Protein AF-A0A2N2NJM5-F1 (afdb_monomer)

Sequence (407 aa):
MSSRSDEKIAPSSHQTVRITRKTVNLRLADVLCASLFRQTIQKRGELINTSKKLKTDQVVNPQSYLPLVHATRGDLVESIHWGAIAVVDKFGHLVASYGDPELVAFLRSSSKPIQALPLLELGGVEHFNLTDPEISLMCASHRGLDIHVEVLEKLQTKIGVQESDLMCGTHPINDKPTAEAMLMRGEKPGQNRHNCSGKHTGFLAQAILREKTKENYINLEHPVQELVLKTFAEMSHVPLNEIYIGIDGCSVPVFGVPLRNAGWNFASLCDPSELAPQRAQACRRITTAMTNAPEMVSGPGQFDTELMKVGRGKIIAKGGAEGYQSIGLLPGAFSSDSPALGIVFKIADGDSIGRARPLVGIEILRQLGTLDDEQIQALSAFDSRPIQNWRKMDVGLLKPVFQLYFH

Radius of gyration: 28.16 Å; Cα contacts (8 Å, |Δi|>4): 780; chains: 1; bounding box: 88×80×68 Å

Structure (mmCIF, N/CA/C/O backbone):
data_AF-A0A2N2NJM5-F1
#
_entry.id   AF-A0A2N2NJM5-F1
#
loop_
_atom_site.group_PDB
_atom_site.id
_atom_site.type_symbol
_atom_site.label_atom_id
_atom_site.label_alt_id
_atom_site.label_comp_id
_atom_site.label_asym_id
_atom_site.label_entity_id
_atom_site.label_seq_id
_atom_site.pdbx_PDB_ins_code
_atom_site.Cartn_x
_atom_site.Cartn_y
_atom_site.Cartn_z
_atom_site.occupancy
_atom_site.B_iso_or_equiv
_atom_site.auth_seq_id
_atom_site.auth_comp_id
_atom_site.auth_asym_id
_atom_site.auth_atom_id
_atom_site.pdbx_PDB_model_num
ATOM 1 N N . MET A 1 1 ? -63.483 28.546 -42.010 1.00 33.28 1 MET A N 1
ATOM 2 C CA . MET A 1 1 ? -63.242 29.539 -43.084 1.00 33.28 1 MET A CA 1
ATOM 3 C C . MET A 1 1 ? -63.843 30.867 -42.652 1.00 33.28 1 MET A C 1
ATOM 5 O O . MET A 1 1 ? -65.004 30.838 -42.270 1.00 33.28 1 MET A O 1
ATOM 9 N N . SER A 1 2 ? -63.112 31.985 -42.792 1.00 33.09 2 SER A N 1
ATOM 10 C CA . SER A 1 2 ? -63.605 33.375 -42.604 1.00 33.09 2 SER A CA 1
ATOM 11 C C . SER A 1 2 ? -64.080 33.740 -41.167 1.00 33.09 2 SER A C 1
ATOM 13 O O . SER A 1 2 ? -64.439 32.849 -40.408 1.00 33.09 2 SER A O 1
ATOM 15 N N . SER A 1 3 ? -64.092 35.002 -40.708 1.00 33.69 3 SER A N 1
ATOM 16 C CA . SER A 1 3 ? -63.366 36.216 -41.153 1.00 33.69 3 SER A CA 1
ATOM 17 C C . SER A 1 3 ? -63.591 37.407 -40.202 1.00 33.69 3 SER A C 1
ATOM 19 O O . SER A 1 3 ? -64.716 37.559 -39.741 1.00 33.69 3 SER A O 1
ATOM 21 N N . ARG A 1 4 ? -62.602 38.328 -40.141 1.00 37.66 4 ARG A N 1
ATOM 22 C CA . ARG A 1 4 ? -62.709 39.770 -39.766 1.00 37.66 4 ARG A CA 1
ATOM 23 C C . ARG A 1 4 ? -63.003 40.089 -38.279 1.00 37.66 4 ARG A C 1
ATOM 25 O O . ARG A 1 4 ? -63.643 39.297 -37.604 1.00 37.66 4 ARG A O 1
ATOM 32 N N . SER A 1 5 ? -62.552 41.220 -37.714 1.00 33.44 5 SER A N 1
ATOM 33 C CA . SER A 1 5 ? -61.627 42.280 -38.201 1.00 33.44 5 SER A CA 1
ATOM 34 C C . SER A 1 5 ? -61.057 43.129 -37.045 1.00 33.44 5 SER A C 1
ATOM 36 O O . SER A 1 5 ? -61.682 43.222 -35.994 1.00 33.44 5 SER A O 1
ATOM 38 N N . ASP A 1 6 ? -59.891 43.744 -37.281 1.00 34.59 6 ASP A N 1
ATOM 39 C CA . ASP A 1 6 ? -59.507 45.169 -37.071 1.00 34.59 6 ASP A CA 1
ATOM 40 C C . ASP A 1 6 ? -60.539 46.084 -36.344 1.00 34.59 6 ASP A C 1
ATOM 42 O O . ASP A 1 6 ? -61.730 46.001 -36.639 1.00 34.59 6 ASP A O 1
ATOM 46 N N . GLU A 1 7 ? -60.218 47.059 -35.469 1.00 34.84 7 GLU A N 1
ATOM 47 C CA . GLU A 1 7 ? -58.956 47.685 -34.976 1.00 34.84 7 GLU A CA 1
ATOM 48 C C . GLU A 1 7 ? -59.297 48.522 -33.671 1.00 34.84 7 GLU A C 1
ATOM 50 O O . GLU A 1 7 ? -60.310 48.196 -33.061 1.00 34.84 7 GLU A O 1
ATOM 55 N N . LYS A 1 8 ? -58.644 49.564 -33.085 1.00 32.56 8 LYS A N 1
ATOM 56 C CA . LYS A 1 8 ? -57.501 50.482 -33.362 1.00 32.56 8 LYS A CA 1
ATOM 57 C C . LYS A 1 8 ? -57.052 51.254 -32.072 1.00 32.56 8 LYS A C 1
ATOM 59 O O . LYS A 1 8 ? -57.917 51.625 -31.292 1.00 32.56 8 LYS A O 1
ATOM 64 N N . ILE A 1 9 ? -55.764 51.649 -31.962 1.00 30.14 9 ILE A N 1
ATOM 65 C CA . ILE A 1 9 ? -55.208 52.862 -31.258 1.00 30.14 9 ILE A CA 1
ATOM 66 C C . ILE A 1 9 ? -55.281 53.020 -29.698 1.00 30.14 9 ILE A C 1
ATOM 68 O O . ILE A 1 9 ? -56.203 52.575 -29.030 1.00 30.14 9 ILE A O 1
ATOM 72 N N . ALA A 1 10 ? -54.281 53.727 -29.129 1.00 29.02 10 ALA A N 1
ATOM 73 C CA . ALA A 1 10 ? -54.164 54.253 -27.741 1.00 29.02 10 ALA A CA 1
ATOM 74 C C . ALA A 1 10 ? -53.742 55.758 -27.780 1.00 29.02 10 ALA A C 1
ATOM 76 O O . ALA A 1 10 ? -53.376 56.189 -28.879 1.00 29.02 10 ALA A O 1
ATOM 77 N N . PRO A 1 11 ? -53.743 56.583 -26.687 1.00 39.34 11 PRO A N 1
ATOM 78 C CA . PRO A 1 11 ? -52.573 56.625 -25.763 1.00 39.34 11 PRO A CA 1
ATOM 79 C C . PRO A 1 11 ? -52.745 57.254 -24.333 1.00 39.34 11 PRO A C 1
ATOM 81 O O . PRO A 1 11 ? -53.695 57.978 -24.053 1.00 39.34 11 PRO A O 1
ATOM 84 N N . SER A 1 12 ? -51.677 57.167 -23.510 1.00 29.05 12 SER A N 1
ATOM 85 C CA . SER A 1 12 ? -51.325 58.071 -22.367 1.00 29.05 12 SER A CA 1
ATOM 86 C C . SER A 1 12 ? -52.209 58.017 -21.086 1.00 29.05 12 SER A C 1
ATOM 88 O O . SER A 1 12 ? -53.285 57.440 -21.115 1.00 29.05 12 SER A O 1
ATOM 90 N N . SER A 1 13 ? -51.824 58.527 -19.897 1.00 30.92 13 SER A N 1
ATOM 91 C CA . SER A 1 13 ? -50.635 59.296 -19.447 1.00 30.92 13 SER A CA 1
ATOM 92 C C . SER A 1 13 ? -50.250 58.979 -17.970 1.00 30.92 13 SER A C 1
ATOM 94 O O . SER A 1 13 ? -50.915 58.182 -17.314 1.00 30.92 13 SER A O 1
ATOM 96 N N . HIS A 1 14 ? -49.157 59.559 -17.443 1.00 28.70 14 HIS A N 1
ATOM 97 C CA . HIS A 1 14 ? -48.609 59.291 -16.094 1.00 28.70 14 HIS A CA 1
ATOM 98 C C . HIS A 1 14 ? -49.502 59.698 -14.902 1.00 28.70 14 HIS A C 1
ATOM 100 O O . HIS A 1 14 ? -50.106 60.767 -14.914 1.00 28.70 14 HIS A O 1
ATOM 106 N N . GLN A 1 15 ? -49.359 58.983 -13.775 1.00 31.06 15 GLN A N 1
ATOM 107 C CA . GLN A 1 15 ? -49.390 59.582 -12.429 1.00 31.06 15 GLN A CA 1
ATOM 108 C C . GLN A 1 15 ? -48.358 58.927 -11.493 1.00 31.06 15 GLN A C 1
ATOM 110 O O . GLN A 1 15 ? -48.084 57.732 -11.590 1.00 31.06 15 GLN A O 1
ATOM 115 N N . THR A 1 16 ? -47.794 59.719 -10.575 1.00 26.30 16 THR A N 1
ATOM 116 C CA . THR A 1 16 ? -46.717 59.313 -9.653 1.00 26.30 16 THR A CA 1
ATOM 117 C C . THR A 1 16 ? -47.196 59.407 -8.207 1.00 26.30 16 THR A C 1
ATOM 119 O O . THR A 1 16 ? -47.559 60.492 -7.754 1.00 26.30 16 THR A O 1
ATOM 122 N N . VAL A 1 17 ? -47.143 58.307 -7.449 1.00 31.62 17 VAL A N 1
ATOM 123 C CA . VAL A 1 17 ? -47.556 58.279 -6.033 1.00 31.62 17 VAL A CA 1
ATOM 124 C C . VAL A 1 17 ? -46.337 58.208 -5.111 1.00 31.62 17 VAL A C 1
ATOM 126 O O . VAL A 1 17 ? -45.500 57.315 -5.223 1.00 31.62 17 VAL A O 1
ATOM 129 N N . ARG A 1 18 ? -46.241 59.156 -4.171 1.00 27.73 18 ARG A N 1
ATOM 130 C CA . ARG A 1 18 ? -45.243 59.145 -3.088 1.00 27.73 18 ARG A CA 1
ATOM 131 C C . ARG A 1 18 ? -45.683 58.184 -1.982 1.00 27.73 18 ARG A C 1
ATOM 133 O O . ARG A 1 18 ? -46.790 58.326 -1.473 1.00 27.73 18 ARG A O 1
ATOM 140 N N . ILE A 1 19 ? -44.791 57.304 -1.528 1.00 31.14 19 ILE A N 1
ATOM 141 C CA . ILE A 1 19 ? -44.971 56.545 -0.280 1.00 31.14 19 ILE A CA 1
ATOM 142 C C . ILE A 1 19 ? -44.182 57.238 0.839 1.00 31.14 19 ILE A C 1
ATOM 144 O O . ILE A 1 19 ? -43.014 57.592 0.669 1.00 31.14 19 ILE A O 1
ATOM 148 N N . THR A 1 20 ? -44.834 57.482 1.975 1.00 30.19 20 THR A N 1
ATOM 149 C CA . THR A 1 20 ? -44.262 58.186 3.130 1.00 30.19 20 THR A CA 1
ATOM 150 C C . THR A 1 20 ? -43.476 57.255 4.056 1.00 30.19 20 THR A C 1
ATOM 152 O O . THR A 1 20 ? -43.717 56.052 4.139 1.00 30.19 20 THR A O 1
ATOM 155 N N . ARG A 1 21 ? -42.498 57.822 4.773 1.00 29.75 21 ARG A N 1
ATOM 156 C CA . ARG A 1 21 ? -41.627 57.080 5.696 1.00 29.75 21 ARG A CA 1
ATOM 157 C C . ARG A 1 21 ? -42.408 56.561 6.910 1.00 29.75 21 ARG A C 1
ATOM 159 O O . ARG A 1 21 ? -42.967 57.360 7.657 1.00 29.75 21 ARG A O 1
ATOM 166 N N . LYS A 1 22 ? -42.287 55.264 7.204 1.00 30.33 22 LYS A N 1
ATOM 167 C CA . LYS A 1 22 ? -42.252 54.759 8.586 1.00 30.33 22 LYS A CA 1
ATOM 168 C C . LYS A 1 22 ? -40.873 54.159 8.844 1.00 30.33 22 LYS A C 1
ATOM 170 O O . LYS A 1 22 ? -40.507 53.155 8.245 1.00 30.33 22 LYS A O 1
ATOM 175 N N . THR A 1 23 ? -40.122 54.794 9.735 1.00 31.83 23 THR A N 1
ATOM 176 C CA . THR A 1 23 ? -38.824 54.320 10.227 1.00 31.83 23 THR A CA 1
ATOM 177 C C . THR A 1 23 ? -38.963 54.032 11.714 1.00 31.83 23 THR A C 1
ATOM 179 O O . THR A 1 23 ? -39.557 54.865 12.392 1.00 31.83 23 THR A O 1
ATOM 182 N N . VAL A 1 24 ? -38.397 52.918 12.199 1.00 33.03 24 VAL A N 1
ATOM 183 C CA . VAL A 1 24 ? -37.712 52.715 13.506 1.00 33.03 24 VAL A CA 1
ATOM 184 C C . VAL A 1 24 ? -37.610 51.202 13.801 1.00 33.03 24 VAL A C 1
ATOM 186 O O . VAL A 1 24 ? -38.447 50.426 13.357 1.00 33.03 24 VAL A O 1
ATOM 189 N N . ASN A 1 25 ? -36.562 50.795 14.530 1.00 37.31 25 ASN A N 1
ATOM 190 C CA . ASN A 1 25 ? -36.337 49.455 15.105 1.00 37.31 25 ASN A CA 1
ATOM 191 C C . ASN A 1 25 ? -36.203 48.244 14.155 1.00 37.31 25 ASN A C 1
ATOM 193 O O . ASN A 1 25 ? -36.944 47.274 14.258 1.00 37.31 25 ASN A O 1
ATOM 197 N N . LEU A 1 26 ? -35.130 48.241 13.353 1.00 37.25 26 LEU A N 1
ATOM 198 C CA . LEU A 1 26 ? -34.463 46.998 12.902 1.00 37.25 26 LEU A CA 1
ATOM 199 C C . LEU A 1 26 ? -32.922 47.009 13.063 1.00 37.25 26 LEU A C 1
ATOM 201 O O . LEU A 1 26 ? -32.279 45.977 12.947 1.00 37.25 26 LEU A O 1
ATOM 205 N N . ARG A 1 27 ? -32.298 48.153 13.389 1.00 44.56 27 ARG A N 1
ATOM 206 C CA . ARG A 1 27 ? -30.838 48.359 13.244 1.00 44.56 27 ARG A CA 1
ATOM 207 C C . ARG A 1 27 ? -29.933 47.997 14.437 1.00 44.56 27 ARG A C 1
ATOM 209 O O . ARG A 1 27 ? -28.746 48.292 14.366 1.00 44.56 27 ARG A O 1
ATOM 216 N N . LEU A 1 28 ? -30.432 47.375 15.510 1.00 40.06 28 LEU A N 1
ATOM 217 C CA . LEU A 1 28 ? -29.560 46.864 16.592 1.00 40.06 28 LEU A CA 1
ATOM 218 C C . LEU A 1 28 ? -29.225 45.373 16.441 1.00 40.06 28 LEU A C 1
ATOM 220 O O . LEU A 1 28 ? -28.075 44.993 16.652 1.00 40.06 28 LEU A O 1
ATOM 224 N N . ALA A 1 29 ? -30.198 44.543 16.048 1.00 42.06 29 ALA A N 1
ATOM 225 C CA . ALA A 1 29 ? -30.008 43.098 15.911 1.00 42.06 29 ALA A CA 1
ATOM 226 C C . ALA A 1 29 ? -28.949 42.764 14.847 1.00 42.06 29 ALA A C 1
ATOM 228 O O . ALA A 1 29 ? -27.986 42.055 15.139 1.00 42.06 29 ALA A O 1
ATOM 229 N N . ASP A 1 30 ? -29.063 43.363 13.658 1.00 42.75 30 ASP A N 1
ATOM 230 C CA . ASP A 1 30 ? -28.128 43.151 12.546 1.00 42.75 30 ASP A CA 1
ATOM 231 C C . ASP A 1 30 ? -26.692 43.579 12.893 1.00 42.75 30 ASP A C 1
ATOM 233 O O . ASP A 1 30 ? -25.728 42.930 12.493 1.00 42.75 30 ASP A O 1
ATOM 237 N N . VAL A 1 31 ? -26.533 44.654 13.676 1.00 49.44 31 VAL A N 1
ATOM 238 C CA . VAL A 1 31 ? -25.219 45.178 14.087 1.00 49.44 31 VAL A CA 1
ATOM 239 C C . VAL A 1 31 ? -24.568 44.277 15.138 1.00 49.44 31 VAL A C 1
ATOM 241 O O . VAL A 1 31 ? -23.373 44.002 15.044 1.00 49.44 31 VAL A O 1
ATOM 244 N N . LEU A 1 32 ? -25.340 43.757 16.099 1.00 43.19 32 LEU A N 1
ATOM 245 C CA . LEU A 1 32 ? -24.857 42.758 17.058 1.00 43.19 32 LEU A CA 1
ATOM 246 C C . LEU A 1 32 ? -24.508 41.431 16.372 1.00 43.19 32 LEU A C 1
ATOM 248 O O . LEU A 1 32 ? -23.455 40.861 16.654 1.00 43.19 32 LEU A O 1
ATOM 252 N N . CYS A 1 33 ? -25.332 40.978 15.424 1.00 46.88 33 CYS A N 1
ATOM 253 C CA . CYS A 1 33 ? -25.066 39.770 14.647 1.00 46.88 33 CYS A CA 1
ATOM 254 C C . CYS A 1 33 ? -23.792 39.920 13.795 1.00 46.88 33 CYS A C 1
ATOM 256 O O . CYS A 1 33 ? -22.897 39.082 13.877 1.00 46.88 33 CYS A O 1
ATOM 258 N N . ALA A 1 34 ? -23.640 41.032 13.065 1.00 47.78 34 ALA A N 1
ATOM 259 C CA . ALA A 1 34 ? -22.437 41.321 12.284 1.00 47.78 34 ALA A CA 1
ATOM 260 C C . ALA A 1 34 ? -21.179 41.507 13.156 1.00 47.78 34 ALA A C 1
ATOM 262 O O . ALA A 1 34 ? -20.086 41.128 12.733 1.00 47.78 34 ALA A O 1
ATOM 263 N N . SER A 1 35 ? -21.317 42.056 14.368 1.00 45.72 35 SER A N 1
ATOM 264 C CA . SER A 1 35 ? -20.226 42.174 15.346 1.00 45.72 35 SER A CA 1
ATOM 265 C C . SER A 1 35 ? -19.737 40.799 15.810 1.00 45.72 35 SER A C 1
ATOM 267 O O . SER A 1 35 ? -18.551 40.491 15.687 1.00 45.72 35 SER A O 1
ATOM 269 N N . LEU A 1 36 ? -20.659 39.934 16.248 1.00 46.12 36 LEU A N 1
ATOM 270 C CA . LEU A 1 36 ? -20.350 38.563 16.659 1.00 46.12 36 LEU A CA 1
ATOM 271 C C . LEU A 1 36 ? -19.763 37.748 15.501 1.00 46.12 36 LEU A C 1
ATOM 273 O O . LEU A 1 36 ? -18.736 37.103 15.677 1.00 46.12 36 LEU A O 1
ATOM 277 N N . PHE A 1 37 ? -20.332 37.847 14.295 1.00 44.16 37 PHE A N 1
ATOM 278 C CA . PHE A 1 37 ? -19.822 37.142 13.116 1.00 44.16 37 PHE A CA 1
ATOM 279 C C . PHE A 1 37 ? -18.400 37.594 12.743 1.00 44.16 37 PHE A C 1
ATOM 281 O O . PHE A 1 37 ? -17.542 36.757 12.458 1.00 44.16 37 PHE A O 1
ATOM 288 N N . ARG A 1 38 ? -18.103 38.902 12.825 1.00 43.62 38 ARG A N 1
ATOM 289 C CA . ARG A 1 38 ? -16.736 39.425 12.650 1.00 43.62 38 ARG A CA 1
ATOM 290 C C . ARG A 1 38 ? -15.787 38.924 13.734 1.00 43.62 38 ARG A C 1
ATOM 292 O O . ARG A 1 38 ? -14.703 38.477 13.384 1.00 43.62 38 ARG A O 1
ATOM 299 N N . GLN A 1 39 ? -16.179 38.920 15.009 1.00 47.00 39 GLN A N 1
ATOM 300 C CA . GLN A 1 39 ? -15.338 38.378 16.085 1.00 47.00 39 GLN A CA 1
ATOM 301 C C . GLN A 1 39 ? -15.099 36.865 15.946 1.00 47.00 39 GLN A C 1
ATOM 303 O O . GLN A 1 39 ? -14.000 36.396 16.233 1.00 47.00 39 GLN A O 1
ATOM 308 N N . THR A 1 40 ? -16.076 36.092 15.458 1.00 44.81 40 THR A N 1
ATOM 309 C CA . THR A 1 40 ? -15.907 34.657 15.176 1.00 44.81 40 THR A CA 1
ATOM 310 C C . THR A 1 40 ? -14.976 34.412 13.986 1.00 44.81 40 THR A C 1
ATOM 312 O O . THR A 1 40 ? -14.117 33.534 14.065 1.00 44.81 40 THR A O 1
ATOM 315 N N . ILE A 1 41 ? -15.086 35.201 12.910 1.00 44.28 41 ILE A N 1
ATOM 316 C CA . ILE A 1 41 ? -14.146 35.153 11.777 1.00 44.28 41 ILE A CA 1
ATOM 317 C C . ILE A 1 41 ? -12.744 35.580 12.220 1.00 44.28 41 ILE A C 1
ATOM 319 O O . ILE A 1 41 ? -11.774 34.922 11.861 1.00 44.28 41 ILE A O 1
ATOM 323 N N . GLN A 1 42 ? -12.625 36.632 13.030 1.00 39.66 42 GLN A N 1
ATOM 324 C CA . GLN A 1 42 ? -11.340 37.157 13.479 1.00 39.66 42 GLN A CA 1
ATOM 325 C C . GLN A 1 42 ? -10.632 36.186 14.436 1.00 39.66 42 GLN A C 1
ATOM 327 O O . GLN A 1 42 ? -9.466 35.883 14.212 1.00 39.66 42 GLN A O 1
ATOM 332 N N . LYS A 1 43 ? -11.347 35.565 15.387 1.00 40.12 43 LYS A N 1
ATOM 333 C CA . LYS A 1 43 ? -10.790 34.474 16.209 1.00 40.12 43 LYS A CA 1
ATOM 334 C C . LYS A 1 43 ? -10.427 33.229 15.395 1.00 40.12 43 LYS A C 1
ATOM 336 O O . LYS A 1 43 ? -9.428 32.589 15.708 1.00 40.12 43 LYS A O 1
ATOM 341 N N . ARG A 1 44 ? -11.184 32.883 14.343 1.00 42.88 44 ARG A N 1
ATOM 342 C CA . ARG A 1 44 ? -10.773 31.823 13.399 1.00 42.88 44 ARG A CA 1
ATOM 343 C C . ARG A 1 44 ? -9.518 32.217 12.615 1.00 42.88 44 ARG A C 1
ATOM 345 O O . ARG A 1 44 ? -8.647 31.377 12.445 1.00 42.88 44 ARG A O 1
ATOM 352 N N . GLY A 1 45 ? -9.392 33.473 12.190 1.00 34.06 45 GLY A N 1
ATOM 353 C CA . GLY A 1 45 ? -8.195 33.994 11.525 1.00 34.06 45 GLY A CA 1
ATOM 354 C C . GLY A 1 45 ? -6.961 33.989 12.430 1.00 34.06 45 GLY A C 1
ATOM 355 O O . GLY A 1 45 ? -5.892 33.575 12.000 1.00 34.06 45 GLY A O 1
ATOM 356 N N . GLU A 1 46 ? -7.115 34.373 13.697 1.00 34.28 46 GLU A N 1
ATOM 357 C CA . GLU A 1 46 ? -6.037 34.382 14.694 1.00 34.28 46 GLU A CA 1
ATOM 358 C C . GLU A 1 46 ? -5.601 32.957 15.087 1.00 34.28 46 GLU A C 1
ATOM 360 O O . GLU A 1 46 ? -4.403 32.700 15.178 1.00 34.28 46 GLU A O 1
ATOM 365 N N . LEU A 1 47 ? -6.532 31.997 15.199 1.00 37.66 47 LEU A N 1
ATOM 366 C CA . LEU A 1 47 ? -6.213 30.568 15.385 1.00 37.66 47 LEU A CA 1
ATOM 367 C C . LEU A 1 47 ? -5.595 29.894 14.145 1.00 37.66 47 LEU A C 1
ATOM 369 O O . LEU A 1 47 ? -4.931 28.872 14.283 1.00 37.66 47 LEU A O 1
ATOM 373 N N . ILE A 1 48 ? -5.775 30.466 12.951 1.00 40.44 48 ILE A N 1
ATOM 374 C CA . ILE A 1 48 ? -5.119 30.026 11.706 1.00 40.44 48 ILE A CA 1
ATOM 375 C C . ILE A 1 48 ? -3.758 30.730 11.509 1.00 40.44 48 ILE A C 1
ATOM 377 O O . ILE A 1 48 ? -2.970 30.337 10.650 1.00 40.44 48 ILE A O 1
ATOM 381 N N . ASN A 1 49 ? -3.414 31.724 12.338 1.00 33.34 49 ASN A N 1
ATOM 382 C CA . ASN A 1 49 ? -2.165 32.480 12.213 1.00 33.34 49 ASN A CA 1
ATOM 383 C C . ASN A 1 49 ? -0.961 31.848 12.941 1.00 33.34 49 ASN A C 1
ATOM 385 O O . ASN A 1 49 ? 0.033 32.522 13.215 1.00 33.34 49 ASN A O 1
ATOM 389 N N . THR A 1 50 ? -0.980 30.532 13.176 1.00 37.62 50 THR A N 1
ATOM 390 C CA . THR A 1 50 ? 0.250 29.734 13.318 1.00 37.62 50 THR A CA 1
ATOM 391 C C . THR A 1 50 ? 0.905 29.563 11.948 1.00 37.62 50 THR A C 1
ATOM 393 O O . THR A 1 50 ? 1.060 28.460 11.422 1.00 37.62 50 THR A O 1
ATOM 396 N N . SER A 1 51 ? 1.325 30.689 11.366 1.00 37.59 51 SER A N 1
ATOM 397 C CA . SER A 1 51 ? 2.026 30.768 10.090 1.00 37.59 51 SER A CA 1
ATOM 398 C C . SER A 1 51 ? 3.458 30.224 10.198 1.00 37.59 51 SER A C 1
ATOM 400 O O . SER A 1 51 ? 4.451 30.920 9.983 1.00 37.59 51 SER A O 1
ATOM 402 N N . LYS A 1 52 ? 3.568 28.898 10.393 1.00 40.91 52 LYS A N 1
ATOM 403 C CA . LYS A 1 52 ? 4.568 28.125 9.649 1.00 40.91 52 LYS A CA 1
ATOM 404 C C . LYS A 1 52 ? 4.476 28.638 8.216 1.00 40.91 52 LYS A C 1
ATOM 406 O O . LYS A 1 52 ? 3.425 28.494 7.589 1.00 40.91 52 LYS A O 1
ATOM 411 N N . LYS A 1 53 ? 5.550 29.250 7.706 1.00 34.25 53 LYS A N 1
ATOM 412 C CA . LYS A 1 53 ? 5.669 29.478 6.266 1.00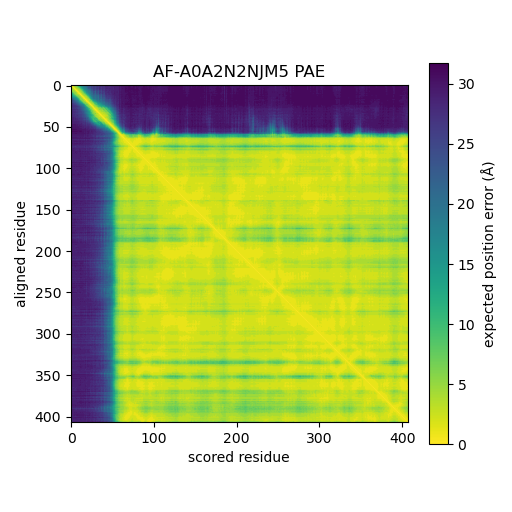 34.25 53 LYS A CA 1
ATOM 413 C C . LYS A 1 53 ? 5.321 28.152 5.597 1.00 34.25 53 LYS A C 1
ATOM 415 O O . LYS A 1 53 ? 5.960 27.141 5.899 1.00 34.25 53 LYS A O 1
ATOM 420 N N . LEU A 1 54 ? 4.329 28.160 4.707 1.00 37.62 54 LEU A N 1
ATOM 421 C CA . LEU A 1 54 ? 4.241 27.121 3.690 1.00 37.62 54 LEU A CA 1
ATOM 422 C C . LEU A 1 54 ? 5.650 27.004 3.101 1.00 37.62 54 LEU A C 1
ATOM 424 O O . LEU A 1 54 ? 6.241 28.031 2.753 1.00 37.62 54 LEU A O 1
ATOM 428 N N . LYS A 1 55 ? 6.216 25.791 3.060 1.00 49.09 55 LYS A N 1
ATOM 429 C CA . LYS A 1 55 ? 7.467 25.533 2.337 1.00 49.09 55 LYS A CA 1
ATOM 430 C C . LYS A 1 55 ? 7.151 25.654 0.846 1.00 49.09 55 LYS A C 1
ATOM 432 O O . LYS A 1 55 ? 6.965 24.653 0.160 1.00 49.09 55 LYS A O 1
ATOM 437 N N . THR A 1 56 ? 6.991 26.893 0.388 1.00 43.00 56 THR A N 1
ATOM 438 C CA . THR A 1 56 ? 6.866 27.238 -1.021 1.00 43.00 56 THR A CA 1
ATOM 439 C C . THR A 1 56 ? 8.064 26.643 -1.740 1.00 43.00 56 THR A C 1
ATOM 441 O O . THR A 1 56 ? 9.195 26.777 -1.271 1.00 43.00 56 THR A O 1
ATOM 444 N N . ASP A 1 57 ? 7.783 25.958 -2.839 1.00 48.25 57 ASP A N 1
ATOM 445 C CA . ASP A 1 57 ? 8.777 25.376 -3.733 1.00 48.25 57 ASP A CA 1
ATOM 446 C C . ASP A 1 57 ? 9.617 24.236 -3.136 1.00 48.25 57 ASP A C 1
ATOM 448 O O . ASP A 1 57 ? 10.823 24.139 -3.345 1.00 48.25 57 ASP A O 1
ATOM 452 N N . GLN A 1 58 ? 8.943 23.257 -2.521 1.00 58.41 58 GLN A N 1
ATOM 453 C CA . GLN A 1 58 ? 9.359 21.859 -2.704 1.00 58.41 58 GLN A CA 1
ATOM 454 C C . GLN A 1 58 ? 8.745 21.283 -3.983 1.00 58.41 58 GLN A C 1
ATOM 456 O O . GLN A 1 58 ? 7.914 20.374 -3.974 1.00 58.41 58 GLN A O 1
ATOM 461 N N . VAL A 1 59 ? 9.185 21.850 -5.107 1.00 60.78 59 VAL A N 1
ATOM 462 C CA . VAL A 1 59 ? 9.031 21.236 -6.424 1.00 60.78 59 VAL A CA 1
ATOM 463 C C . VAL A 1 59 ? 9.870 19.960 -6.425 1.00 60.78 59 VAL A C 1
ATOM 465 O O . VAL A 1 59 ? 11.083 20.018 -6.225 1.00 60.78 59 VAL A O 1
ATOM 468 N N . VAL A 1 60 ? 9.236 18.806 -6.645 1.00 76.12 60 VAL A N 1
ATOM 469 C CA . VAL A 1 60 ? 9.957 17.553 -6.915 1.00 76.12 60 VAL A CA 1
ATOM 470 C C . VAL A 1 60 ? 10.850 17.782 -8.130 1.00 76.12 60 VAL A C 1
ATOM 472 O O . VAL A 1 60 ? 10.337 18.116 -9.199 1.00 76.12 60 VAL A O 1
ATOM 475 N N . ASN A 1 61 ? 12.167 17.610 -7.979 1.00 83.44 61 ASN A N 1
ATOM 476 C CA . ASN A 1 61 ? 13.091 17.731 -9.102 1.00 83.44 61 ASN A CA 1
ATOM 477 C C . ASN A 1 61 ? 12.703 16.690 -10.171 1.00 83.44 61 ASN A C 1
ATOM 479 O O . ASN A 1 61 ? 12.732 15.497 -9.871 1.00 83.44 61 ASN A O 1
ATOM 483 N N . PRO A 1 62 ? 12.365 17.077 -11.416 1.00 81.81 62 PRO A N 1
ATOM 484 C CA . PRO A 1 62 ? 12.027 16.105 -12.454 1.00 81.81 62 PRO A CA 1
ATOM 485 C C . PRO A 1 62 ? 13.161 15.109 -12.740 1.00 81.81 62 PRO A C 1
ATOM 487 O O . PRO A 1 62 ? 12.888 13.987 -13.151 1.00 81.81 62 PRO A O 1
ATOM 490 N N . GLN A 1 63 ? 14.416 15.493 -12.470 1.00 87.25 63 GLN A N 1
ATOM 491 C CA . GLN A 1 63 ? 15.604 14.643 -12.614 1.00 87.25 63 GLN A CA 1
ATOM 492 C C . GLN A 1 63 ? 15.715 13.548 -11.537 1.00 87.25 63 GLN A C 1
ATOM 494 O O . GLN A 1 63 ? 16.501 12.621 -11.708 1.00 87.25 63 GLN A O 1
ATOM 499 N N . SER A 1 64 ? 14.930 13.619 -10.453 1.00 93.38 64 SER A N 1
ATOM 500 C CA . SER A 1 64 ? 14.806 12.533 -9.467 1.00 93.38 64 SER A CA 1
ATOM 501 C C . SER A 1 64 ? 14.114 11.290 -10.054 1.00 93.38 64 SER A C 1
ATOM 503 O O . SER A 1 64 ? 14.208 10.201 -9.491 1.00 93.38 64 SER A O 1
ATOM 505 N N . TYR A 1 65 ? 13.430 11.430 -11.195 1.00 96.94 65 TYR A N 1
ATOM 506 C CA . TYR A 1 65 ? 12.810 10.331 -11.929 1.00 96.94 65 TYR A CA 1
ATOM 507 C C . TYR A 1 65 ? 13.633 9.937 -13.165 1.00 96.94 65 TYR A C 1
ATOM 509 O O . TYR A 1 65 ? 14.185 10.790 -13.856 1.00 96.94 65 TYR A O 1
ATOM 517 N N . LEU A 1 66 ? 13.629 8.646 -13.503 1.00 98.12 66 LEU A N 1
ATOM 518 C CA . LEU A 1 66 ? 14.231 8.082 -14.719 1.00 98.12 66 LEU A CA 1
ATOM 519 C C . LEU A 1 66 ? 13.200 7.250 -15.520 1.00 98.12 66 LEU A C 1
ATOM 521 O O . LEU A 1 66 ? 12.142 6.913 -14.979 1.00 98.12 66 LEU A O 1
ATOM 525 N N . PRO A 1 67 ? 13.448 6.914 -16.803 1.00 98.25 67 PRO A N 1
ATOM 526 C CA . PRO A 1 67 ? 12.522 6.118 -17.615 1.00 98.25 67 PRO A CA 1
ATOM 527 C C . PRO A 1 67 ? 12.328 4.701 -17.056 1.00 98.25 67 PRO A C 1
ATOM 529 O O . PRO A 1 67 ? 13.284 3.940 -16.954 1.00 98.25 67 PRO A O 1
ATOM 532 N N . LEU A 1 68 ? 11.089 4.318 -16.735 1.00 98.50 68 LEU A N 1
ATOM 533 C CA . LEU A 1 68 ? 10.768 2.975 -16.232 1.00 98.50 68 LEU A CA 1
ATOM 534 C C . LEU A 1 68 ? 10.082 2.096 -17.278 1.00 98.50 68 LEU A C 1
ATOM 536 O O . LEU A 1 68 ? 10.438 0.931 -17.428 1.00 98.50 68 LEU A O 1
ATOM 540 N N . VAL A 1 69 ? 9.096 2.631 -18.005 1.00 98.44 69 VAL A N 1
ATOM 541 C CA . VAL A 1 69 ? 8.298 1.866 -18.980 1.00 98.44 69 VAL A CA 1
ATOM 542 C C . VAL A 1 69 ? 8.158 2.648 -20.278 1.00 98.44 69 VAL A C 1
ATOM 544 O O . VAL A 1 69 ? 7.754 3.811 -20.266 1.00 98.44 69 VAL A O 1
ATOM 547 N N . HIS A 1 70 ? 8.422 1.990 -21.405 1.00 98.19 70 HIS A N 1
ATOM 548 C CA . HIS A 1 70 ? 8.102 2.502 -22.736 1.00 98.19 70 HIS A CA 1
ATOM 549 C C . HIS A 1 70 ? 6.796 1.895 -23.248 1.00 98.19 70 HIS A C 1
ATOM 551 O O . HIS A 1 70 ? 6.561 0.691 -23.137 1.00 98.19 70 HIS A O 1
ATOM 557 N N . ALA A 1 71 ? 5.978 2.742 -23.866 1.00 97.69 71 ALA A N 1
ATOM 558 C CA . ALA A 1 71 ? 4.869 2.357 -24.724 1.00 97.69 71 ALA A CA 1
ATOM 559 C C . ALA A 1 71 ? 5.232 2.708 -26.169 1.00 97.69 71 ALA A C 1
ATOM 561 O O . ALA A 1 71 ? 5.566 3.862 -26.444 1.00 97.69 71 ALA A O 1
ATOM 562 N N . THR A 1 72 ? 5.187 1.741 -27.084 1.00 98.00 72 THR A N 1
ATOM 563 C CA . THR A 1 72 ? 5.535 1.965 -28.496 1.00 98.00 72 THR A CA 1
ATOM 564 C C . THR A 1 72 ? 4.312 2.034 -29.412 1.00 98.00 72 THR A C 1
ATOM 566 O O . THR A 1 72 ? 3.217 1.590 -29.060 1.00 98.00 72 THR A O 1
ATOM 569 N N . ARG A 1 73 ? 4.519 2.572 -30.616 1.00 97.50 73 ARG A N 1
ATOM 570 C CA . ARG A 1 73 ? 3.601 2.536 -31.756 1.00 97.50 73 ARG A CA 1
ATOM 571 C C . ARG A 1 73 ? 4.390 2.017 -32.957 1.00 97.50 73 ARG A C 1
ATOM 573 O O . ARG A 1 73 ? 5.196 2.744 -33.533 1.00 97.50 73 ARG A O 1
ATOM 580 N N . GLY A 1 74 ? 4.234 0.730 -33.264 1.00 94.19 74 GLY A N 1
ATOM 581 C CA . GLY A 1 74 ? 5.274 -0.003 -33.997 1.00 94.19 74 GLY A CA 1
ATOM 582 C C . GLY A 1 74 ? 6.609 0.079 -33.244 1.00 94.19 74 GLY A C 1
ATOM 583 O O . GLY A 1 74 ? 6.641 -0.135 -32.028 1.00 94.19 74 GLY A O 1
ATOM 584 N N . ASP A 1 75 ? 7.680 0.445 -33.948 1.00 93.25 75 ASP A N 1
ATOM 585 C CA . ASP A 1 75 ? 9.040 0.551 -33.397 1.00 93.25 75 ASP A CA 1
ATOM 586 C C . ASP A 1 75 ? 9.322 1.876 -32.660 1.00 93.25 75 ASP A C 1
ATOM 588 O O . ASP A 1 75 ? 10.278 1.970 -31.888 1.00 93.25 75 ASP A O 1
ATOM 592 N N . LEU A 1 76 ? 8.496 2.911 -32.864 1.00 97.81 76 LEU A N 1
ATOM 593 C CA . LEU A 1 76 ? 8.685 4.227 -32.247 1.00 97.81 76 LEU A CA 1
ATOM 594 C C . LEU A 1 76 ? 8.159 4.244 -30.805 1.00 97.81 76 LEU A C 1
ATOM 596 O O . LEU A 1 76 ? 7.042 3.805 -30.544 1.00 97.81 76 LEU A O 1
ATOM 600 N N . VAL A 1 77 ? 8.922 4.813 -29.869 1.00 98.25 77 VAL A N 1
ATOM 601 C CA . VAL A 1 77 ? 8.445 5.084 -28.501 1.00 98.25 77 VAL A CA 1
ATOM 602 C C . VAL A 1 77 ? 7.448 6.247 -28.539 1.00 98.25 77 VAL A C 1
ATOM 604 O O . VAL A 1 77 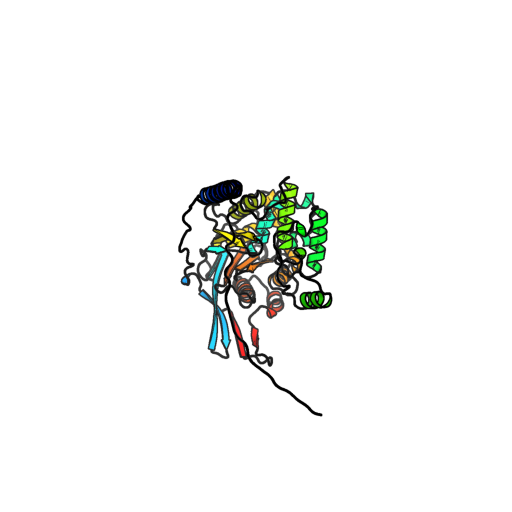? 7.812 7.371 -28.867 1.00 98.25 77 VAL A O 1
ATOM 607 N N . GLU A 1 78 ? 6.187 5.970 -28.208 1.00 97.06 78 GLU A N 1
ATOM 608 C CA . GLU A 1 78 ? 5.074 6.931 -28.220 1.00 97.06 78 GLU A CA 1
ATOM 609 C C . GLU A 1 78 ? 4.854 7.573 -26.841 1.00 97.06 78 GLU A C 1
ATOM 611 O O . GLU A 1 78 ? 4.381 8.704 -26.735 1.00 97.06 78 GLU A O 1
ATOM 616 N N . SER A 1 79 ? 5.180 6.869 -25.753 1.00 97.06 79 SER A N 1
ATOM 617 C CA . SER A 1 79 ? 5.112 7.419 -24.393 1.00 97.06 79 SER A CA 1
ATOM 618 C C . SER A 1 79 ? 6.124 6.756 -23.463 1.00 97.06 79 SER A C 1
ATOM 620 O O . SER A 1 79 ? 6.439 5.574 -23.612 1.00 97.06 79 SER A O 1
ATOM 622 N N . ILE A 1 80 ? 6.590 7.516 -22.472 1.00 97.81 80 ILE A N 1
ATOM 623 C CA . ILE A 1 80 ? 7.528 7.070 -21.439 1.00 97.81 80 ILE A CA 1
ATOM 624 C C . ILE A 1 80 ? 6.889 7.336 -20.077 1.00 97.81 80 ILE A C 1
ATOM 626 O O . ILE A 1 80 ? 6.603 8.487 -19.752 1.00 97.81 80 ILE A O 1
ATOM 630 N N . HIS A 1 81 ? 6.700 6.291 -19.275 1.00 97.88 81 HIS A N 1
ATOM 631 C CA . HIS A 1 81 ? 6.389 6.444 -17.857 1.00 97.88 81 HIS A CA 1
ATOM 632 C C . HIS A 1 81 ? 7.711 6.558 -17.090 1.00 97.88 81 HIS A C 1
ATOM 634 O O . HIS A 1 81 ? 8.525 5.629 -17.093 1.00 97.88 81 HIS A O 1
ATOM 640 N N . TRP A 1 82 ? 7.928 7.709 -16.460 1.00 98.25 82 TRP A N 1
ATOM 641 C CA . TRP A 1 82 ? 9.094 7.992 -15.623 1.00 98.25 82 TRP A CA 1
ATOM 642 C C . TRP A 1 82 ? 8.805 7.608 -14.170 1.00 98.25 82 TRP A C 1
ATOM 644 O O . TRP A 1 82 ? 7.649 7.631 -13.748 1.00 98.25 82 TRP A O 1
ATOM 654 N N . GLY A 1 83 ? 9.827 7.295 -13.380 1.00 98.25 83 GLY A N 1
ATOM 655 C CA . GLY A 1 83 ? 9.665 7.034 -11.954 1.00 98.25 83 GLY A CA 1
ATOM 656 C C . GLY A 1 83 ? 10.974 6.801 -11.207 1.00 98.25 83 GLY A C 1
ATOM 657 O O . GLY A 1 83 ? 12.056 6.937 -11.772 1.00 98.25 83 GLY A O 1
ATOM 658 N N . ALA A 1 84 ? 10.850 6.490 -9.919 1.00 98.62 84 ALA A N 1
ATOM 659 C CA . ALA A 1 84 ? 11.964 6.180 -9.025 1.00 98.62 84 ALA A CA 1
ATOM 660 C C . ALA A 1 84 ? 11.615 4.983 -8.126 1.00 98.62 84 ALA A C 1
ATOM 662 O O . ALA A 1 84 ? 10.437 4.768 -7.817 1.00 98.62 84 ALA A O 1
ATOM 663 N N . ILE A 1 85 ? 12.631 4.207 -7.742 1.00 98.88 85 ILE A N 1
ATOM 664 C CA . ILE A 1 85 ? 12.547 2.921 -7.038 1.00 98.88 85 ILE A CA 1
ATOM 665 C C . ILE A 1 85 ? 13.558 2.903 -5.883 1.00 98.88 85 ILE A C 1
ATOM 667 O O . ILE A 1 85 ? 14.724 3.248 -6.084 1.00 98.88 85 ILE A O 1
ATOM 671 N N . ALA A 1 86 ? 13.136 2.408 -4.717 1.00 98.88 86 ALA A N 1
ATOM 672 C CA . ALA A 1 86 ? 14.014 2.003 -3.622 1.00 98.88 86 ALA A CA 1
ATOM 673 C C . ALA A 1 86 ? 13.656 0.584 -3.141 1.00 98.88 86 ALA A C 1
ATOM 675 O O . ALA A 1 86 ? 12.484 0.267 -2.931 1.00 98.88 86 ALA A O 1
ATOM 676 N N . VAL A 1 87 ? 14.671 -0.258 -2.952 1.00 98.88 87 VAL A N 1
ATOM 677 C CA . VAL A 1 87 ? 14.594 -1.596 -2.350 1.00 98.88 87 VAL A CA 1
ATOM 678 C C . VAL A 1 87 ? 15.482 -1.582 -1.115 1.00 98.88 87 VAL A C 1
ATOM 680 O O . VAL A 1 87 ? 16.665 -1.269 -1.221 1.00 98.88 87 VAL A O 1
ATOM 683 N N . VAL A 1 88 ? 14.915 -1.864 0.055 1.00 98.75 88 VAL A N 1
ATOM 684 C CA . VAL A 1 88 ? 15.538 -1.552 1.351 1.00 98.75 88 VAL A CA 1
ATOM 685 C C . VAL A 1 88 ? 15.408 -2.738 2.302 1.00 98.75 88 VAL A C 1
ATOM 687 O O . VAL A 1 88 ? 14.368 -3.397 2.313 1.00 98.75 88 VAL A O 1
ATOM 690 N N . ASP A 1 89 ? 16.441 -3.016 3.094 1.00 98.00 89 ASP A N 1
ATOM 691 C CA . ASP A 1 89 ? 16.395 -4.046 4.138 1.00 98.00 89 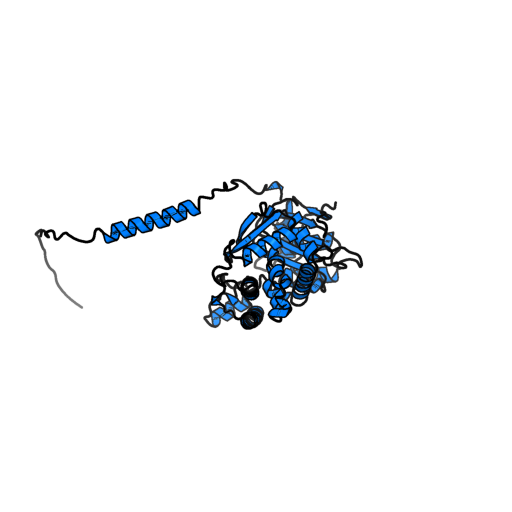ASP A CA 1
ATOM 692 C C . ASP A 1 89 ? 15.707 -3.553 5.431 1.00 98.00 89 ASP A C 1
ATOM 694 O O . ASP A 1 89 ? 15.292 -2.396 5.558 1.00 98.00 89 ASP A O 1
ATOM 698 N N . LYS A 1 90 ? 15.575 -4.439 6.427 1.00 95.88 90 LYS A N 1
ATOM 699 C CA . LYS A 1 90 ? 14.973 -4.106 7.734 1.00 95.88 90 LYS A CA 1
ATOM 700 C C . LYS A 1 90 ? 15.828 -3.190 8.623 1.00 95.88 90 LYS A C 1
ATOM 702 O O . LYS A 1 90 ? 15.357 -2.744 9.667 1.00 95.88 90 LYS A O 1
ATOM 707 N N . PHE A 1 91 ? 17.070 -2.914 8.234 1.00 96.25 91 PHE A N 1
ATOM 708 C CA . PHE A 1 91 ? 17.998 -2.024 8.935 1.00 96.25 91 PHE A CA 1
ATOM 709 C C . PHE A 1 91 ? 18.080 -0.632 8.280 1.00 96.25 91 PHE A C 1
ATOM 711 O O . PHE A 1 91 ? 18.749 0.252 8.811 1.00 96.25 91 PHE A O 1
ATOM 718 N N . GLY A 1 92 ? 17.381 -0.424 7.158 1.00 96.44 92 GLY A N 1
ATOM 719 C CA . GLY A 1 92 ? 17.343 0.837 6.421 1.00 96.44 92 GLY A CA 1
ATOM 720 C C . GLY A 1 92 ? 18.405 0.962 5.329 1.00 96.44 92 GLY A C 1
ATOM 721 O O . GLY A 1 92 ? 18.479 2.011 4.683 1.00 96.44 92 GLY A O 1
ATOM 722 N N . HIS A 1 93 ? 19.207 -0.080 5.085 1.00 97.94 93 HIS A N 1
ATOM 723 C CA . HIS A 1 93 ? 20.180 -0.083 3.998 1.00 97.94 93 HIS A CA 1
ATOM 724 C C . HIS A 1 93 ? 19.467 -0.217 2.654 1.00 97.94 93 HIS A C 1
ATOM 726 O O . HIS A 1 93 ? 18.597 -1.069 2.462 1.00 97.94 93 HIS A O 1
ATOM 732 N N . LEU A 1 94 ? 19.863 0.624 1.704 1.00 98.31 94 LEU A N 1
ATOM 733 C CA . LEU A 1 94 ? 19.398 0.560 0.328 1.00 98.31 94 LEU A CA 1
ATOM 734 C C . LEU A 1 94 ? 20.106 -0.613 -0.365 1.00 98.31 94 LEU A C 1
ATOM 736 O O . LEU A 1 94 ? 21.309 -0.561 -0.571 1.00 98.31 94 LEU A O 1
ATOM 740 N N . VAL A 1 95 ? 19.364 -1.669 -0.695 1.00 98.50 95 VAL A N 1
ATOM 741 C CA . VAL A 1 95 ? 19.868 -2.877 -1.376 1.00 98.50 95 VAL A CA 1
ATOM 742 C C . VAL A 1 95 ? 19.903 -2.664 -2.888 1.00 98.50 95 VAL A C 1
ATOM 744 O O . VAL A 1 95 ? 20.841 -3.079 -3.565 1.00 98.50 95 VAL A O 1
ATOM 747 N N . ALA A 1 96 ? 18.888 -1.983 -3.428 1.00 98.75 96 ALA A N 1
ATOM 748 C CA . ALA A 1 96 ? 18.845 -1.586 -4.829 1.00 98.75 96 ALA A CA 1
ATOM 749 C C . ALA A 1 96 ? 18.022 -0.305 -5.040 1.00 98.75 96 ALA A C 1
ATOM 751 O O . ALA A 1 96 ? 17.130 0.021 -4.255 1.00 98.75 96 ALA A O 1
ATOM 752 N N . SER A 1 97 ? 18.289 0.424 -6.122 1.00 98.69 97 SER A N 1
ATOM 753 C CA . SER A 1 97 ? 17.549 1.638 -6.488 1.00 98.69 97 SER A CA 1
ATOM 754 C C . SER A 1 97 ? 17.561 1.923 -7.986 1.00 98.69 97 SER A C 1
ATOM 756 O O . SER A 1 97 ? 18.415 1.435 -8.724 1.00 98.69 97 SER A O 1
ATOM 758 N N . TYR A 1 98 ? 16.649 2.785 -8.429 1.00 98.69 98 TYR A N 1
ATOM 759 C CA . TYR A 1 98 ? 16.694 3.402 -9.755 1.00 98.69 98 TYR A CA 1
ATOM 760 C C . TYR A 1 98 ? 16.037 4.782 -9.702 1.00 98.69 98 TYR A C 1
ATOM 762 O O . TYR A 1 98 ? 14.970 4.928 -9.110 1.00 98.69 98 TYR A O 1
ATOM 770 N N . GLY A 1 99 ? 16.662 5.796 -10.300 1.00 97.69 99 GLY A N 1
ATOM 771 C CA . GLY A 1 99 ? 16.331 7.191 -9.996 1.00 97.69 99 GLY A CA 1
ATOM 772 C C . GLY A 1 99 ? 16.773 7.569 -8.578 1.00 97.69 99 GLY A C 1
ATOM 773 O O . GLY A 1 99 ? 17.732 7.007 -8.053 1.00 97.69 99 GLY A O 1
ATOM 774 N N . ASP A 1 100 ? 16.082 8.528 -7.972 1.00 97.69 100 ASP A N 1
ATOM 775 C CA . ASP A 1 100 ? 16.404 9.086 -6.657 1.00 97.69 100 ASP A CA 1
ATOM 776 C C . ASP A 1 100 ? 15.672 8.341 -5.514 1.00 97.69 100 ASP A C 1
ATOM 778 O O . ASP A 1 100 ? 14.443 8.428 -5.417 1.00 97.69 100 ASP A O 1
ATOM 782 N N . PRO A 1 101 ? 16.386 7.618 -4.626 1.00 97.62 101 PRO A N 1
ATOM 783 C CA . PRO A 1 101 ? 15.791 6.937 -3.475 1.00 97.62 101 PRO A CA 1
ATOM 784 C C . PRO A 1 101 ? 15.437 7.897 -2.324 1.00 97.62 101 PRO A C 1
ATOM 786 O O . PRO A 1 101 ? 14.644 7.536 -1.452 1.00 97.62 101 PRO A O 1
ATOM 789 N N . GLU A 1 102 ? 15.968 9.123 -2.321 1.00 96.25 102 GLU A N 1
ATOM 790 C CA . GLU A 1 102 ? 15.665 10.142 -1.312 1.00 96.25 102 GLU A CA 1
ATOM 791 C C . GLU A 1 102 ? 14.434 10.986 -1.686 1.00 96.25 102 GLU A C 1
ATOM 793 O O . GLU A 1 102 ? 13.952 11.783 -0.877 1.00 96.25 102 GLU A O 1
ATOM 798 N N . LEU A 1 103 ? 13.878 10.768 -2.886 1.00 96.06 103 LEU A N 1
ATOM 799 C CA . LEU A 1 103 ? 12.658 11.399 -3.377 1.00 96.06 103 LEU A CA 1
ATOM 800 C C . LEU A 1 103 ? 11.526 11.313 -2.344 1.00 96.06 103 LEU A C 1
ATOM 802 O O . LEU A 1 103 ? 10.994 10.239 -2.053 1.00 96.06 103 LEU A O 1
ATOM 806 N N . VAL A 1 104 ? 11.098 12.471 -1.844 1.00 95.56 104 VAL A N 1
ATOM 807 C CA . VAL A 1 104 ? 9.931 12.582 -0.967 1.00 95.56 104 VAL A CA 1
ATOM 808 C C . VAL A 1 104 ? 8.651 12.460 -1.790 1.00 95.56 104 VAL A C 1
ATOM 810 O O . VAL A 1 104 ? 8.389 13.273 -2.677 1.00 95.56 104 VAL A O 1
ATOM 813 N N . ALA A 1 105 ? 7.811 11.480 -1.458 1.00 95.69 105 ALA A N 1
ATOM 814 C CA . ALA A 1 105 ? 6.504 11.300 -2.082 1.00 95.69 105 ALA A CA 1
ATOM 815 C C . ALA A 1 105 ? 5.454 10.809 -1.073 1.00 95.69 105 ALA A C 1
ATOM 817 O O . ALA A 1 105 ? 5.762 10.082 -0.130 1.00 95.69 105 ALA A O 1
ATOM 818 N N . PHE A 1 106 ? 4.191 11.194 -1.279 1.00 97.06 106 PHE A N 1
ATOM 819 C CA . PHE A 1 106 ? 3.068 10.678 -0.495 1.00 97.06 106 PHE A CA 1
ATOM 820 C C . PHE A 1 106 ? 2.797 9.214 -0.848 1.00 97.06 106 PHE A C 1
ATOM 822 O O . PHE A 1 106 ? 2.479 8.910 -1.997 1.00 97.06 106 PHE A O 1
ATOM 829 N N . LEU A 1 107 ? 2.814 8.326 0.149 1.00 95.88 107 LEU A N 1
ATOM 830 C CA . LEU A 1 107 ? 2.517 6.898 -0.044 1.00 95.88 107 LEU A CA 1
ATOM 831 C C . LEU A 1 107 ? 1.054 6.660 -0.464 1.00 95.88 107 LEU A C 1
ATOM 833 O O . LEU A 1 107 ? 0.714 5.584 -0.966 1.00 95.88 1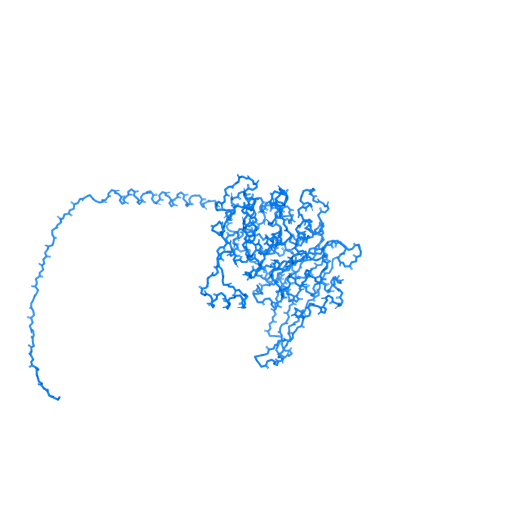07 LEU A O 1
ATOM 837 N N . ARG A 1 108 ? 0.164 7.639 -0.223 1.00 94.94 108 ARG A N 1
ATOM 838 C CA . ARG A 1 108 ? -1.297 7.514 -0.381 1.00 94.94 108 ARG A CA 1
ATOM 839 C C . ARG A 1 108 ? -1.774 6.226 0.310 1.00 94.94 108 ARG A C 1
ATOM 841 O O . ARG A 1 108 ? -1.327 5.894 1.414 1.00 94.94 108 ARG A O 1
ATOM 848 N N . SER A 1 109 ? -2.637 5.463 -0.354 1.00 95.75 109 SER A N 1
ATOM 849 C CA . SER A 1 109 ? -3.181 4.201 0.155 1.00 95.75 109 SER A CA 1
ATOM 850 C C . SER A 1 109 ? -2.170 3.052 0.329 1.00 95.75 109 SER A C 1
ATOM 852 O O . SER A 1 109 ? -2.554 2.030 0.894 1.00 95.75 109 SER A O 1
ATOM 854 N N . SER A 1 110 ? -0.902 3.204 -0.074 1.00 97.44 110 SER A N 1
ATOM 855 C CA . SER A 1 110 ? 0.157 2.211 0.198 1.00 97.44 110 SER A CA 1
ATOM 856 C C . SER A 1 110 ? 0.471 2.112 1.696 1.00 97.44 110 SER A C 1
ATOM 858 O O . SER A 1 110 ? 0.769 1.039 2.202 1.00 97.44 110 SER A O 1
ATOM 860 N N . SER A 1 111 ? 0.306 3.215 2.437 1.00 97.25 111 SER A N 1
ATOM 861 C CA . SER A 1 111 ? 0.578 3.296 3.883 1.00 97.25 111 SER A CA 1
ATOM 862 C C . SER A 1 111 ? -0.451 2.593 4.787 1.00 97.25 111 SER A C 1
ATOM 864 O O . SER A 1 111 ? -0.241 2.501 5.996 1.00 97.25 111 SER A O 1
ATOM 866 N N . LYS A 1 112 ? -1.566 2.088 4.240 1.00 98.56 112 LYS A N 1
ATOM 867 C CA . LYS A 1 112 ? -2.700 1.555 5.022 1.00 98.56 112 LYS A CA 1
ATOM 868 C C . LYS A 1 112 ? -2.367 0.417 6.006 1.00 98.56 112 LYS A C 1
ATOM 870 O O . LYS A 1 112 ? -2.907 0.477 7.107 1.00 98.56 112 LYS A O 1
ATOM 875 N N . PRO A 1 113 ? -1.475 -0.550 5.703 1.00 98.69 113 PRO A N 1
ATOM 876 C CA . PRO A 1 113 ? -1.043 -1.550 6.686 1.00 98.69 113 PRO A CA 1
ATOM 877 C C . PRO A 1 113 ? -0.463 -0.908 7.958 1.00 98.69 113 PRO A C 1
ATOM 879 O O . PRO A 1 113 ? -0.810 -1.285 9.073 1.00 98.69 113 PRO A O 1
ATOM 882 N N . ILE A 1 114 ? 0.331 0.155 7.804 1.00 98.50 114 ILE A N 1
ATOM 883 C CA . ILE A 1 114 ? 0.920 0.914 8.918 1.00 98.50 114 ILE A CA 1
ATOM 884 C C . ILE A 1 114 ? -0.139 1.726 9.669 1.00 98.50 114 ILE A C 1
ATOM 886 O O . ILE A 1 114 ? -0.069 1.855 10.886 1.00 98.50 114 ILE A O 1
ATOM 890 N N . GLN A 1 115 ? -1.149 2.242 8.963 1.00 98.56 115 GLN A N 1
ATOM 891 C CA . GLN A 1 115 ? -2.277 2.947 9.584 1.00 98.56 115 GLN A CA 1
ATOM 892 C C . GLN A 1 115 ? -3.177 2.006 10.412 1.00 98.56 115 GLN A C 1
ATOM 894 O O . GLN A 1 115 ? -3.855 2.475 11.325 1.00 98.56 115 GLN A O 1
ATOM 899 N N . ALA A 1 116 ? -3.161 0.696 10.140 1.00 98.69 116 ALA A N 1
ATOM 900 C CA . ALA A 1 116 ? -3.867 -0.313 10.931 1.00 98.69 116 ALA A CA 1
ATOM 901 C C . ALA A 1 116 ? -3.073 -0.796 12.165 1.00 98.69 116 ALA A C 1
ATOM 903 O O . ALA A 1 116 ? -3.698 -1.136 13.172 1.00 98.69 116 ALA A O 1
ATOM 904 N N . LEU A 1 117 ? -1.729 -0.769 12.138 1.00 98.62 117 LEU A N 1
ATOM 905 C CA . LEU A 1 117 ? -0.871 -1.227 13.251 1.00 98.62 117 LEU A CA 1
ATOM 906 C C . LEU A 1 117 ? -1.316 -0.762 14.651 1.00 98.62 117 LEU A C 1
ATOM 908 O O . LEU A 1 117 ? -1.394 -1.624 15.525 1.00 98.62 117 LEU A O 1
ATOM 912 N N . PRO A 1 118 ? -1.670 0.519 14.906 1.00 98.62 118 PRO A N 1
ATOM 913 C CA . PRO A 1 118 ? -1.943 0.966 16.270 1.00 98.62 118 PRO A CA 1
ATOM 914 C C . PRO A 1 118 ? -3.209 0.358 16.881 1.00 98.62 118 PRO A C 1
ATOM 916 O O . PRO A 1 118 ? -3.311 0.279 18.098 1.00 98.62 118 PRO A O 1
ATOM 919 N N . LEU A 1 119 ? -4.179 -0.078 16.068 1.00 98.81 119 LEU A N 1
ATOM 920 C CA . LEU A 1 119 ? -5.348 -0.807 16.573 1.00 98.81 119 LEU A CA 1
ATOM 921 C C . LEU A 1 119 ? -4.944 -2.200 17.073 1.00 98.81 119 LEU A C 1
ATOM 923 O O . LEU A 1 119 ? -5.402 -2.642 18.123 1.00 98.81 119 LEU A O 1
ATOM 927 N N . LEU A 1 120 ? -4.086 -2.888 16.321 1.00 98.75 120 LEU A N 1
ATOM 928 C CA . LEU A 1 120 ? -3.675 -4.254 16.625 1.00 98.75 120 LEU A CA 1
ATOM 929 C C . LEU A 1 120 ? -2.627 -4.294 17.750 1.00 98.75 120 LEU A C 1
ATOM 931 O O . LEU A 1 120 ? -2.697 -5.161 18.613 1.00 98.75 120 LEU A O 1
ATOM 935 N N . GLU A 1 121 ? -1.719 -3.318 17.799 1.00 98.25 121 GLU A N 1
ATOM 936 C CA . GLU A 1 121 ? -0.729 -3.128 18.873 1.00 98.25 121 GLU A CA 1
ATOM 937 C C . GLU A 1 121 ? -1.381 -2.826 20.236 1.00 98.25 121 GLU A C 1
ATOM 939 O O . GLU A 1 121 ? -0.813 -3.150 21.277 1.00 98.25 121 GLU A O 1
ATOM 944 N N . LEU A 1 122 ? -2.599 -2.269 20.233 1.00 98.44 122 LEU A N 1
ATOM 945 C CA . LEU A 1 122 ? -3.430 -2.039 21.422 1.00 98.44 122 LEU A CA 1
ATOM 946 C C . LEU A 1 122 ? -4.342 -3.229 21.796 1.00 98.44 122 LEU A C 1
ATOM 948 O O . LEU A 1 122 ? -5.184 -3.084 22.680 1.00 98.44 122 LEU A O 1
ATOM 952 N N . GLY A 1 123 ? -4.208 -4.393 21.149 1.00 98.31 123 GLY A N 1
ATOM 953 C CA . GLY A 1 123 ? -5.028 -5.581 21.440 1.00 98.31 123 GLY A CA 1
ATOM 954 C C . GLY A 1 123 ? -6.418 -5.576 20.788 1.00 98.31 123 GLY A C 1
ATOM 955 O O . GLY A 1 123 ? -7.330 -6.277 21.229 1.00 98.31 123 GLY A O 1
ATOM 956 N N . GLY A 1 124 ? -6.614 -4.783 19.728 1.00 98.62 124 GLY A N 1
ATOM 957 C CA . GLY A 1 124 ? -7.882 -4.725 18.995 1.00 98.62 124 GLY A CA 1
ATOM 958 C C . GLY A 1 124 ? -8.272 -6.037 18.305 1.00 98.62 124 GLY A C 1
ATOM 959 O O . GLY A 1 124 ? -9.452 -6.240 18.027 1.00 98.62 124 GLY A O 1
ATOM 960 N N . VAL A 1 125 ? -7.314 -6.940 18.058 1.00 98.50 125 VAL A N 1
ATOM 961 C CA . VAL A 1 125 ? -7.572 -8.272 17.480 1.00 98.50 125 VAL A CA 1
ATOM 962 C C . VAL A 1 125 ? -8.381 -9.115 18.456 1.00 98.50 125 VAL A C 1
ATOM 964 O O . VAL A 1 125 ? -9.408 -9.678 18.086 1.00 98.50 125 VAL A O 1
ATOM 967 N N . GLU A 1 126 ? -7.926 -9.166 19.703 1.00 98.31 126 GLU A N 1
ATOM 968 C CA . GLU A 1 126 ? -8.517 -9.933 20.788 1.00 98.31 126 GLU A CA 1
ATOM 969 C C . GLU A 1 126 ? -9.817 -9.275 21.272 1.00 98.31 126 GLU A C 1
ATOM 971 O O . GLU A 1 126 ? -10.812 -9.966 21.474 1.00 98.31 126 GLU A O 1
ATOM 976 N N . HIS A 1 127 ? -9.841 -7.940 21.385 1.00 98.62 127 HIS A N 1
ATOM 977 C CA . HIS A 1 127 ? -11.004 -7.186 21.869 1.00 98.62 127 HIS A CA 1
ATOM 978 C C . HIS A 1 127 ? -12.231 -7.294 20.947 1.00 98.62 127 HIS A C 1
ATOM 980 O O . HIS A 1 127 ? -13.341 -7.499 21.431 1.00 98.62 127 HIS A O 1
ATOM 986 N N . PHE A 1 128 ? -12.048 -7.183 19.624 1.00 98.62 128 PHE A N 1
ATOM 987 C CA . PHE A 1 128 ? -13.147 -7.266 18.648 1.00 98.62 128 PHE A CA 1
ATOM 988 C C . PHE A 1 128 ? -13.257 -8.640 17.956 1.00 98.62 128 PHE A C 1
ATOM 990 O O . PHE A 1 128 ? -14.087 -8.804 17.063 1.00 98.62 128 PHE A O 1
ATOM 997 N N . ASN A 1 129 ? -12.433 -9.626 18.338 1.00 98.31 129 ASN A N 1
ATOM 998 C CA . ASN A 1 129 ? -12.326 -10.940 17.686 1.00 98.31 129 ASN A CA 1
ATOM 999 C C . ASN A 1 129 ? -12.139 -10.826 16.152 1.00 98.31 129 ASN A C 1
ATOM 1001 O O . ASN A 1 129 ? -12.985 -11.261 15.359 1.00 98.31 129 ASN A O 1
ATOM 1005 N N . LEU A 1 130 ? -11.056 -10.158 15.735 1.00 98.75 130 LEU A N 1
ATOM 1006 C CA . LEU A 1 130 ? -10.796 -9.802 14.336 1.00 98.75 130 LEU A CA 1
ATOM 1007 C C . LEU A 1 130 ? -10.185 -10.953 13.521 1.00 98.75 130 LEU A C 1
ATOM 1009 O O . LEU A 1 130 ? -9.112 -11.486 13.827 1.00 98.75 130 LEU A O 1
ATOM 1013 N N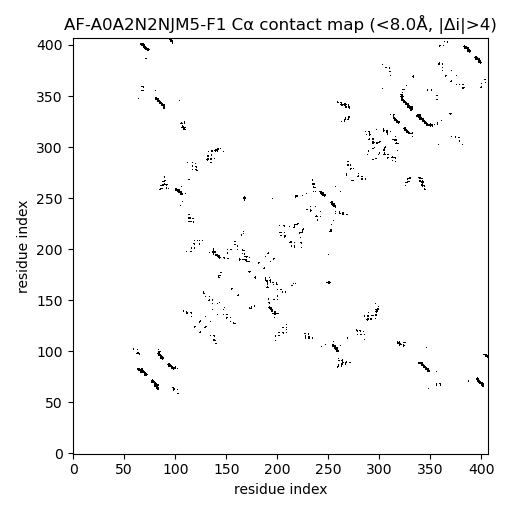 . THR A 1 131 ? -10.852 -11.270 12.417 1.00 98.81 131 THR A N 1
ATOM 1014 C CA . THR A 1 131 ? -10.457 -12.286 11.435 1.00 98.81 131 THR A CA 1
ATOM 1015 C C . THR A 1 131 ? -9.571 -11.712 10.323 1.00 98.81 131 THR A C 1
ATOM 1017 O O . THR A 1 131 ? -9.431 -10.498 10.163 1.00 98.81 131 THR A O 1
ATOM 1020 N N . ASP A 1 132 ? -8.966 -12.599 9.533 1.00 98.81 132 ASP A N 1
ATOM 1021 C CA . ASP A 1 132 ? -8.030 -12.239 8.462 1.00 98.81 132 ASP A CA 1
ATOM 1022 C C . ASP A 1 132 ? -8.675 -11.357 7.374 1.00 98.81 132 ASP A C 1
ATOM 1024 O O . ASP A 1 132 ? -8.096 -10.310 7.074 1.00 98.81 132 ASP A O 1
ATOM 1028 N N . PRO A 1 133 ? -9.888 -11.655 6.853 1.00 98.88 133 PRO A N 1
ATOM 1029 C CA . PRO A 1 133 ? -10.566 -10.767 5.908 1.00 98.88 133 PRO A CA 1
ATOM 1030 C C . PRO A 1 133 ? -10.827 -9.368 6.473 1.00 98.88 133 PRO A C 1
ATOM 1032 O O . PRO A 1 133 ? -10.686 -8.382 5.759 1.00 98.88 133 PRO A O 1
ATOM 1035 N N . GLU A 1 134 ? -11.165 -9.262 7.758 1.00 98.88 134 GLU A N 1
ATOM 1036 C CA . GLU A 1 134 ? -11.498 -7.989 8.409 1.00 98.88 134 GLU A CA 1
ATOM 1037 C C . GLU A 1 134 ? -10.262 -7.091 8.575 1.00 98.88 134 GLU A C 1
ATOM 1039 O O . GLU A 1 134 ? -10.314 -5.903 8.257 1.00 98.88 134 GLU A O 1
ATOM 1044 N N . ILE A 1 135 ? -9.125 -7.654 8.999 1.00 98.88 135 ILE A N 1
ATOM 1045 C CA . ILE A 1 135 ? -7.847 -6.925 9.115 1.00 98.88 135 ILE A CA 1
ATOM 1046 C C . ILE A 1 135 ? -7.285 -6.591 7.725 1.00 98.88 135 ILE A C 1
ATOM 1048 O O . ILE A 1 135 ? -6.808 -5.477 7.494 1.00 98.88 135 ILE A O 1
ATOM 1052 N N . SER A 1 136 ? -7.395 -7.518 6.771 1.00 98.81 136 SER A N 1
ATOM 1053 C CA . SER A 1 136 ? -7.038 -7.284 5.369 1.00 98.81 136 SER A CA 1
ATOM 1054 C C . SER A 1 136 ? -7.860 -6.133 4.765 1.00 98.81 136 SER A C 1
ATOM 1056 O O . SER A 1 136 ? -7.314 -5.249 4.098 1.00 98.81 136 SER A O 1
ATOM 1058 N N . LEU A 1 137 ? -9.153 -6.049 5.103 1.00 98.62 137 LEU A N 1
ATOM 1059 C CA . LEU A 1 137 ? -10.039 -4.962 4.688 1.00 98.62 137 LEU A CA 1
ATOM 1060 C C . LEU A 1 137 ? -9.687 -3.610 5.344 1.00 98.62 137 LEU A C 1
ATOM 1062 O O . LEU A 1 137 ? -9.812 -2.569 4.696 1.00 98.62 137 LEU A O 1
ATOM 1066 N N . MET A 1 138 ? -9.162 -3.585 6.576 1.00 98.75 138 MET A N 1
ATOM 1067 C CA . MET A 1 138 ? -8.594 -2.356 7.168 1.00 98.75 138 MET A CA 1
ATOM 1068 C C . MET A 1 138 ? -7.380 -1.837 6.380 1.00 98.75 138 MET A C 1
ATOM 1070 O O . MET A 1 138 ? -7.195 -0.626 6.242 1.00 98.75 138 MET A O 1
ATOM 1074 N N . CYS A 1 139 ? -6.593 -2.742 5.792 1.00 98.69 139 CYS A N 1
ATOM 1075 C CA . CYS A 1 139 ? -5.452 -2.413 4.936 1.00 98.69 139 CYS A CA 1
ATOM 1076 C C . CYS A 1 139 ? -5.861 -2.026 3.494 1.00 98.69 139 CYS A C 1
ATOM 1078 O O . CYS A 1 139 ? -5.030 -1.573 2.700 1.00 98.69 139 CYS A O 1
ATOM 1080 N N . ALA A 1 140 ? -7.131 -2.203 3.121 1.00 96.38 140 ALA A N 1
ATOM 1081 C CA . ALA A 1 140 ? -7.550 -2.297 1.728 1.00 96.38 140 ALA A CA 1
ATOM 1082 C C . ALA A 1 140 ? -7.685 -0.979 0.960 1.00 96.38 140 ALA A C 1
ATOM 1084 O O . ALA A 1 140 ? -7.890 0.108 1.494 1.00 96.38 140 ALA A O 1
ATOM 1085 N N . SER A 1 141 ? -7.634 -1.105 -0.364 1.00 95.31 141 SER A N 1
ATOM 1086 C CA . SER A 1 141 ? -8.182 -0.166 -1.351 1.00 95.31 141 SER A CA 1
ATOM 1087 C C . SER A 1 141 ? -9.163 -0.919 -2.252 1.00 95.31 141 SER A C 1
ATOM 1089 O O . SER A 1 141 ? -8.970 -1.005 -3.463 1.00 95.31 141 SER A O 1
ATOM 1091 N N . HIS A 1 142 ? -10.161 -1.544 -1.627 1.00 96.00 142 HIS A N 1
ATOM 1092 C CA . HIS A 1 142 ? -11.070 -2.492 -2.269 1.00 96.00 142 HIS A CA 1
ATOM 1093 C C . HIS A 1 142 ? -11.966 -1.846 -3.339 1.00 96.00 142 HIS A C 1
ATOM 1095 O O . HIS A 1 142 ? -12.207 -0.640 -3.344 1.00 96.00 142 HIS A O 1
ATOM 1101 N N . ARG A 1 143 ? -12.519 -2.660 -4.247 1.00 95.38 143 ARG A N 1
ATOM 1102 C CA . ARG A 1 143 ? -13.310 -2.174 -5.401 1.00 95.38 143 ARG A CA 1
ATOM 1103 C C . ARG A 1 143 ? -14.793 -1.903 -5.108 1.00 95.38 143 ARG A C 1
ATOM 1105 O O . ARG A 1 143 ? -15.555 -1.680 -6.041 1.00 95.38 143 ARG A O 1
ATOM 1112 N N . GLY A 1 144 ? -15.221 -1.966 -3.845 1.00 95.56 144 GLY A N 1
ATOM 1113 C CA . GLY A 1 144 ? -16.636 -1.824 -3.467 1.00 95.56 144 GLY A CA 1
ATOM 1114 C C . GLY A 1 144 ? -17.546 -2.998 -3.871 1.00 95.56 144 GLY A C 1
ATOM 1115 O O . GLY A 1 144 ? -18.766 -2.844 -3.834 1.00 95.56 144 GLY A O 1
ATOM 1116 N N . LEU A 1 145 ? -16.972 -4.152 -4.253 1.00 96.50 145 LEU A N 1
ATOM 1117 C CA . LEU A 1 145 ? -17.719 -5.389 -4.559 1.00 96.50 145 LEU A CA 1
ATOM 1118 C C . LEU A 1 145 ? -18.463 -5.910 -3.323 1.00 96.50 145 LEU A C 1
ATOM 1120 O O . LEU A 1 145 ? -17.986 -5.708 -2.205 1.00 96.50 145 LEU A O 1
ATOM 1124 N N . ASP A 1 146 ? -19.531 -6.676 -3.539 1.00 95.19 146 ASP A N 1
ATOM 1125 C CA . ASP A 1 146 ? -20.396 -7.221 -2.481 1.00 95.19 146 ASP A CA 1
ATOM 1126 C C . ASP A 1 146 ? -19.625 -8.022 -1.411 1.00 95.19 146 ASP A C 1
ATOM 1128 O O . ASP A 1 146 ? -19.850 -7.807 -0.224 1.00 95.19 146 ASP A O 1
ATOM 1132 N N . ILE A 1 147 ? -18.621 -8.823 -1.801 1.00 96.69 147 ILE A N 1
ATOM 1133 C CA . ILE A 1 147 ? -17.762 -9.577 -0.859 1.00 96.69 147 ILE A CA 1
ATOM 1134 C C . ILE A 1 147 ? -17.026 -8.692 0.163 1.00 96.69 147 ILE A C 1
ATOM 1136 O O . ILE A 1 147 ? -16.732 -9.140 1.266 1.00 96.69 147 ILE A O 1
ATOM 1140 N N . HIS A 1 148 ? -16.733 -7.433 -0.178 1.00 98.19 148 HIS A N 1
ATOM 1141 C CA . HIS A 1 148 ? -16.098 -6.492 0.749 1.00 98.19 148 HIS A CA 1
ATOM 1142 C C . HIS A 1 148 ? -17.127 -5.856 1.678 1.00 98.19 148 HIS A C 1
ATOM 1144 O O . HIS A 1 148 ? -16.828 -5.613 2.840 1.00 98.19 148 HIS A O 1
ATOM 1150 N N . VAL A 1 149 ? -18.329 -5.579 1.161 1.00 97.50 149 VAL A N 1
ATOM 1151 C CA . VAL A 1 149 ? -19.437 -5.000 1.931 1.00 97.50 149 VAL A CA 1
ATOM 1152 C C . VAL A 1 149 ? -19.896 -5.990 3.000 1.00 97.50 149 VAL A C 1
ATOM 1154 O O . VAL A 1 149 ? -20.000 -5.615 4.160 1.00 97.50 149 VAL A O 1
ATOM 1157 N N . GLU A 1 150 ? -20.038 -7.269 2.649 1.00 98.25 150 GLU A N 1
ATOM 1158 C CA . GLU A 1 150 ? -20.424 -8.329 3.587 1.00 98.25 150 GLU A CA 1
ATOM 1159 C C . GLU A 1 150 ? -19.421 -8.486 4.750 1.00 98.25 150 GLU A C 1
ATOM 1161 O O . GLU A 1 150 ? -19.816 -8.647 5.906 1.00 98.25 150 GLU A O 1
ATOM 1166 N N . VAL A 1 151 ? -18.113 -8.417 4.468 1.00 98.69 151 VAL A N 1
ATOM 1167 C CA . VAL A 1 151 ? -17.060 -8.443 5.502 1.00 98.69 151 VAL A CA 1
ATOM 1168 C C . VAL A 1 151 ? -17.061 -7.150 6.322 1.00 98.69 151 VAL A C 1
ATOM 1170 O O . VAL A 1 151 ? -16.918 -7.201 7.544 1.00 98.69 151 VAL A O 1
ATOM 1173 N N . LEU A 1 152 ? -17.272 -5.997 5.682 1.00 98.56 152 LEU A N 1
ATOM 1174 C CA . LEU A 1 152 ? -17.330 -4.703 6.357 1.00 98.56 152 LEU A CA 1
ATOM 1175 C C . LEU A 1 152 ? -18.511 -4.601 7.326 1.00 98.56 152 LEU A C 1
ATOM 1177 O O . LEU A 1 152 ? -18.336 -4.119 8.436 1.00 98.56 152 LEU A O 1
ATOM 1181 N N . GLU A 1 153 ? -19.698 -5.056 6.938 1.00 98.62 153 GLU A N 1
ATOM 1182 C CA . GLU A 1 153 ? -20.910 -4.967 7.759 1.00 98.62 153 GLU A CA 1
ATOM 1183 C C . GLU A 1 153 ? -20.833 -5.896 8.977 1.00 98.62 153 GLU A C 1
ATOM 1185 O O . GLU A 1 153 ? -21.213 -5.504 10.084 1.00 98.62 153 GLU A O 1
ATOM 1190 N N . LYS A 1 154 ? -20.229 -7.084 8.826 1.00 98.62 154 LYS A N 1
ATOM 1191 C CA . LYS A 1 154 ? -19.881 -7.965 9.955 1.00 98.62 154 LYS A CA 1
ATOM 1192 C C . LYS A 1 154 ? -18.888 -7.293 10.907 1.00 98.62 154 LYS A C 1
ATOM 1194 O O . LYS A 1 154 ? -19.107 -7.297 12.118 1.00 98.62 154 LYS A O 1
ATOM 1199 N N . LEU A 1 155 ? -17.846 -6.660 10.368 1.00 98.75 155 LEU A N 1
ATOM 1200 C CA . LEU A 1 155 ? -16.844 -5.927 11.142 1.00 98.75 155 LEU A CA 1
ATOM 1201 C C . LEU A 1 155 ? -17.453 -4.729 11.895 1.00 98.75 155 LEU A C 1
ATOM 1203 O O . LEU A 1 155 ? -17.246 -4.581 13.097 1.00 98.75 155 LEU A O 1
ATOM 1207 N N . GLN A 1 156 ? -18.256 -3.910 11.215 1.00 98.81 156 GLN A N 1
ATOM 1208 C CA . GLN A 1 156 ? -18.984 -2.777 11.797 1.00 98.81 156 GLN A CA 1
ATOM 1209 C C . GLN A 1 156 ? -19.920 -3.232 12.927 1.00 98.81 156 GLN A C 1
ATOM 1211 O O . GLN A 1 156 ? -19.924 -2.628 14.001 1.00 98.81 156 GLN A O 1
ATOM 1216 N N . THR A 1 157 ? -20.619 -4.358 12.733 1.00 98.62 157 THR A N 1
ATOM 1217 C CA . THR A 1 157 ? -21.472 -4.987 13.755 1.00 98.62 157 THR A CA 1
ATOM 1218 C C . THR A 1 157 ? -20.675 -5.407 14.996 1.00 98.62 157 THR A C 1
ATOM 1220 O O . THR A 1 157 ? -21.113 -5.133 16.110 1.00 98.62 157 THR A O 1
ATOM 1223 N N . LYS A 1 158 ? -19.491 -6.022 14.835 1.00 98.19 158 LYS A N 1
ATOM 1224 C CA . LYS A 1 158 ? -18.604 -6.392 15.961 1.00 98.19 158 LYS A CA 1
ATOM 1225 C C . LYS A 1 158 ? -18.094 -5.183 16.749 1.00 98.19 158 LYS A C 1
ATOM 1227 O O . LYS A 1 158 ? -17.918 -5.277 17.959 1.00 98.19 158 LYS A O 1
ATOM 1232 N N . ILE A 1 159 ? -17.817 -4.075 16.061 1.00 98.31 159 ILE A N 1
ATOM 1233 C CA . ILE A 1 159 ? -17.253 -2.855 16.659 1.00 98.31 159 ILE A CA 1
ATOM 1234 C C . ILE A 1 159 ? -18.339 -1.980 17.314 1.00 98.31 159 ILE A C 1
ATOM 1236 O O . ILE A 1 159 ? -18.032 -1.206 18.218 1.00 98.31 159 ILE A O 1
ATOM 1240 N N . GLY A 1 160 ? -19.601 -2.089 16.883 1.00 98.00 160 GLY A N 1
ATOM 1241 C CA . GLY A 1 160 ? -20.692 -1.222 17.345 1.00 98.00 160 GLY A CA 1
ATOM 1242 C C . GLY A 1 160 ? -20.765 0.112 16.591 1.00 98.00 160 GLY A C 1
ATOM 1243 O O . GLY A 1 160 ? -21.002 1.164 17.190 1.00 98.00 160 GLY A O 1
ATOM 1244 N N . VAL A 1 161 ? -20.532 0.080 15.275 1.00 98.50 161 VAL A N 1
ATOM 1245 C CA . VAL A 1 161 ? -20.581 1.251 14.379 1.00 98.50 161 VAL A CA 1
ATOM 1246 C C . VAL A 1 161 ? -21.457 0.994 13.157 1.00 98.50 161 VAL A C 1
ATOM 1248 O O . VAL A 1 161 ? -21.798 -0.143 12.848 1.00 98.50 161 VAL A O 1
ATOM 1251 N N . GLN A 1 162 ? -21.825 2.066 12.461 1.00 98.00 162 GLN A N 1
ATOM 1252 C CA . GLN A 1 162 ? -22.719 2.049 11.300 1.00 98.00 162 GLN A CA 1
ATOM 1253 C C . GLN A 1 162 ? -22.152 2.873 10.134 1.00 98.00 162 GLN A C 1
ATOM 1255 O O . GLN A 1 162 ? -21.295 3.730 10.333 1.00 98.00 162 GLN A O 1
ATOM 1260 N N . GLU A 1 163 ? -22.656 2.669 8.912 1.00 98.19 163 GLU A N 1
ATOM 1261 C CA . GLU A 1 163 ? -22.175 3.360 7.698 1.00 98.19 163 GLU A CA 1
ATOM 1262 C C . GLU A 1 163 ? -22.163 4.901 7.823 1.00 98.19 163 GLU A C 1
ATOM 1264 O O . GLU A 1 163 ? -21.310 5.573 7.239 1.00 98.19 163 GLU A O 1
ATOM 1269 N N . SER A 1 164 ? -23.072 5.485 8.613 1.00 97.81 164 SER A N 1
ATOM 1270 C CA . SER A 1 164 ? -23.116 6.933 8.859 1.00 97.81 164 SER A CA 1
ATOM 1271 C C . SER A 1 164 ? -22.053 7.450 9.839 1.00 97.81 164 SER A C 1
ATOM 1273 O O . SER A 1 164 ? -21.888 8.661 9.936 1.00 97.81 164 SER A O 1
ATOM 1275 N N . ASP A 1 165 ? -21.338 6.572 10.554 1.00 98.44 165 ASP A N 1
ATOM 1276 C CA . ASP A 1 165 ? -20.127 6.942 11.305 1.00 98.44 165 ASP A CA 1
ATOM 1277 C C . ASP A 1 165 ? -18.916 7.115 10.365 1.00 98.44 165 ASP A C 1
ATOM 1279 O O . ASP A 1 165 ? -17.888 7.678 10.746 1.00 98.44 165 ASP A O 1
ATOM 1283 N N . LEU A 1 166 ? -18.988 6.616 9.124 1.00 98.62 166 LEU A N 1
ATOM 1284 C CA . LEU A 1 166 ? -17.907 6.789 8.159 1.00 98.62 166 LEU A CA 1
ATOM 1285 C C . LEU A 1 166 ? -17.817 8.254 7.695 1.00 98.62 166 LEU A C 1
ATOM 1287 O O . LEU A 1 166 ? -18.811 8.966 7.584 1.00 98.62 166 LEU A O 1
ATOM 1291 N N . MET A 1 167 ? -16.594 8.698 7.406 1.00 98.25 167 MET A N 1
ATOM 1292 C CA . MET A 1 167 ? -16.277 10.055 6.930 1.00 98.25 167 MET A CA 1
ATOM 1293 C C . MET A 1 167 ? -15.418 10.021 5.652 1.00 98.25 167 MET A C 1
ATOM 1295 O O . MET A 1 167 ? -14.711 10.979 5.331 1.00 98.25 167 MET A O 1
ATOM 1299 N N . CYS A 1 168 ? -15.438 8.894 4.933 1.00 97.56 168 CYS A N 1
ATOM 1300 C CA . CYS A 1 168 ? -14.692 8.710 3.688 1.00 97.56 168 CYS A CA 1
ATOM 1301 C C . CYS A 1 168 ? -15.408 9.277 2.455 1.00 97.56 168 CYS A C 1
ATOM 1303 O O . CYS A 1 168 ? -14.763 9.455 1.427 1.00 97.56 168 CYS A O 1
ATOM 1305 N N . GLY A 1 169 ? -16.711 9.561 2.542 1.00 96.69 169 GLY A N 1
ATOM 1306 C CA . GLY A 1 169 ? -17.518 9.962 1.395 1.00 96.69 169 GLY A CA 1
ATOM 1307 C C . GLY A 1 169 ? -17.799 8.797 0.443 1.00 96.69 169 GLY A C 1
ATOM 1308 O O . GLY A 1 169 ? -17.695 7.625 0.811 1.00 96.69 169 GLY A O 1
ATOM 1309 N N . THR A 1 170 ? -18.187 9.123 -0.790 1.00 96.50 170 THR A N 1
ATOM 1310 C CA . THR A 1 170 ? -18.607 8.159 -1.817 1.00 96.50 170 THR A CA 1
ATOM 1311 C C . THR A 1 170 ? -17.957 8.475 -3.164 1.00 96.50 170 THR A C 1
ATOM 1313 O O . THR A 1 170 ? -17.715 9.633 -3.498 1.00 96.50 170 THR A O 1
ATOM 1316 N N . HIS A 1 171 ? -17.672 7.440 -3.955 1.00 94.19 171 HIS A N 1
ATOM 1317 C CA . HIS A 1 171 ? -17.134 7.564 -5.313 1.00 94.19 171 HIS A CA 1
ATOM 1318 C C . HIS A 1 171 ? -17.841 6.578 -6.265 1.00 94.19 171 HIS A C 1
ATOM 1320 O O . HIS A 1 171 ? -18.451 5.614 -5.792 1.00 94.19 171 HIS A O 1
ATOM 1326 N N . PRO A 1 172 ? -17.758 6.761 -7.598 1.00 92.81 172 PRO A N 1
ATOM 1327 C CA . PRO A 1 172 ? -18.241 5.771 -8.561 1.00 92.81 172 PRO A CA 1
ATOM 1328 C C . PRO A 1 172 ? -17.618 4.387 -8.334 1.00 92.81 172 PRO A C 1
ATOM 1330 O O . PRO A 1 172 ? -16.468 4.274 -7.905 1.00 92.81 172 PRO A O 1
ATOM 1333 N N . ILE A 1 173 ? -18.364 3.322 -8.626 1.00 93.56 173 ILE A N 1
ATOM 1334 C CA . ILE A 1 173 ? -17.845 1.956 -8.525 1.00 93.56 173 ILE A CA 1
ATOM 1335 C C . ILE A 1 173 ? -17.054 1.638 -9.795 1.00 93.56 173 ILE A C 1
ATOM 1337 O O . ILE A 1 173 ? -17.613 1.554 -10.884 1.00 93.56 173 ILE A O 1
ATOM 1341 N N . ASN A 1 174 ? -15.738 1.470 -9.650 1.00 87.38 174 ASN A N 1
ATOM 1342 C CA . ASN A 1 174 ? -14.833 1.187 -10.771 1.00 87.38 174 ASN A CA 1
ATOM 1343 C C . ASN A 1 174 ? -14.930 -0.264 -11.272 1.00 87.38 174 ASN A C 1
ATOM 1345 O O . ASN A 1 174 ? -14.350 -0.606 -12.302 1.00 87.38 174 ASN A O 1
ATOM 1349 N N . ASP A 1 175 ? -15.606 -1.145 -10.536 1.00 93.00 175 ASP A N 1
ATOM 1350 C CA . ASP A 1 175 ? -15.959 -2.473 -11.020 1.00 93.00 175 ASP A CA 1
ATOM 1351 C C . ASP A 1 175 ? -17.216 -2.420 -11.892 1.00 93.00 175 ASP A C 1
ATOM 1353 O O . ASP A 1 175 ? -18.304 -2.108 -11.409 1.00 93.00 175 ASP A O 1
ATOM 1357 N N . LYS A 1 176 ? -17.054 -2.717 -13.186 1.00 93.38 176 LYS A N 1
ATOM 1358 C CA . LYS A 1 176 ? -18.131 -2.585 -14.168 1.00 93.38 176 LYS A CA 1
ATOM 1359 C C . LYS A 1 176 ? -19.332 -3.507 -13.859 1.00 93.38 176 LYS A C 1
ATOM 1361 O O . LYS A 1 176 ? -20.433 -2.965 -13.793 1.00 93.38 176 LYS A O 1
ATOM 1366 N N . PRO A 1 177 ? -19.169 -4.827 -13.616 1.00 94.94 177 PRO A N 1
ATOM 1367 C CA . PRO A 1 177 ? -20.293 -5.698 -13.261 1.00 94.94 177 PRO A CA 1
ATOM 1368 C C . PRO A 1 177 ? -21.059 -5.225 -12.020 1.00 94.94 177 PRO A C 1
ATOM 1370 O O . PRO A 1 177 ? -22.287 -5.171 -12.048 1.00 94.94 177 PRO A O 1
ATOM 1373 N N . THR A 1 178 ? -20.354 -4.815 -10.959 1.00 94.75 178 THR A N 1
ATOM 1374 C CA . THR A 1 178 ? -20.990 -4.280 -9.744 1.00 94.75 178 THR A CA 1
ATOM 1375 C C . THR A 1 178 ? -21.748 -2.982 -10.041 1.00 94.75 178 THR A C 1
AT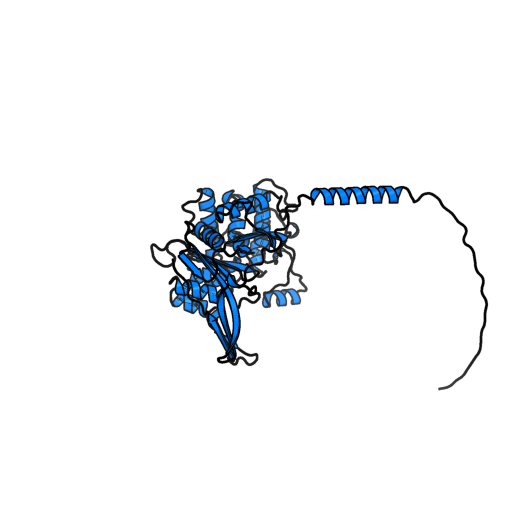OM 1377 O O . THR A 1 178 ? -22.897 -2.837 -9.631 1.00 94.75 178 THR A O 1
ATOM 1380 N N . ALA A 1 179 ? -21.149 -2.050 -10.791 1.00 95.06 179 ALA A N 1
ATOM 1381 C CA . ALA A 1 179 ? -21.782 -0.781 -11.154 1.00 95.06 179 ALA A CA 1
ATOM 1382 C C . ALA A 1 179 ? -23.041 -0.969 -12.021 1.00 95.06 179 ALA A C 1
ATOM 1384 O O . ALA A 1 179 ? -24.061 -0.328 -11.768 1.00 95.06 179 ALA A O 1
ATOM 1385 N N . GLU A 1 180 ? -22.996 -1.867 -13.010 1.00 96.25 180 GLU A N 1
ATOM 1386 C CA . GLU A 1 180 ? -24.149 -2.205 -13.854 1.00 96.25 180 GLU A CA 1
ATOM 1387 C C . GLU A 1 180 ? -25.254 -2.897 -13.041 1.00 96.25 180 GLU A C 1
ATOM 1389 O O . GLU A 1 180 ? -26.424 -2.538 -13.171 1.00 96.25 180 GLU A O 1
ATOM 1394 N N . ALA A 1 181 ? -24.899 -3.824 -12.144 1.00 94.31 181 ALA A N 1
ATOM 1395 C CA . ALA A 1 181 ? -25.856 -4.494 -11.266 1.00 94.31 181 ALA A CA 1
ATOM 1396 C C . ALA A 1 181 ? -26.550 -3.521 -10.295 1.00 94.31 181 ALA A C 1
ATOM 1398 O O . ALA A 1 181 ? -27.768 -3.585 -10.138 1.00 94.31 181 ALA A O 1
ATOM 1399 N N . MET A 1 182 ? -25.807 -2.586 -9.692 1.00 94.69 182 MET A N 1
ATOM 1400 C CA . MET A 1 182 ? -26.377 -1.525 -8.851 1.00 94.69 182 MET A CA 1
ATOM 1401 C C . MET A 1 182 ? -27.303 -0.597 -9.648 1.00 94.69 182 MET A C 1
ATOM 1403 O O . MET A 1 182 ? -28.408 -0.296 -9.198 1.00 94.69 182 MET A O 1
ATOM 1407 N N . LEU A 1 183 ? -26.892 -0.186 -10.855 1.00 95.38 183 LEU A N 1
ATOM 1408 C CA . LEU A 1 183 ? -27.692 0.679 -11.727 1.00 95.38 183 LEU A CA 1
ATOM 1409 C C . LEU A 1 183 ? -29.022 0.019 -12.124 1.00 95.38 183 LEU A C 1
ATOM 1411 O O . LEU A 1 183 ? -30.061 0.672 -12.071 1.00 95.38 183 LEU A O 1
ATOM 1415 N N . MET A 1 184 ? -29.013 -1.279 -12.449 1.00 96.44 184 MET A N 1
ATOM 1416 C CA . MET A 1 184 ? -30.232 -2.047 -12.746 1.00 96.44 184 MET A CA 1
ATOM 1417 C C . MET A 1 184 ? -31.175 -2.190 -11.539 1.00 96.44 184 MET A C 1
ATOM 1419 O O . MET A 1 184 ? -32.378 -2.346 -11.732 1.00 96.44 184 MET A O 1
ATOM 1423 N N . ARG A 1 185 ? -30.658 -2.101 -10.305 1.00 95.69 185 ARG A N 1
ATOM 1424 C CA . ARG A 1 185 ? -31.456 -2.088 -9.063 1.00 95.69 185 ARG A CA 1
ATOM 1425 C C . ARG A 1 185 ? -31.861 -0.677 -8.605 1.00 95.69 185 ARG A C 1
ATOM 1427 O O . ARG A 1 185 ? -32.586 -0.544 -7.625 1.00 95.69 185 ARG A O 1
ATOM 1434 N N . GLY A 1 186 ? -31.421 0.378 -9.301 1.00 95.69 186 GLY A N 1
ATOM 1435 C CA . GLY A 1 186 ? -31.662 1.776 -8.918 1.00 95.69 186 GLY A CA 1
ATOM 1436 C C . GLY A 1 186 ? -30.842 2.255 -7.710 1.00 95.69 186 GLY A C 1
ATOM 1437 O O . GLY A 1 186 ? -31.152 3.292 -7.121 1.00 95.69 186 GLY A O 1
ATOM 1438 N N . GLU A 1 187 ? -29.806 1.510 -7.325 1.00 94.19 187 GLU A N 1
ATOM 1439 C CA . GLU A 1 187 ? -28.979 1.784 -6.149 1.00 94.19 187 GLU A CA 1
ATOM 1440 C C . GLU A 1 187 ? -27.958 2.904 -6.388 1.00 94.19 187 GLU A C 1
ATOM 1442 O O . GLU A 1 187 ? -27.512 3.166 -7.507 1.00 94.19 187 GLU A O 1
ATOM 1447 N N . LYS A 1 188 ? -27.525 3.539 -5.293 1.00 92.69 188 LYS A N 1
ATOM 1448 C CA . LYS A 1 188 ? -26.400 4.484 -5.268 1.00 92.69 188 LYS A CA 1
ATOM 1449 C C . LYS A 1 188 ? -25.293 3.938 -4.359 1.00 92.69 188 LYS A C 1
ATOM 1451 O O . LYS A 1 188 ? -25.612 3.281 -3.370 1.00 92.69 188 LYS A O 1
ATOM 1456 N N . PRO A 1 189 ? -24.006 4.196 -4.651 1.00 92.50 189 PRO A N 1
ATOM 1457 C CA . PRO A 1 189 ? -22.915 3.773 -3.780 1.00 92.50 189 PRO A CA 1
ATOM 1458 C C . PRO A 1 189 ? -22.950 4.530 -2.448 1.00 92.50 189 PRO A C 1
ATOM 1460 O O . PRO A 1 189 ? -22.811 5.754 -2.421 1.00 92.50 189 PRO A O 1
ATOM 1463 N N . GLY A 1 190 ? -23.125 3.784 -1.356 1.00 95.44 190 GLY A N 1
ATOM 1464 C CA . GLY A 1 190 ? -22.910 4.255 0.012 1.00 95.44 190 GLY A CA 1
ATOM 1465 C C . GLY A 1 190 ? -21.425 4.302 0.395 1.00 95.44 190 GLY A C 1
ATOM 1466 O O . GLY A 1 190 ? -20.546 3.912 -0.382 1.00 95.44 190 GLY A O 1
ATOM 1467 N N . GLN A 1 191 ? -21.139 4.778 1.608 1.00 97.81 191 GLN A N 1
ATOM 1468 C CA . GLN A 1 191 ? -19.777 4.844 2.145 1.00 97.81 191 GLN A CA 1
ATOM 1469 C C . GLN A 1 191 ? -19.165 3.454 2.359 1.00 97.81 191 GLN A C 1
ATOM 1471 O O . GLN A 1 191 ? -17.959 3.304 2.196 1.00 97.81 191 GLN A O 1
ATOM 1476 N N . ASN A 1 192 ? -19.961 2.413 2.617 1.00 97.75 192 ASN A N 1
ATOM 1477 C CA . ASN A 1 192 ? -19.475 1.038 2.760 1.00 97.75 192 ASN A CA 1
ATOM 1478 C C . ASN A 1 192 ? -18.783 0.528 1.478 1.00 97.75 192 ASN A C 1
ATOM 1480 O O . ASN A 1 192 ? -17.833 -0.255 1.556 1.00 97.75 192 ASN A O 1
ATOM 1484 N N . ARG A 1 193 ? -19.170 1.038 0.297 1.00 97.19 193 ARG A N 1
ATOM 1485 C CA . ARG A 1 193 ? -18.530 0.721 -0.997 1.00 97.19 193 ARG A CA 1
ATOM 1486 C C . ARG A 1 193 ? -17.374 1.655 -1.384 1.00 97.19 193 ARG A C 1
ATOM 1488 O O . ARG A 1 193 ? -16.724 1.409 -2.401 1.00 97.19 193 ARG A O 1
ATOM 1495 N N . HIS A 1 194 ? -17.086 2.695 -0.599 1.00 97.44 194 HIS A N 1
ATOM 1496 C CA . HIS A 1 194 ? -15.911 3.545 -0.799 1.00 97.44 194 HIS A CA 1
ATOM 1497 C C . HIS A 1 194 ? -14.631 2.761 -0.457 1.00 97.44 194 HIS A C 1
ATOM 1499 O O . HIS A 1 194 ? -14.530 2.197 0.623 1.00 97.44 194 HIS A O 1
ATOM 1505 N N . ASN A 1 195 ? -13.608 2.788 -1.316 1.00 96.50 195 ASN A N 1
ATOM 1506 C CA . ASN A 1 195 ? -12.415 1.921 -1.249 1.00 96.50 195 ASN A CA 1
ATOM 1507 C C . ASN A 1 195 ? -11.573 1.996 0.049 1.00 96.50 195 ASN A C 1
ATOM 1509 O O . ASN A 1 195 ? -10.713 1.150 0.292 1.00 96.50 195 ASN A O 1
ATOM 1513 N N . CYS A 1 196 ? -11.775 3.032 0.863 1.00 97.81 196 CYS A N 1
ATOM 1514 C CA . CYS A 1 196 ? -11.155 3.234 2.176 1.00 97.81 196 CYS A CA 1
ATOM 1515 C C . CYS A 1 196 ? -12.055 2.862 3.372 1.00 97.81 196 CYS A C 1
ATOM 1517 O O . CYS A 1 196 ? -11.630 3.086 4.504 1.00 97.81 196 CYS A O 1
ATOM 1519 N N . SER A 1 197 ? -13.272 2.353 3.177 1.00 98.56 197 SER A N 1
ATOM 1520 C CA . SER A 1 197 ? -14.257 2.180 4.260 1.00 98.56 197 SER A CA 1
ATOM 1521 C C . SER A 1 197 ? -13.766 1.255 5.382 1.00 98.56 197 SER A C 1
ATOM 1523 O O . SER A 1 197 ? -13.937 1.576 6.560 1.00 98.56 197 SER A O 1
ATOM 1525 N N . GLY A 1 198 ? -13.044 0.182 5.040 1.00 98.56 198 GLY A N 1
ATOM 1526 C CA . GLY A 1 198 ? -12.375 -0.699 6.004 1.00 98.56 198 GLY A CA 1
ATOM 1527 C C . GLY A 1 198 ? -11.353 0.022 6.890 1.00 98.56 198 GLY A C 1
ATOM 1528 O O . GLY A 1 198 ? -11.401 -0.120 8.111 1.00 98.56 198 GLY A O 1
ATOM 1529 N N . LYS A 1 199 ? -10.489 0.879 6.318 1.00 98.50 199 LYS A N 1
ATOM 1530 C CA . LYS A 1 199 ? -9.575 1.748 7.094 1.00 98.50 199 LYS A CA 1
ATOM 1531 C C . LYS A 1 199 ? -10.350 2.627 8.076 1.00 98.50 199 LYS A C 1
ATOM 1533 O O . LYS A 1 199 ? -9.969 2.743 9.235 1.00 98.50 199 LYS A O 1
ATOM 1538 N N . HIS A 1 200 ? -11.427 3.261 7.613 1.00 98.81 200 HIS A N 1
ATOM 1539 C CA . HIS A 1 200 ? -12.229 4.160 8.446 1.00 98.81 200 HIS A CA 1
ATOM 1540 C C . HIS A 1 200 ? -12.934 3.407 9.583 1.00 98.81 200 HIS A C 1
ATOM 1542 O O . HIS A 1 200 ? -12.953 3.883 10.714 1.00 98.81 200 HIS A O 1
ATOM 1548 N N . THR A 1 201 ? -13.408 2.190 9.316 1.00 98.88 201 THR A N 1
ATOM 1549 C CA . THR A 1 201 ? -13.937 1.276 10.340 1.00 98.88 201 THR A CA 1
ATOM 1550 C C . THR A 1 201 ? -12.848 0.876 11.350 1.00 98.88 201 THR A C 1
ATOM 1552 O O . THR A 1 201 ? -13.103 0.885 12.550 1.00 98.88 201 THR A O 1
ATOM 1555 N N . GLY A 1 202 ? -11.607 0.635 10.908 1.00 98.75 202 GLY A N 1
ATOM 1556 C CA . GLY A 1 202 ? -10.454 0.417 11.795 1.00 98.75 202 GLY A CA 1
ATOM 1557 C C . GLY A 1 202 ? -10.084 1.639 12.653 1.00 98.75 202 GLY A C 1
ATOM 1558 O O . GLY A 1 202 ? -9.757 1.496 13.830 1.00 98.75 202 GLY A O 1
ATOM 1559 N N . PHE A 1 203 ? -10.194 2.857 12.115 1.00 98.81 203 PHE A N 1
ATOM 1560 C CA . PHE A 1 203 ? -10.010 4.095 12.887 1.00 98.81 203 PHE A CA 1
ATOM 1561 C C . PHE A 1 203 ? -11.101 4.290 13.951 1.00 98.81 203 PHE A C 1
ATOM 1563 O O . PHE A 1 203 ? -10.784 4.677 15.076 1.00 98.81 203 PHE A O 1
ATOM 1570 N N . LEU A 1 204 ? -12.357 3.964 13.636 1.00 98.88 204 LEU A N 1
ATOM 1571 C CA . LEU A 1 204 ? -13.457 3.968 14.605 1.00 98.88 204 LEU A CA 1
ATOM 1572 C C . LEU A 1 204 ? -13.277 2.890 15.688 1.00 98.88 204 LEU A C 1
ATOM 1574 O O . LEU A 1 204 ? -13.451 3.185 16.868 1.00 98.88 204 LEU A O 1
ATOM 1578 N N . ALA A 1 205 ? -12.841 1.680 15.319 1.00 98.88 205 ALA A N 1
ATOM 1579 C CA . ALA A 1 205 ? -12.476 0.631 16.275 1.00 98.88 205 ALA A CA 1
ATOM 1580 C C . ALA A 1 205 ? -11.381 1.099 17.243 1.00 98.88 205 ALA A C 1
ATOM 1582 O O . ALA A 1 205 ? -11.471 0.869 18.447 1.00 98.88 205 ALA A O 1
ATOM 1583 N N . GLN A 1 206 ? -10.368 1.810 16.733 1.00 98.75 206 GLN A N 1
ATOM 1584 C CA . GLN A 1 206 ? -9.283 2.348 17.553 1.00 98.75 206 GLN A CA 1
ATOM 1585 C C . GLN A 1 206 ? -9.757 3.480 18.479 1.00 98.75 206 GLN A C 1
ATOM 1587 O O . GLN A 1 206 ? -9.239 3.609 19.587 1.00 98.75 206 GLN A O 1
ATOM 1592 N N . ALA A 1 207 ? -10.739 4.286 18.062 1.00 98.75 207 ALA A N 1
ATOM 1593 C CA . ALA A 1 207 ? -11.368 5.276 18.934 1.00 98.75 207 ALA A CA 1
ATOM 1594 C C . ALA A 1 207 ? -12.130 4.597 20.086 1.00 98.75 207 ALA A C 1
ATOM 1596 O O . ALA A 1 207 ? -11.903 4.931 21.248 1.00 98.75 207 ALA A O 1
ATOM 1597 N N . ILE A 1 208 ? -12.958 3.596 19.772 1.00 98.62 208 ILE A N 1
ATOM 1598 C CA . ILE A 1 208 ? -13.777 2.850 20.741 1.00 98.62 208 ILE A CA 1
ATOM 1599 C C . ILE A 1 208 ? -12.899 2.097 21.750 1.00 98.62 208 ILE A C 1
ATOM 1601 O O . ILE A 1 208 ? -13.057 2.299 22.951 1.00 98.62 208 ILE A O 1
ATOM 1605 N N . LEU A 1 209 ? -11.906 1.333 21.277 1.00 98.62 209 LEU A N 1
ATOM 1606 C CA . LEU A 1 209 ? -10.942 0.592 22.1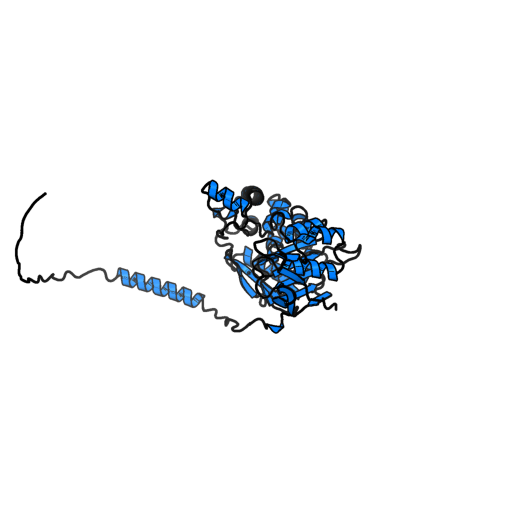08 1.00 98.62 209 LEU A CA 1
ATOM 1607 C C . LEU A 1 209 ? -10.184 1.483 23.108 1.00 98.62 209 LEU A C 1
ATOM 1609 O O . LEU A 1 209 ? -9.714 1.012 24.140 1.00 98.62 209 LEU A O 1
ATOM 1613 N N . ARG A 1 210 ? -10.037 2.773 22.789 1.00 98.38 210 ARG A N 1
ATOM 1614 C CA . ARG A 1 210 ? -9.315 3.761 23.601 1.00 98.38 210 ARG A CA 1
ATOM 1615 C C . ARG A 1 210 ? -10.240 4.677 24.399 1.00 98.38 210 ARG A C 1
ATOM 1617 O O . ARG A 1 210 ? -9.731 5.635 24.979 1.00 98.38 210 ARG A O 1
ATOM 1624 N N . GLU A 1 211 ? -11.556 4.457 24.397 1.00 98.19 211 GLU A N 1
ATOM 1625 C CA . GLU A 1 211 ? -12.565 5.353 24.989 1.00 98.19 211 GLU A CA 1
ATOM 1626 C C . GLU A 1 211 ? -12.439 6.801 24.469 1.00 98.19 211 GLU A C 1
ATOM 1628 O O . GLU A 1 211 ? -12.229 7.762 25.220 1.00 98.19 211 GLU A O 1
ATOM 1633 N N . LYS A 1 212 ? -12.461 6.964 23.143 1.00 98.38 212 LYS A N 1
ATOM 1634 C CA . LYS A 1 212 ? -12.381 8.256 22.446 1.00 98.38 212 LYS A CA 1
ATOM 1635 C C . LYS A 1 212 ? -13.604 8.466 21.551 1.00 98.38 212 LYS A C 1
ATOM 1637 O O . LYS A 1 212 ? -14.265 7.517 21.142 1.00 98.38 212 LYS A O 1
ATOM 1642 N N . THR A 1 213 ? -13.900 9.736 21.287 1.00 97.75 213 THR A N 1
ATOM 1643 C CA . THR A 1 213 ? -15.012 10.188 20.436 1.00 97.75 213 THR A CA 1
ATOM 1644 C C . THR A 1 213 ? -14.949 9.554 19.036 1.00 97.75 213 THR A C 1
ATOM 1646 O O . THR A 1 213 ? -13.864 9.331 18.498 1.00 97.75 213 THR A O 1
ATOM 1649 N N . LYS A 1 214 ? -16.117 9.248 18.449 1.00 97.56 214 LYS A N 1
ATOM 1650 C CA . LYS A 1 214 ? -16.231 8.819 17.044 1.00 97.56 214 LYS A CA 1
ATOM 1651 C C . LYS A 1 214 ? -16.338 10.018 16.096 1.00 97.56 214 LYS A C 1
ATOM 1653 O O . LYS A 1 214 ? -16.349 9.847 14.882 1.00 97.56 214 LYS A O 1
ATOM 1658 N N . GLU A 1 215 ? -16.442 11.235 16.617 1.00 97.81 215 GLU A N 1
ATOM 1659 C CA . GLU A 1 215 ? -16.740 12.434 15.847 1.00 97.81 215 GLU A CA 1
ATOM 1660 C C . GLU A 1 215 ? -15.443 13.069 15.333 1.00 97.81 215 GLU A C 1
ATOM 1662 O O . GLU A 1 215 ? -14.541 13.400 16.098 1.00 97.81 215 GLU A O 1
ATOM 1667 N N . ASN A 1 216 ? -15.361 13.313 14.023 1.00 96.75 216 ASN A N 1
ATOM 1668 C CA . ASN A 1 216 ? -14.208 13.963 13.385 1.00 96.75 216 ASN A CA 1
ATOM 1669 C C . ASN A 1 216 ? -12.868 13.222 13.576 1.00 96.75 216 ASN A C 1
ATOM 1671 O O . ASN A 1 216 ? -11.809 13.849 13.583 1.00 96.75 216 ASN A O 1
ATOM 1675 N N . TYR A 1 217 ? -12.882 11.882 13.634 1.00 98.06 217 TYR A N 1
ATOM 1676 C CA . TYR A 1 217 ? -11.668 11.046 13.695 1.00 98.06 217 TYR A CA 1
ATOM 1677 C C . TYR A 1 217 ? -10.725 11.183 12.488 1.00 98.06 217 TYR A C 1
ATOM 1679 O O . TYR A 1 217 ? -9.663 10.560 12.461 1.00 98.06 217 TYR A O 1
ATOM 1687 N N . ILE A 1 218 ? -11.121 11.965 11.484 1.00 97.75 218 ILE A N 1
ATOM 1688 C CA . ILE A 1 218 ? -10.329 12.355 10.318 1.00 97.75 218 ILE A CA 1
ATOM 1689 C C . ILE A 1 218 ? -9.432 13.580 10.577 1.00 97.75 218 ILE A C 1
ATOM 1691 O O . ILE A 1 218 ? -8.533 13.840 9.785 1.00 97.75 218 ILE A O 1
ATOM 1695 N N . ASN A 1 219 ? -9.657 14.336 11.657 1.00 98.00 219 ASN A N 1
ATOM 1696 C CA . ASN A 1 219 ? -8.854 15.513 11.990 1.00 98.00 219 ASN A CA 1
ATOM 1697 C C . ASN A 1 219 ? -7.471 15.090 12.502 1.00 98.00 219 ASN A C 1
ATOM 1699 O O . ASN A 1 219 ? -7.353 14.094 13.216 1.00 98.00 219 ASN A O 1
ATOM 1703 N N . LEU A 1 220 ? -6.430 15.860 12.181 1.00 96.38 220 LEU A N 1
ATOM 1704 C CA . LEU A 1 220 ? -5.049 15.534 12.554 1.00 96.38 220 LEU A CA 1
ATOM 1705 C C . LEU A 1 220 ? -4.836 15.545 14.078 1.00 96.38 220 LEU A C 1
ATOM 1707 O O . LEU A 1 220 ? -4.078 14.739 14.605 1.00 96.38 220 LEU A O 1
ATOM 1711 N N . GLU A 1 221 ? -5.556 16.426 14.767 1.00 97.19 221 GLU A N 1
ATOM 1712 C CA . GLU A 1 221 ? -5.578 16.607 16.220 1.00 97.19 221 GLU A CA 1
ATOM 1713 C C . GLU A 1 221 ? -6.466 15.571 16.933 1.00 97.19 221 GLU A C 1
ATOM 1715 O O . GLU A 1 221 ? -6.618 15.606 18.153 1.00 97.19 221 GLU A O 1
ATOM 1720 N N . HIS A 1 222 ? -7.108 14.659 16.193 1.00 98.56 222 HIS A N 1
ATOM 1721 C CA . HIS A 1 222 ? -7.854 13.571 16.807 1.00 98.56 222 HIS A CA 1
ATOM 1722 C C . HIS A 1 222 ? -6.877 12.500 17.321 1.00 98.56 222 HIS A C 1
ATOM 1724 O O . HIS A 1 222 ? -6.032 12.049 16.542 1.00 98.56 222 HIS A O 1
ATOM 1730 N N . PRO A 1 223 ? -7.029 11.975 18.556 1.00 98.50 223 PRO A N 1
ATOM 1731 C CA . PRO A 1 223 ? -6.074 11.031 19.145 1.00 98.50 223 PRO A CA 1
ATOM 1732 C C . PRO A 1 223 ? -5.773 9.777 18.314 1.00 98.50 223 PRO A C 1
ATOM 1734 O O . PRO A 1 223 ? -4.720 9.162 18.494 1.00 98.50 223 PRO A O 1
ATOM 1737 N N . VAL A 1 224 ? -6.679 9.374 17.414 1.00 98.56 224 VAL A N 1
ATOM 1738 C CA . VAL A 1 224 ? -6.443 8.301 16.428 1.00 98.56 224 VAL A CA 1
ATOM 1739 C C . VAL A 1 224 ? -5.409 8.714 15.377 1.00 98.56 224 VAL A C 1
ATOM 1741 O O . VAL A 1 224 ? -4.485 7.944 15.131 1.00 98.56 224 VAL A O 1
ATOM 1744 N N . GLN A 1 225 ? -5.521 9.911 14.789 1.00 98.50 225 GLN A N 1
ATOM 1745 C CA . GLN A 1 225 ? -4.572 10.390 13.777 1.00 98.50 225 GLN A CA 1
ATOM 1746 C C . GLN A 1 225 ? -3.222 10.763 14.392 1.00 98.50 225 GLN A C 1
ATOM 1748 O O . GLN A 1 225 ? -2.197 10.457 13.792 1.00 98.50 225 GLN A O 1
ATOM 1753 N N . GLU A 1 226 ? -3.198 11.315 15.611 1.00 98.56 226 GLU A N 1
ATOM 1754 C CA . GLU A 1 226 ? -1.954 11.532 16.364 1.00 98.56 226 GLU A CA 1
ATOM 1755 C C . GLU A 1 226 ? -1.166 10.224 16.544 1.00 98.56 226 GLU A C 1
ATOM 1757 O O . GLU A 1 226 ? 0.035 10.164 16.272 1.00 98.56 226 GLU A O 1
ATOM 1762 N N . LEU A 1 227 ? -1.848 9.149 16.967 1.00 98.62 227 LEU A N 1
ATOM 1763 C CA . LEU A 1 227 ? -1.219 7.845 17.177 1.00 98.62 227 LEU A CA 1
ATOM 1764 C C . LEU A 1 227 ? -0.820 7.178 15.851 1.00 98.62 227 LEU A C 1
ATOM 1766 O O . LEU A 1 227 ? 0.262 6.609 15.763 1.00 98.62 227 LEU A O 1
ATOM 1770 N N . VAL A 1 228 ? -1.648 7.288 14.809 1.00 98.62 228 VAL A N 1
ATOM 1771 C CA . VAL A 1 228 ? -1.334 6.781 13.462 1.00 98.62 228 VAL A CA 1
ATOM 1772 C C . VAL A 1 228 ? -0.120 7.500 12.863 1.00 98.62 228 VAL A C 1
ATOM 1774 O O . VAL A 1 228 ? 0.766 6.837 12.327 1.00 98.62 228 VAL A O 1
ATOM 1777 N N . LEU A 1 229 ? -0.024 8.827 13.003 1.00 98.62 229 LEU A N 1
ATOM 1778 C CA . LEU A 1 229 ? 1.147 9.608 12.596 1.00 98.62 229 LEU A CA 1
ATOM 1779 C C . LEU A 1 229 ? 2.391 9.212 13.406 1.00 98.62 229 LEU A C 1
ATOM 1781 O O . LEU A 1 229 ? 3.456 9.032 12.820 1.00 98.62 229 LEU A O 1
ATOM 1785 N N . LYS A 1 230 ? 2.267 9.023 14.728 1.00 98.50 230 LYS A N 1
ATOM 1786 C CA . LYS A 1 230 ? 3.370 8.555 15.583 1.00 98.50 230 LYS A CA 1
ATOM 1787 C C . LYS A 1 230 ? 3.880 7.174 15.164 1.00 98.50 230 LYS A C 1
ATOM 1789 O O . LYS A 1 230 ? 5.075 7.022 14.931 1.00 98.50 230 LYS A O 1
ATOM 1794 N N . THR A 1 231 ? 3.000 6.187 15.015 1.00 98.56 231 THR A N 1
ATOM 1795 C CA . THR A 1 231 ? 3.391 4.836 14.585 1.00 98.56 231 THR A CA 1
ATOM 1796 C C . THR A 1 231 ? 3.957 4.844 13.164 1.00 98.56 231 THR A C 1
ATOM 1798 O O . THR A 1 231 ? 4.912 4.123 12.887 1.00 98.56 231 THR A O 1
ATOM 1801 N N . PHE A 1 232 ? 3.449 5.702 12.271 1.00 98.56 232 PHE A N 1
ATOM 1802 C CA . PHE A 1 232 ? 4.031 5.890 10.942 1.00 98.56 232 PHE A CA 1
ATOM 1803 C C . PHE A 1 232 ? 5.440 6.505 10.995 1.00 98.56 232 PHE A C 1
ATOM 1805 O O . PHE A 1 232 ? 6.324 6.046 10.274 1.00 98.56 232 PHE A O 1
ATOM 1812 N N . ALA A 1 233 ? 5.676 7.496 11.859 1.00 98.38 233 ALA A N 1
ATOM 1813 C CA . ALA A 1 233 ? 6.993 8.098 12.077 1.00 98.38 233 ALA A CA 1
ATOM 1814 C C . ALA A 1 233 ? 8.011 7.074 12.590 1.00 98.38 233 ALA A C 1
ATOM 1816 O O . ALA A 1 233 ? 9.089 6.922 12.020 1.00 98.38 233 ALA A O 1
ATOM 1817 N N . GLU A 1 234 ? 7.623 6.313 13.615 1.00 97.94 234 GLU A N 1
ATOM 1818 C CA . GLU A 1 234 ? 8.446 5.260 14.209 1.00 97.94 234 GLU A CA 1
ATOM 1819 C C . GLU A 1 234 ? 8.762 4.149 13.196 1.00 97.94 234 GLU A C 1
ATOM 1821 O O . GLU A 1 234 ? 9.916 3.759 13.076 1.00 97.94 234 GLU A O 1
ATOM 1826 N N . MET A 1 235 ? 7.776 3.689 12.416 1.00 98.06 235 MET A N 1
ATOM 1827 C CA . MET A 1 235 ? 7.982 2.651 11.394 1.00 98.06 235 MET A CA 1
ATOM 1828 C C . MET A 1 235 ? 8.733 3.146 10.150 1.00 98.06 235 MET A C 1
ATOM 1830 O O . MET A 1 235 ? 9.329 2.339 9.454 1.00 98.06 235 MET A O 1
ATOM 1834 N N . SER A 1 236 ? 8.673 4.434 9.800 1.00 97.06 236 SER A N 1
ATOM 1835 C CA . SER A 1 236 ? 9.439 4.997 8.668 1.00 97.06 236 SER A CA 1
ATOM 1836 C C . SER A 1 236 ? 10.811 5.537 9.068 1.00 97.06 236 SER A C 1
ATOM 1838 O O . SER A 1 236 ? 11.591 5.920 8.197 1.00 97.06 236 SER A O 1
ATOM 1840 N N . HIS A 1 237 ? 11.121 5.556 10.368 1.00 97.06 237 HIS A N 1
ATOM 1841 C CA . HIS A 1 237 ? 12.352 6.113 10.926 1.00 97.06 237 HIS A CA 1
ATOM 1842 C C . HIS A 1 237 ? 12.583 7.584 10.503 1.00 97.06 237 HIS A C 1
ATOM 1844 O O . HIS A 1 237 ? 13.718 8.020 10.321 1.00 97.06 237 HIS A O 1
ATOM 1850 N N . VAL A 1 238 ? 11.495 8.355 10.339 1.00 97.44 238 VAL A N 1
ATOM 1851 C CA . VAL A 1 238 ? 11.515 9.795 10.008 1.00 97.44 238 VAL A CA 1
ATOM 1852 C C . VAL A 1 238 ? 10.994 10.607 11.201 1.00 97.44 238 VAL A C 1
ATOM 1854 O O . VAL A 1 238 ? 9.929 10.278 11.730 1.00 97.44 238 VAL A O 1
ATOM 1857 N N . PRO A 1 239 ? 11.677 11.690 11.624 1.00 97.06 239 PRO A N 1
ATOM 1858 C CA . PRO A 1 239 ? 11.192 12.565 12.688 1.00 97.06 239 PRO A CA 1
ATOM 1859 C C . PRO A 1 239 ? 9.796 13.144 12.409 1.00 97.06 239 PRO A C 1
ATOM 1861 O O . PRO A 1 239 ? 9.487 13.578 11.299 1.00 97.06 239 PRO A O 1
ATOM 1864 N N . LEU A 1 240 ? 8.954 13.232 13.446 1.00 95.12 240 LEU A N 1
ATOM 1865 C CA . LEU A 1 240 ? 7.572 13.740 13.355 1.00 95.12 240 LEU A CA 1
ATOM 1866 C C . LEU A 1 240 ? 7.454 15.140 12.722 1.00 95.12 240 LEU A C 1
ATOM 1868 O O . LEU A 1 240 ? 6.446 15.462 12.100 1.00 95.12 240 LEU A O 1
ATOM 1872 N N . ASN A 1 241 ? 8.481 15.975 12.880 1.00 94.31 241 ASN A N 1
ATOM 1873 C CA . ASN A 1 241 ? 8.582 17.327 12.324 1.00 94.31 241 ASN A CA 1
ATOM 1874 C C . ASN A 1 241 ? 9.007 17.377 10.841 1.00 94.31 241 ASN A C 1
ATOM 1876 O O . ASN A 1 241 ? 8.975 18.459 10.249 1.00 94.31 241 ASN A O 1
ATOM 1880 N N . GLU A 1 242 ? 9.417 16.250 10.258 1.00 95.19 242 GLU A N 1
ATOM 1881 C CA . GLU A 1 242 ? 9.912 16.124 8.878 1.00 95.19 242 GLU A CA 1
ATOM 1882 C C . GLU A 1 242 ? 8.951 15.372 7.950 1.00 95.19 242 GLU A C 1
ATOM 1884 O O . GLU A 1 242 ? 9.079 15.476 6.731 1.00 95.19 242 GLU A O 1
ATOM 1889 N N . ILE A 1 243 ? 7.951 14.683 8.506 1.00 96.44 243 ILE A N 1
ATOM 1890 C CA . ILE A 1 243 ? 6.885 14.035 7.736 1.00 96.44 243 ILE A CA 1
ATOM 1891 C C . ILE A 1 243 ? 6.003 15.092 7.071 1.00 96.44 243 ILE A C 1
ATOM 1893 O O . ILE A 1 243 ? 5.475 16.002 7.716 1.00 96.44 243 ILE A O 1
ATOM 1897 N N . TYR A 1 244 ? 5.790 14.932 5.769 1.00 96.00 244 TYR A N 1
ATOM 1898 C CA . TYR A 1 244 ? 4.879 15.774 5.004 1.00 96.00 244 TYR A CA 1
ATOM 1899 C C . TYR A 1 244 ? 3.454 15.278 5.192 1.00 96.00 244 TYR A C 1
ATOM 1901 O O . TYR A 1 244 ? 3.185 14.092 5.014 1.00 96.00 244 TYR A O 1
ATOM 1909 N N . ILE A 1 245 ? 2.539 16.180 5.543 1.00 96.56 245 ILE A N 1
ATOM 1910 C CA . ILE A 1 245 ? 1.136 15.851 5.799 1.00 96.56 245 ILE A CA 1
ATOM 1911 C C . ILE A 1 245 ? 0.267 16.559 4.761 1.00 96.56 245 ILE A C 1
ATOM 1913 O O . ILE A 1 245 ? 0.274 17.785 4.664 1.00 96.56 245 ILE A O 1
ATOM 1917 N N . GLY A 1 246 ? -0.474 15.770 3.988 1.00 95.56 246 GLY A N 1
ATOM 1918 C CA . GLY A 1 246 ? -1.569 16.220 3.130 1.00 95.56 246 GLY A CA 1
ATOM 1919 C C . GLY A 1 246 ? -2.896 15.615 3.587 1.00 95.56 246 GLY A C 1
ATOM 1920 O O . GLY A 1 246 ? -2.941 14.899 4.586 1.00 95.56 246 GLY A O 1
ATOM 1921 N N . ILE A 1 247 ? -3.965 15.849 2.826 1.00 95.94 247 ILE A N 1
ATOM 1922 C CA . ILE A 1 247 ? -5.271 15.194 3.006 1.00 95.94 247 ILE A CA 1
ATOM 1923 C C . ILE A 1 247 ? -5.521 14.278 1.800 1.00 95.94 247 ILE A C 1
ATOM 1925 O O . ILE A 1 247 ? -5.343 14.703 0.659 1.00 95.94 247 ILE A O 1
ATOM 1929 N N . ASP A 1 248 ? -5.888 13.016 2.038 1.00 94.44 248 ASP A N 1
ATOM 1930 C CA . ASP A 1 248 ? -6.235 12.065 0.972 1.00 94.44 248 ASP A CA 1
ATOM 1931 C C . ASP A 1 248 ? -7.688 12.272 0.497 1.00 94.44 248 ASP A C 1
ATOM 1933 O O . ASP A 1 248 ? -8.508 12.880 1.184 1.00 94.44 248 ASP A O 1
ATOM 1937 N N . GLY A 1 249 ? -8.052 11.697 -0.652 1.00 93.00 249 GLY A N 1
ATOM 1938 C CA . GLY A 1 249 ? -9.392 11.819 -1.250 1.00 93.00 249 GLY A CA 1
ATOM 1939 C C . GLY A 1 249 ? -10.542 11.233 -0.415 1.00 93.00 249 GLY A C 1
ATOM 1940 O O . GLY A 1 249 ? -11.696 11.392 -0.790 1.00 93.00 249 GLY A O 1
ATOM 1941 N N . CYS A 1 250 ? -10.230 10.582 0.711 1.00 95.50 250 CYS A N 1
ATOM 1942 C CA . CYS A 1 250 ? -11.177 10.075 1.705 1.00 95.50 250 CYS A CA 1
ATOM 1943 C C . CYS A 1 250 ? -11.100 10.843 3.044 1.00 95.50 250 CYS A C 1
ATOM 1945 O O . CYS A 1 250 ? -11.324 10.273 4.111 1.00 95.50 250 CYS A O 1
ATOM 1947 N N . SER A 1 251 ? -10.726 12.123 2.995 1.00 96.56 251 SER A N 1
ATOM 1948 C CA . SER A 1 251 ? -10.751 13.095 4.104 1.00 96.56 251 SER A CA 1
ATOM 1949 C C . SER A 1 251 ? -9.705 12.943 5.222 1.00 96.56 251 SER A C 1
ATOM 1951 O O . SER A 1 251 ? -9.578 13.861 6.025 1.00 96.56 251 SER A O 1
ATOM 1953 N N . VAL A 1 252 ? -8.955 11.838 5.310 1.00 95.75 252 VAL A N 1
ATOM 1954 C CA . VAL A 1 252 ? -7.948 11.625 6.381 1.00 95.75 252 VAL A CA 1
ATOM 1955 C C . VAL A 1 252 ? -6.553 12.144 6.002 1.00 95.75 252 VAL A C 1
ATOM 1957 O O . VAL A 1 252 ? -6.268 12.286 4.808 1.00 95.75 252 VAL A O 1
ATOM 1960 N N . PRO A 1 253 ? -5.645 12.352 6.978 1.00 96.81 253 PRO A N 1
ATOM 1961 C CA . PRO A 1 253 ? -4.262 12.712 6.708 1.00 96.81 253 PRO A CA 1
ATOM 1962 C C . PRO A 1 253 ? -3.526 11.645 5.887 1.00 96.81 253 PRO A C 1
ATOM 1964 O O . PRO A 1 253 ? -3.780 10.442 6.000 1.00 96.81 253 PRO A O 1
ATOM 1967 N N . VAL A 1 254 ? -2.573 12.094 5.074 1.00 96.25 254 VAL A N 1
ATOM 1968 C CA . VAL A 1 254 ? -1.657 11.238 4.316 1.00 96.25 254 VAL A CA 1
ATOM 1969 C C . VAL A 1 254 ? -0.221 11.709 4.476 1.00 96.25 254 VAL A C 1
ATOM 1971 O O . VAL A 1 254 ? 0.057 12.906 4.452 1.00 96.25 254 VAL A O 1
ATOM 1974 N N . PHE A 1 255 ? 0.685 10.744 4.619 1.00 97.19 255 PHE A N 1
ATOM 1975 C CA . PHE A 1 255 ? 2.082 10.973 4.963 1.00 97.19 255 PHE A CA 1
ATOM 1976 C C . PHE A 1 255 ? 2.997 10.842 3.741 1.00 97.19 255 PHE A C 1
ATOM 1978 O O . PHE A 1 255 ? 2.825 9.940 2.911 1.00 97.19 255 PHE A O 1
ATOM 1985 N N . GLY A 1 256 ? 3.956 11.759 3.630 1.00 97.19 256 GLY A N 1
ATOM 1986 C CA . GLY A 1 256 ? 5.017 11.763 2.630 1.00 97.19 256 GLY A CA 1
ATOM 1987 C C . GLY A 1 256 ? 6.393 11.763 3.284 1.00 97.19 256 GLY A C 1
ATOM 1988 O O . GLY A 1 256 ? 6.642 12.527 4.218 1.00 97.19 256 GLY A O 1
ATOM 1989 N N . VAL A 1 257 ? 7.263 10.885 2.790 1.00 97.69 257 VAL A N 1
ATOM 1990 C CA . VAL A 1 257 ? 8.631 10.618 3.269 1.00 97.69 257 VAL A CA 1
ATOM 1991 C C . VAL A 1 257 ? 9.511 10.197 2.074 1.00 97.69 257 VAL A C 1
ATOM 1993 O O . VAL A 1 257 ? 8.951 9.908 1.010 1.00 97.69 257 VAL A O 1
ATOM 1996 N N . PRO A 1 258 ? 10.852 10.165 2.206 1.00 97.75 258 PRO A N 1
ATOM 1997 C CA . PRO A 1 258 ? 11.748 9.596 1.193 1.00 97.75 258 PRO A CA 1
ATOM 1998 C C . PRO A 1 258 ? 11.388 8.153 0.808 1.00 97.75 258 PRO A C 1
ATOM 2000 O O . PRO A 1 258 ? 10.935 7.386 1.665 1.00 97.75 258 PRO A O 1
ATOM 2003 N N . LEU A 1 259 ? 11.642 7.747 -0.443 1.00 98.50 259 LEU A N 1
ATOM 2004 C CA . LEU A 1 259 ? 11.403 6.364 -0.881 1.00 98.50 259 LEU A CA 1
ATOM 2005 C C . LEU A 1 259 ? 12.196 5.351 -0.039 1.00 98.50 259 LEU A C 1
ATOM 2007 O O . LEU A 1 259 ? 11.609 4.366 0.398 1.00 98.50 259 LEU A O 1
ATOM 2011 N N . ARG A 1 260 ? 13.469 5.602 0.301 1.00 98.56 260 ARG A N 1
ATOM 2012 C CA . ARG A 1 260 ? 14.242 4.712 1.194 1.00 98.56 260 ARG A CA 1
ATOM 2013 C C . ARG A 1 260 ? 13.527 4.472 2.532 1.00 98.56 260 ARG A C 1
ATOM 2015 O O . ARG A 1 260 ? 13.395 3.338 2.982 1.00 98.56 260 ARG A O 1
ATOM 2022 N N . ASN A 1 261 ? 13.006 5.526 3.154 1.00 98.62 261 ASN A N 1
ATOM 2023 C CA . ASN A 1 261 ? 12.305 5.441 4.437 1.00 98.62 261 ASN A CA 1
ATOM 2024 C C . ASN A 1 261 ? 10.933 4.743 4.328 1.00 98.62 261 ASN A C 1
ATOM 2026 O O . ASN A 1 261 ? 10.502 4.073 5.266 1.00 98.62 261 ASN A O 1
ATOM 2030 N N . ALA A 1 262 ? 10.267 4.831 3.173 1.00 98.50 262 ALA A N 1
ATOM 2031 C CA . ALA A 1 262 ? 9.064 4.054 2.872 1.00 98.50 262 ALA A CA 1
ATOM 2032 C C . ALA A 1 262 ? 9.357 2.577 2.528 1.00 98.50 262 ALA A C 1
ATOM 2034 O O . ALA A 1 262 ? 8.524 1.712 2.797 1.00 98.50 262 ALA A O 1
ATOM 2035 N N . GLY A 1 263 ? 10.540 2.275 1.984 1.00 98.69 263 GLY A N 1
ATOM 2036 C CA . GLY A 1 263 ? 11.057 0.914 1.841 1.00 98.69 263 GLY A CA 1
ATOM 2037 C C . GLY A 1 263 ? 11.329 0.285 3.206 1.00 98.69 263 GLY A C 1
ATOM 2038 O O . GLY A 1 263 ? 10.726 -0.731 3.536 1.00 98.69 263 GLY A O 1
ATOM 2039 N N . TRP A 1 264 ? 12.135 0.942 4.048 1.00 98.50 264 TRP A N 1
ATOM 2040 C CA . TRP A 1 264 ? 12.438 0.487 5.414 1.00 98.50 264 TRP A CA 1
ATOM 2041 C C . TRP A 1 264 ? 11.159 0.179 6.210 1.00 98.50 264 TRP A C 1
ATOM 2043 O O . TRP A 1 264 ? 11.028 -0.881 6.815 1.00 98.50 264 TRP A O 1
ATOM 2053 N N . ASN A 1 265 ? 10.156 1.049 6.100 1.00 97.06 265 ASN A N 1
ATOM 2054 C CA . ASN A 1 265 ? 8.827 0.871 6.679 1.00 97.06 265 ASN A CA 1
ATOM 2055 C C . ASN A 1 265 ? 8.133 -0.453 6.303 1.00 97.06 265 ASN A C 1
ATOM 2057 O O . ASN A 1 265 ? 7.554 -1.108 7.173 1.00 97.06 265 ASN A O 1
ATOM 2061 N N . PHE A 1 266 ? 8.217 -0.877 5.038 1.00 98.38 266 PHE A N 1
ATOM 2062 C CA . PHE A 1 266 ? 7.684 -2.167 4.591 1.00 98.38 266 PHE A CA 1
ATOM 2063 C C . PHE A 1 266 ? 8.594 -3.347 4.956 1.00 98.38 266 PHE A C 1
ATOM 2065 O O . PHE A 1 266 ? 8.081 -4.426 5.249 1.00 98.38 266 PHE A O 1
ATOM 2072 N N . ALA A 1 267 ? 9.914 -3.152 5.014 1.00 98.50 267 ALA A N 1
ATOM 2073 C CA . ALA A 1 267 ? 10.851 -4.174 5.479 1.00 98.50 267 ALA A CA 1
ATOM 2074 C C . ALA A 1 267 ? 10.616 -4.516 6.963 1.00 98.50 267 ALA A C 1
ATOM 2076 O O . ALA A 1 267 ? 10.412 -5.681 7.299 1.00 98.50 267 ALA A O 1
ATOM 2077 N N . SER A 1 268 ? 10.518 -3.502 7.830 1.00 98.12 268 SER A N 1
ATOM 2078 C CA . SER A 1 268 ? 10.220 -3.632 9.267 1.00 98.12 268 SER A CA 1
ATOM 2079 C C . SER A 1 268 ? 8.805 -4.158 9.556 1.00 98.12 268 SER A C 1
ATOM 2081 O O . SER A 1 268 ? 8.552 -4.715 10.623 1.00 98.12 268 SER A O 1
ATOM 2083 N N . LEU A 1 269 ? 7.859 -4.009 8.618 1.00 98.50 269 LEU A N 1
ATOM 2084 C CA . LEU A 1 269 ? 6.544 -4.664 8.684 1.00 98.50 269 LEU A CA 1
ATOM 2085 C C . LEU A 1 269 ? 6.639 -6.175 8.387 1.00 98.50 269 LEU A C 1
ATOM 2087 O O . LEU A 1 269 ? 5.873 -6.958 8.950 1.00 98.50 269 LEU A O 1
ATOM 2091 N N . CYS A 1 270 ? 7.571 -6.585 7.521 1.00 98.62 270 CYS A N 1
ATOM 2092 C CA . CYS A 1 270 ? 7.744 -7.973 7.082 1.00 98.62 270 CYS A CA 1
ATOM 2093 C C . CYS A 1 270 ? 8.680 -8.791 7.989 1.00 98.62 270 CYS A C 1
ATOM 2095 O O . CYS A 1 270 ? 8.405 -9.966 8.232 1.00 98.62 270 CYS A O 1
ATOM 2097 N N . ASP A 1 271 ? 9.732 -8.175 8.534 1.00 98.31 271 ASP A N 1
ATOM 2098 C CA . ASP A 1 271 ? 10.565 -8.728 9.608 1.00 98.31 271 ASP A CA 1
ATOM 2099 C C . ASP A 1 271 ? 10.655 -7.746 10.787 1.00 98.31 271 ASP A C 1
ATOM 2101 O O . ASP A 1 271 ? 11.548 -6.898 10.842 1.00 98.31 271 ASP A O 1
ATOM 2105 N N . PRO A 1 272 ? 9.725 -7.851 11.750 1.00 98.00 272 PRO A N 1
ATOM 2106 C CA . PRO A 1 272 ? 9.670 -6.965 12.900 1.00 98.00 272 PRO A CA 1
ATOM 2107 C C . PRO A 1 272 ? 10.543 -7.455 14.074 1.00 98.00 272 PRO A C 1
ATOM 2109 O O . PRO A 1 272 ? 10.161 -7.249 15.227 1.00 98.00 272 PRO A O 1
ATOM 2112 N N . SER A 1 273 ? 11.663 -8.153 13.833 1.00 96.75 273 SER A N 1
ATOM 2113 C CA . SER A 1 273 ? 12.519 -8.690 14.911 1.00 96.75 273 SER A CA 1
ATOM 2114 C C . SER A 1 273 ? 13.049 -7.617 15.866 1.00 96.75 273 SER A C 1
ATOM 2116 O O . SER A 1 273 ? 13.124 -7.858 17.068 1.00 96.75 273 SER A O 1
ATOM 2118 N N . GLU A 1 274 ? 13.347 -6.424 15.344 1.00 94.75 274 GLU A N 1
ATOM 2119 C CA . GLU A 1 274 ? 13.900 -5.293 16.104 1.00 94.75 274 GLU A CA 1
ATOM 2120 C C . GLU A 1 274 ? 12.815 -4.408 16.754 1.00 94.75 274 GLU A C 1
ATOM 2122 O O . GLU A 1 274 ? 13.121 -3.386 17.369 1.00 94.75 274 GLU A O 1
ATOM 2127 N N . LEU A 1 275 ? 11.530 -4.760 16.604 1.00 97.06 275 LEU A N 1
ATOM 2128 C CA . LEU A 1 275 ? 10.405 -3.979 17.125 1.00 97.06 275 LEU A CA 1
ATOM 2129 C C . LEU A 1 275 ? 9.939 -4.487 18.496 1.00 97.06 275 LEU A C 1
ATOM 2131 O O . LEU A 1 275 ? 10.049 -5.669 18.824 1.00 97.06 275 LEU A O 1
ATOM 2135 N N . ALA A 1 276 ? 9.333 -3.593 19.284 1.00 97.69 276 ALA A N 1
ATOM 2136 C CA . ALA A 1 276 ? 8.729 -3.948 20.568 1.00 97.69 276 ALA A CA 1
ATOM 2137 C C . ALA A 1 276 ? 7.721 -5.116 20.412 1.00 97.69 276 ALA A C 1
ATOM 2139 O O . ALA A 1 276 ? 6.963 -5.119 19.435 1.00 97.69 276 ALA A O 1
ATOM 2140 N N . PRO A 1 277 ? 7.650 -6.085 21.352 1.00 98.12 277 PRO A N 1
ATOM 2141 C CA . PRO A 1 277 ? 6.932 -7.350 21.147 1.00 98.12 277 PRO A CA 1
ATOM 2142 C C . PRO A 1 277 ? 5.475 -7.216 20.682 1.00 98.12 277 PRO A C 1
ATOM 2144 O O . PRO A 1 277 ? 5.043 -7.964 19.804 1.00 98.12 277 PRO A O 1
ATOM 2147 N N . GLN A 1 278 ? 4.739 -6.236 21.217 1.00 97.56 278 GLN A N 1
ATOM 2148 C CA . GLN A 1 278 ? 3.352 -5.930 20.850 1.00 97.56 278 GLN A CA 1
ATOM 2149 C C . GLN A 1 278 ? 3.243 -5.470 19.390 1.00 97.56 278 GLN A C 1
ATOM 2151 O O . GLN A 1 278 ? 2.426 -5.994 18.631 1.00 97.56 278 GLN A O 1
ATOM 2156 N N . ARG A 1 279 ? 4.114 -4.547 18.958 1.00 98.44 279 ARG A N 1
ATOM 2157 C CA . ARG A 1 279 ? 4.178 -4.100 17.560 1.00 98.44 279 ARG A CA 1
ATOM 2158 C C . ARG A 1 279 ? 4.620 -5.229 16.641 1.00 98.44 279 ARG A C 1
ATOM 2160 O O . ARG A 1 279 ? 4.052 -5.393 15.570 1.00 98.44 279 ARG A O 1
ATOM 2167 N N . ALA A 1 280 ? 5.568 -6.059 17.070 1.00 98.56 280 ALA A N 1
ATOM 2168 C CA . ALA A 1 280 ? 6.009 -7.207 16.291 1.00 98.56 280 ALA A CA 1
ATOM 2169 C C . ALA A 1 280 ? 4.898 -8.259 16.102 1.00 98.56 280 ALA A C 1
ATOM 2171 O O . ALA A 1 280 ? 4.782 -8.849 15.026 1.00 98.56 280 ALA A O 1
ATOM 2172 N N . GLN A 1 281 ? 4.043 -8.467 17.111 1.00 98.62 281 GLN A N 1
ATOM 2173 C CA . GLN A 1 281 ? 2.824 -9.273 16.992 1.00 98.62 281 GLN A CA 1
ATOM 2174 C C . GLN A 1 281 ? 1.810 -8.627 16.036 1.00 98.62 281 GLN A C 1
ATOM 2176 O O . GLN A 1 281 ? 1.290 -9.324 15.165 1.00 98.62 281 GLN A O 1
ATOM 2181 N N . ALA A 1 282 ? 1.584 -7.313 16.131 1.00 98.81 282 ALA A N 1
ATOM 2182 C CA . ALA A 1 282 ? 0.710 -6.578 15.217 1.00 98.81 282 ALA A CA 1
ATOM 2183 C C . ALA A 1 282 ? 1.189 -6.662 13.753 1.00 98.81 282 ALA A C 1
ATOM 2185 O O . ALA A 1 282 ? 0.398 -7.006 12.878 1.00 98.81 282 ALA A O 1
ATOM 2186 N N . CYS A 1 283 ? 2.484 -6.448 13.487 1.00 98.81 283 CYS A N 1
ATOM 2187 C CA . CYS A 1 283 ? 3.088 -6.588 12.158 1.00 98.81 283 CYS A CA 1
ATOM 2188 C C . CYS A 1 283 ? 2.843 -7.985 11.570 1.00 98.81 283 CYS A C 1
ATOM 2190 O O . CYS A 1 283 ? 2.281 -8.098 10.480 1.00 98.81 283 CYS A O 1
ATOM 2192 N N . ARG A 1 284 ? 3.169 -9.050 12.323 1.00 98.75 284 ARG A N 1
ATOM 2193 C CA . ARG A 1 284 ? 2.903 -10.442 11.911 1.00 98.75 284 ARG A CA 1
ATOM 2194 C C . ARG A 1 284 ? 1.416 -10.694 11.649 1.00 98.75 284 ARG A C 1
ATOM 2196 O O . ARG A 1 284 ? 1.070 -11.319 10.655 1.00 98.75 284 ARG A O 1
ATOM 2203 N N . ARG A 1 285 ? 0.519 -10.174 12.495 1.00 98.81 285 ARG A N 1
ATOM 2204 C CA . ARG A 1 285 ? -0.932 -10.326 12.309 1.00 98.81 285 ARG A CA 1
ATOM 2205 C C . ARG A 1 285 ? -1.416 -9.676 11.008 1.00 98.81 285 ARG A C 1
ATOM 2207 O O . ARG A 1 285 ? -2.252 -10.273 10.332 1.00 98.81 285 ARG A O 1
ATOM 2214 N N . ILE A 1 286 ? -0.893 -8.498 10.653 1.00 98.88 286 ILE A N 1
ATOM 2215 C CA . ILE A 1 286 ? -1.229 -7.789 9.407 1.00 98.88 286 ILE A CA 1
ATOM 2216 C C . ILE A 1 286 ? -0.698 -8.529 8.179 1.00 98.88 286 ILE A C 1
ATOM 2218 O O . ILE A 1 286 ? -1.465 -8.754 7.244 1.00 98.88 286 ILE A O 1
ATOM 2222 N N . THR A 1 287 ? 0.573 -8.941 8.168 1.00 98.81 287 THR A N 1
ATOM 2223 C CA . THR A 1 287 ? 1.152 -9.642 7.008 1.00 98.81 287 THR A CA 1
ATOM 2224 C C . THR A 1 287 ? 0.480 -10.994 6.765 1.00 98.81 287 THR A C 1
ATOM 2226 O O . THR A 1 287 ? 0.180 -11.324 5.616 1.00 98.81 287 THR A O 1
ATOM 2229 N N . THR A 1 288 ? 0.132 -11.730 7.827 1.00 98.81 288 THR A N 1
ATOM 2230 C CA . THR A 1 288 ? -0.704 -12.939 7.738 1.00 98.81 288 THR A CA 1
ATOM 2231 C C . THR A 1 288 ? -2.105 -12.628 7.203 1.00 98.81 288 THR A C 1
ATOM 2233 O O . THR A 1 288 ? -2.549 -13.277 6.264 1.00 98.81 288 THR A O 1
ATOM 2236 N N . ALA A 1 289 ? -2.795 -11.609 7.727 1.00 98.88 289 ALA A N 1
ATOM 2237 C CA . ALA A 1 289 ? -4.147 -11.272 7.275 1.00 98.88 289 ALA A CA 1
ATOM 2238 C C . ALA A 1 289 ? -4.197 -10.861 5.791 1.00 98.88 289 ALA A C 1
ATOM 2240 O O . ALA A 1 289 ? -5.064 -11.321 5.049 1.00 98.88 289 ALA A O 1
ATOM 2241 N N . MET A 1 290 ? -3.242 -10.038 5.342 1.00 98.88 290 MET A N 1
ATOM 2242 C CA . MET A 1 290 ? -3.140 -9.609 3.943 1.00 98.88 290 MET A CA 1
ATOM 2243 C C . MET A 1 290 ? -2.820 -10.763 2.985 1.00 98.88 290 MET A C 1
ATOM 2245 O O . MET A 1 290 ? -3.307 -10.752 1.860 1.00 98.88 290 MET A O 1
ATOM 2249 N N . THR A 1 291 ? -2.023 -11.752 3.406 1.00 98.62 291 THR A N 1
ATOM 2250 C CA . THR A 1 291 ? -1.679 -12.908 2.557 1.00 98.62 291 THR A CA 1
ATOM 2251 C C . THR A 1 291 ? -2.725 -14.023 2.581 1.00 98.62 291 THR A C 1
ATOM 2253 O O . THR A 1 291 ? -2.883 -14.705 1.572 1.00 98.62 291 THR A O 1
ATOM 2256 N N . ASN A 1 292 ? -3.482 -14.175 3.673 1.00 98.69 292 ASN A N 1
ATOM 2257 C CA . ASN A 1 292 ? -4.572 -15.151 3.786 1.00 98.69 292 ASN A CA 1
ATOM 2258 C C . ASN A 1 292 ? -5.895 -14.678 3.155 1.00 98.69 292 ASN A C 1
ATOM 2260 O O . ASN A 1 292 ? -6.689 -15.515 2.732 1.00 98.69 292 ASN A O 1
ATOM 2264 N N . ALA A 1 293 ? -6.139 -13.364 3.088 1.00 98.62 293 ALA A N 1
ATOM 2265 C CA . ALA A 1 293 ? -7.319 -12.770 2.448 1.00 98.62 293 ALA A CA 1
ATOM 2266 C C . ALA A 1 293 ? -6.934 -11.641 1.461 1.00 98.62 293 ALA A C 1
ATOM 2268 O O . ALA A 1 293 ? -7.328 -10.481 1.652 1.00 98.62 293 ALA A O 1
ATOM 2269 N N . PRO A 1 294 ? -6.113 -11.924 0.428 1.00 98.50 294 PRO A N 1
ATOM 2270 C CA . PRO A 1 294 ? -5.536 -10.903 -0.448 1.00 98.50 294 PRO A CA 1
ATOM 2271 C C . PRO A 1 294 ? -6.589 -10.202 -1.312 1.00 98.50 294 PRO A C 1
ATOM 2273 O O . PRO A 1 294 ? -6.449 -9.017 -1.619 1.00 98.50 294 PRO A O 1
ATOM 2276 N N . GLU A 1 295 ? -7.682 -10.887 -1.663 1.00 98.31 295 GLU A N 1
ATOM 2277 C CA . GLU A 1 295 ? -8.804 -10.295 -2.393 1.00 98.31 295 GLU A CA 1
ATOM 2278 C C . GLU A 1 295 ? -9.492 -9.168 -1.624 1.00 98.31 295 GLU A C 1
ATOM 2280 O O . GLU A 1 295 ? -9.976 -8.244 -2.271 1.00 98.31 295 GLU A O 1
ATOM 2285 N N . MET A 1 296 ? -9.460 -9.152 -0.286 1.00 98.62 296 MET A N 1
ATOM 2286 C CA . MET A 1 296 ? -9.968 -8.004 0.475 1.00 98.62 296 MET A CA 1
ATOM 2287 C C . MET A 1 296 ? -9.126 -6.739 0.266 1.00 98.62 296 MET A C 1
ATOM 2289 O O . MET A 1 296 ? -9.678 -5.640 0.299 1.00 98.62 296 MET A O 1
ATOM 2293 N N . VAL A 1 297 ? -7.816 -6.860 0.004 1.00 98.00 297 VAL A N 1
ATOM 2294 C CA . VAL A 1 297 ? -6.901 -5.708 -0.118 1.00 98.00 297 VAL A CA 1
ATOM 2295 C C . VAL A 1 297 ? -7.177 -4.883 -1.373 1.00 98.00 297 VAL A C 1
ATOM 2297 O O . VAL A 1 297 ? -7.098 -3.652 -1.322 1.00 98.00 297 VAL A O 1
ATOM 2300 N N . SER A 1 298 ? -7.474 -5.522 -2.509 1.00 95.50 298 SER A N 1
ATOM 2301 C CA . SER A 1 298 ? -7.679 -4.801 -3.776 1.00 95.50 298 SER A CA 1
ATOM 2302 C C . SER A 1 298 ? -8.759 -5.369 -4.705 1.00 95.50 298 SER A C 1
ATOM 2304 O O . SER A 1 298 ? -9.057 -4.753 -5.724 1.00 95.50 298 SER A O 1
ATOM 2306 N N . GLY A 1 299 ? -9.414 -6.474 -4.348 1.00 96.62 299 GLY A N 1
ATOM 2307 C CA . GLY A 1 299 ? -10.370 -7.205 -5.185 1.00 96.62 299 GLY A CA 1
ATOM 2308 C C . GLY A 1 299 ? -9.704 -8.267 -6.081 1.00 96.62 299 GLY A C 1
ATOM 2309 O O . GLY A 1 299 ? -8.509 -8.160 -6.371 1.00 96.62 299 GLY A O 1
ATOM 2310 N N . PRO A 1 300 ? -10.445 -9.292 -6.545 1.00 96.19 300 PRO A N 1
ATOM 2311 C CA . PRO A 1 300 ? -9.921 -10.306 -7.464 1.00 96.19 300 PRO A CA 1
ATOM 2312 C C . PRO A 1 300 ? -9.398 -9.734 -8.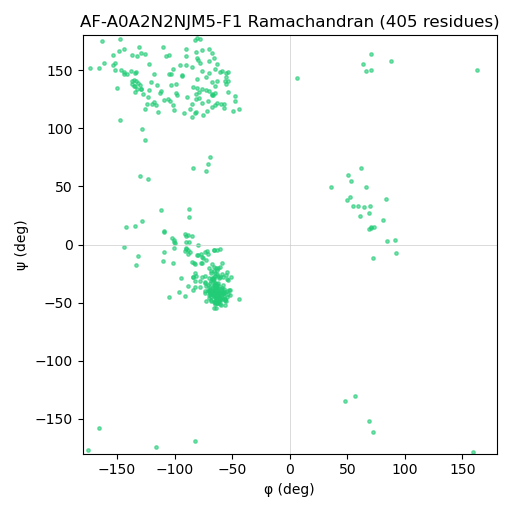793 1.00 96.19 300 PRO A C 1
ATOM 2314 O O . PRO A 1 300 ? -9.901 -8.728 -9.304 1.00 96.19 300 PRO A O 1
ATOM 2317 N N . GLY A 1 301 ? -8.391 -10.390 -9.373 1.00 95.44 301 GLY A N 1
ATOM 2318 C CA . GLY A 1 301 ? -7.824 -10.047 -10.681 1.00 95.44 301 GLY A CA 1
ATOM 2319 C C . GLY A 1 301 ? -7.061 -8.719 -10.712 1.00 95.44 301 GLY A C 1
ATOM 2320 O O . GLY A 1 301 ? -6.800 -8.188 -11.788 1.00 95.44 301 GLY A O 1
ATOM 2321 N N . GLN A 1 302 ? -6.746 -8.143 -9.549 1.00 96.31 302 GLN A N 1
ATOM 2322 C CA . GLN A 1 302 ? -5.946 -6.925 -9.418 1.00 96.31 302 GLN A CA 1
ATOM 2323 C C . GLN A 1 302 ? -4.511 -7.262 -9.011 1.00 96.31 302 GLN A C 1
ATOM 2325 O O . GLN A 1 302 ? -4.283 -8.239 -8.302 1.00 96.31 302 GLN A O 1
ATOM 2330 N N . PHE A 1 303 ? -3.554 -6.419 -9.410 1.00 97.56 303 PHE A N 1
ATOM 2331 C CA . PHE A 1 303 ? -2.127 -6.696 -9.227 1.00 97.56 303 PHE A CA 1
ATOM 2332 C C . PHE A 1 303 ? -1.729 -6.986 -7.771 1.00 97.56 303 PHE A C 1
ATOM 2334 O O . PHE A 1 303 ? -1.089 -8.005 -7.542 1.00 97.56 303 PHE A O 1
ATOM 2341 N N . ASP A 1 304 ? -2.145 -6.161 -6.794 1.00 98.25 304 ASP A N 1
ATOM 2342 C CA . ASP A 1 304 ? -1.820 -6.404 -5.375 1.00 98.25 304 ASP A CA 1
ATOM 2343 C C . ASP A 1 304 ? -2.310 -7.805 -4.940 1.00 98.25 304 ASP A C 1
ATOM 2345 O O . ASP A 1 304 ? -1.559 -8.578 -4.350 1.00 98.25 304 ASP A O 1
ATOM 2349 N N . THR A 1 305 ? -3.562 -8.148 -5.268 1.00 98.44 305 THR A N 1
ATOM 2350 C CA . THR A 1 305 ? -4.199 -9.423 -4.902 1.00 98.44 305 THR A CA 1
ATOM 2351 C C . THR A 1 305 ? -3.516 -10.628 -5.556 1.00 98.44 305 THR A C 1
ATOM 2353 O O . THR A 1 305 ? -3.220 -11.607 -4.873 1.00 98.44 305 THR A O 1
ATOM 2356 N N . GLU A 1 306 ? -3.275 -10.592 -6.870 1.00 98.50 306 GLU A N 1
ATOM 2357 C CA . GLU A 1 306 ? -2.688 -11.739 -7.577 1.00 98.50 306 GLU A CA 1
ATOM 2358 C C . GLU A 1 306 ? -1.191 -11.908 -7.259 1.00 98.50 306 GLU A C 1
ATOM 2360 O O . GLU A 1 306 ? -0.732 -13.042 -7.127 1.00 98.50 306 GLU A O 1
ATOM 2365 N N . LEU A 1 307 ? -0.453 -10.816 -7.012 1.00 98.56 307 LEU A N 1
ATOM 2366 C CA . LEU A 1 307 ? 0.932 -10.874 -6.531 1.00 98.56 307 LEU A CA 1
ATOM 2367 C C . LEU A 1 307 ? 1.034 -11.548 -5.151 1.00 98.56 307 LEU A C 1
ATOM 2369 O O . LEU A 1 307 ? 1.892 -12.405 -4.951 1.00 98.56 307 LEU A O 1
ATOM 2373 N N . MET A 1 308 ? 0.145 -11.219 -4.207 1.00 98.62 308 MET A N 1
ATOM 2374 C CA . MET A 1 308 ? 0.147 -11.861 -2.882 1.00 98.62 308 MET A CA 1
ATOM 2375 C C . MET A 1 308 ? -0.205 -13.356 -2.950 1.00 98.62 308 MET A C 1
ATOM 2377 O O . MET A 1 308 ? 0.383 -14.152 -2.217 1.00 98.62 308 MET A O 1
ATOM 2381 N N . LYS A 1 309 ? -1.099 -13.759 -3.868 1.00 98.31 309 LYS A N 1
ATOM 2382 C CA . LYS A 1 309 ? -1.423 -15.175 -4.120 1.00 98.31 309 LYS A CA 1
ATOM 2383 C C . LYS A 1 309 ? -0.225 -15.957 -4.660 1.00 98.31 309 LYS A C 1
ATOM 2385 O O . LYS A 1 309 ? 0.146 -16.968 -4.064 1.00 98.31 309 LYS A O 1
ATOM 2390 N N . VAL A 1 310 ? 0.405 -15.503 -5.753 1.00 97.50 310 VAL A N 1
ATOM 2391 C CA . VAL A 1 310 ? 1.592 -16.199 -6.299 1.00 97.50 310 VAL A CA 1
ATOM 2392 C C . VAL A 1 310 ? 2.766 -16.144 -5.322 1.00 97.50 310 VAL A C 1
ATOM 2394 O O . VAL A 1 310 ? 3.564 -17.073 -5.269 1.00 97.50 310 VAL A O 1
ATOM 2397 N N . GLY A 1 311 ? 2.816 -15.111 -4.478 1.00 96.75 311 GLY A N 1
ATOM 2398 C CA . GLY A 1 311 ? 3.753 -14.974 -3.371 1.00 96.75 311 GLY A CA 1
ATOM 2399 C C . GLY A 1 311 ? 3.600 -16.000 -2.245 1.00 96.75 311 GLY A C 1
ATOM 2400 O O . GLY A 1 311 ? 4.423 -15.976 -1.337 1.00 96.75 311 GLY A O 1
ATOM 2401 N N . ARG A 1 312 ? 2.596 -16.897 -2.266 1.00 95.12 312 ARG A N 1
ATOM 2402 C CA . ARG A 1 312 ? 2.502 -18.095 -1.397 1.00 95.12 312 ARG A CA 1
ATOM 2403 C C . ARG A 1 312 ? 2.717 -17.801 0.109 1.00 95.12 312 ARG A C 1
ATOM 2405 O O . ARG A 1 312 ? 3.360 -18.570 0.817 1.00 95.12 312 ARG A O 1
ATOM 2412 N N . GLY A 1 313 ? 2.206 -16.666 0.605 1.00 96.69 313 GLY A N 1
ATOM 2413 C CA . GLY A 1 313 ? 2.362 -16.233 2.007 1.00 96.69 313 GLY A CA 1
ATOM 2414 C C . GLY A 1 313 ? 3.665 -15.485 2.344 1.00 96.69 313 GLY A C 1
ATOM 2415 O O . GLY A 1 313 ? 3.885 -15.130 3.499 1.00 96.69 313 GLY A O 1
ATOM 2416 N N . LYS A 1 314 ? 4.531 -15.230 1.356 1.00 97.25 314 LYS A N 1
ATOM 2417 C CA . LYS A 1 314 ? 5.838 -14.562 1.505 1.00 97.25 314 LYS A CA 1
ATOM 2418 C C . LYS A 1 314 ? 5.915 -13.147 0.924 1.00 97.25 314 LYS A C 1
ATOM 2420 O O . LYS A 1 314 ? 6.924 -12.476 1.128 1.00 97.25 314 LYS A O 1
ATOM 2425 N N . ILE A 1 315 ? 4.871 -12.682 0.236 1.00 98.56 315 ILE A N 1
ATOM 2426 C CA . ILE A 1 315 ? 4.809 -11.344 -0.370 1.00 98.56 315 ILE A CA 1
ATOM 2427 C C . ILE A 1 315 ? 3.534 -10.636 0.090 1.00 98.56 315 ILE A C 1
ATOM 2429 O O . ILE A 1 315 ? 2.447 -11.186 -0.072 1.00 98.56 315 ILE A O 1
ATOM 2433 N N . ILE A 1 316 ? 3.654 -9.404 0.590 1.00 98.62 316 ILE A N 1
ATOM 2434 C CA . ILE A 1 316 ? 2.539 -8.450 0.702 1.00 98.62 316 ILE A CA 1
ATOM 2435 C C . ILE A 1 316 ? 2.656 -7.365 -0.371 1.00 98.62 316 ILE A C 1
ATOM 2437 O O . ILE A 1 316 ? 3.756 -6.942 -0.723 1.00 98.62 316 ILE A O 1
ATOM 2441 N N . ALA A 1 317 ? 1.528 -6.868 -0.873 1.00 98.56 317 ALA A N 1
ATOM 2442 C CA . ALA A 1 317 ? 1.497 -5.803 -1.872 1.00 98.56 317 ALA A CA 1
ATOM 2443 C C . ALA A 1 317 ? 0.421 -4.764 -1.546 1.00 98.56 317 ALA A C 1
ATOM 2445 O O . ALA A 1 317 ? -0.697 -5.101 -1.149 1.00 98.56 317 ALA A O 1
ATOM 2446 N N . LYS A 1 318 ? 0.754 -3.481 -1.722 1.00 98.44 318 LYS A N 1
ATOM 2447 C CA . LYS A 1 318 ? -0.185 -2.376 -1.549 1.00 98.44 318 LYS A CA 1
ATOM 2448 C C . LYS A 1 318 ? 0.112 -1.209 -2.489 1.00 98.44 318 LYS A C 1
ATOM 2450 O O . LYS A 1 318 ? 1.019 -0.414 -2.261 1.00 98.44 318 LYS A O 1
ATOM 2455 N N . GLY A 1 319 ? -0.727 -1.049 -3.505 1.00 97.44 319 GLY A N 1
ATOM 2456 C CA . GLY A 1 319 ? -0.743 0.125 -4.367 1.00 97.44 319 GLY A CA 1
ATOM 2457 C C . GLY A 1 319 ? -1.394 1.347 -3.722 1.00 97.44 319 GLY A C 1
ATOM 2458 O O . GLY A 1 319 ? -2.344 1.228 -2.935 1.00 97.44 319 GLY A O 1
ATOM 2459 N N . GLY A 1 320 ? -0.905 2.521 -4.113 1.00 95.38 320 GLY A N 1
ATOM 2460 C CA . GLY A 1 320 ? -1.448 3.835 -3.793 1.00 95.38 320 GLY A CA 1
ATOM 2461 C C . GLY A 1 320 ? -2.077 4.522 -5.009 1.00 95.38 320 GLY A C 1
ATOM 2462 O O . GLY A 1 320 ? -1.942 4.082 -6.151 1.00 95.38 320 GLY A O 1
ATOM 2463 N N . ALA A 1 321 ? -2.768 5.633 -4.750 1.00 94.50 321 ALA A N 1
ATOM 2464 C CA . ALA A 1 321 ? -3.084 6.615 -5.785 1.00 94.50 321 ALA A CA 1
ATOM 2465 C C . ALA A 1 321 ? -1.803 7.361 -6.220 1.00 94.50 321 ALA A C 1
ATOM 2467 O O . ALA A 1 321 ? -0.772 7.266 -5.554 1.00 94.50 321 ALA A O 1
ATOM 2468 N N . GLU A 1 322 ? -1.869 8.113 -7.319 1.00 95.50 322 GLU A N 1
ATOM 2469 C CA . GLU A 1 322 ? -0.730 8.846 -7.904 1.00 95.50 322 GLU A CA 1
ATOM 2470 C C . GLU A 1 322 ? 0.514 7.982 -8.153 1.00 95.50 322 GLU A C 1
ATOM 2472 O O . GLU A 1 322 ? 1.644 8.429 -7.953 1.00 95.50 322 GLU A O 1
ATOM 2477 N N . GLY A 1 323 ? 0.332 6.753 -8.632 1.00 96.81 323 GLY A N 1
ATOM 2478 C CA . GLY A 1 323 ? 1.436 5.948 -9.149 1.00 96.81 323 GLY A CA 1
ATOM 2479 C C . GLY A 1 323 ? 2.402 5.439 -8.081 1.00 96.81 323 GLY A C 1
ATOM 2480 O O . GLY A 1 323 ? 3.482 4.978 -8.439 1.00 96.81 323 GLY A O 1
ATOM 2481 N N . TYR A 1 324 ? 2.034 5.491 -6.798 1.00 98.12 324 TYR A N 1
ATOM 2482 C CA . TYR A 1 324 ? 2.807 4.873 -5.720 1.00 98.12 324 TYR A CA 1
ATOM 2483 C C . TYR A 1 324 ? 2.526 3.363 -5.627 1.00 98.12 324 TYR A C 1
ATOM 2485 O O . TYR A 1 324 ? 1.382 2.926 -5.780 1.00 98.12 324 TYR A O 1
ATOM 2493 N N . GLN A 1 325 ? 3.550 2.566 -5.334 1.00 98.69 325 GLN A N 1
ATOM 2494 C CA . GLN A 1 325 ? 3.428 1.155 -4.973 1.00 98.69 325 GLN A CA 1
ATOM 2495 C C . GLN A 1 325 ? 4.348 0.831 -3.792 1.00 98.69 325 GLN A C 1
ATOM 2497 O O . GLN A 1 325 ? 5.492 1.281 -3.762 1.00 98.69 325 GLN A O 1
ATOM 2502 N N . SER A 1 326 ? 3.863 -0.006 -2.875 1.00 98.81 326 SER A N 1
ATOM 2503 C CA . SER A 1 326 ? 4.680 -0.716 -1.890 1.00 98.81 326 SER A CA 1
ATOM 2504 C C . SER A 1 326 ? 4.510 -2.229 -2.054 1.00 98.81 326 SER A C 1
ATOM 2506 O O . SER A 1 326 ? 3.402 -2.717 -2.296 1.00 98.81 326 SER A O 1
ATOM 2508 N N . ILE A 1 327 ? 5.605 -2.974 -1.932 1.00 98.88 327 ILE A N 1
ATOM 2509 C CA . ILE A 1 327 ? 5.668 -4.439 -1.900 1.00 98.88 327 ILE A CA 1
ATOM 2510 C C . ILE A 1 327 ? 6.616 -4.810 -0.752 1.00 98.88 327 ILE A C 1
ATOM 2512 O O . ILE A 1 327 ? 7.655 -4.179 -0.575 1.00 98.88 327 ILE A O 1
ATOM 2516 N N . GLY A 1 328 ? 6.255 -5.806 0.049 1.00 98.75 328 GLY A N 1
ATOM 2517 C CA . GLY A 1 328 ? 7.079 -6.311 1.144 1.00 98.75 328 GLY A CA 1
ATOM 2518 C C . GLY A 1 328 ? 7.340 -7.799 0.971 1.00 98.75 328 GLY A C 1
ATOM 2519 O O . GLY A 1 328 ? 6.396 -8.570 0.793 1.00 98.75 328 GLY A O 1
ATOM 2520 N N . LEU A 1 329 ? 8.609 -8.192 1.014 1.00 98.69 329 LEU A N 1
ATOM 2521 C CA . LEU A 1 329 ? 9.053 -9.582 1.021 1.00 98.69 329 LEU A CA 1
ATOM 2522 C C . LEU A 1 329 ? 9.333 -9.996 2.466 1.00 98.69 329 LEU A C 1
ATOM 2524 O O . LEU A 1 329 ? 10.048 -9.296 3.182 1.00 98.69 329 LEU A O 1
ATOM 2528 N N . LEU A 1 330 ? 8.764 -11.119 2.900 1.00 98.44 330 LEU A N 1
ATOM 2529 C CA . LEU A 1 330 ? 9.005 -11.698 4.224 1.00 98.44 330 LEU A CA 1
ATOM 2530 C C . LEU A 1 330 ? 10.328 -12.490 4.243 1.00 98.44 330 LEU A C 1
ATOM 2532 O O . LEU A 1 330 ? 10.797 -12.918 3.187 1.00 98.44 330 LEU A O 1
ATOM 2536 N N . PRO A 1 331 ? 10.924 -12.759 5.422 1.00 97.50 331 PRO A N 1
ATOM 2537 C CA . PRO A 1 331 ? 12.098 -13.623 5.514 1.00 97.50 331 PRO A CA 1
ATOM 2538 C C . PRO A 1 331 ? 11.832 -14.993 4.888 1.00 97.50 331 PRO A C 1
ATOM 2540 O O . PRO A 1 331 ? 10.762 -15.586 5.074 1.00 97.50 331 PRO A O 1
ATOM 2543 N N . GLY A 1 332 ? 12.800 -15.506 4.138 1.00 95.56 332 GLY A N 1
ATOM 2544 C CA . GLY A 1 332 ? 12.658 -16.747 3.383 1.00 95.56 332 GLY A CA 1
ATOM 2545 C C . GLY A 1 332 ? 11.707 -16.663 2.176 1.00 95.56 332 GLY A C 1
ATOM 2546 O O . GLY A 1 332 ? 10.975 -17.622 1.934 1.00 95.56 332 GLY A O 1
ATOM 2547 N N . ALA A 1 333 ? 11.613 -15.513 1.496 1.00 94.25 333 ALA A N 1
ATOM 2548 C CA . ALA A 1 333 ? 10.763 -15.319 0.314 1.00 94.25 333 ALA A CA 1
ATOM 2549 C C . ALA A 1 333 ? 11.384 -15.815 -1.002 1.00 94.25 333 ALA A C 1
ATOM 2551 O O . ALA A 1 333 ? 10.634 -16.233 -1.880 1.00 94.25 333 ALA A O 1
ATOM 2552 N N . PHE A 1 334 ? 12.714 -15.764 -1.149 1.00 89.19 334 PHE A N 1
ATOM 2553 C CA . PHE A 1 334 ? 13.399 -16.075 -2.418 1.00 89.19 334 PHE A CA 1
ATOM 2554 C C . PHE A 1 334 ? 14.615 -17.006 -2.291 1.00 89.19 334 PHE A C 1
ATOM 2556 O O . PHE A 1 334 ? 15.017 -17.651 -3.254 1.00 89.19 334 PHE A O 1
ATOM 2563 N N . SER A 1 335 ? 15.157 -17.157 -1.088 1.00 90.25 335 SER A N 1
ATOM 2564 C CA . SER A 1 335 ? 16.002 -18.286 -0.686 1.00 90.25 335 SER A CA 1
ATOM 2565 C C . SER A 1 335 ? 15.689 -18.617 0.775 1.00 90.25 335 SER A C 1
ATOM 2567 O O . SER A 1 335 ? 14.996 -17.840 1.426 1.00 90.25 335 SER A O 1
ATOM 2569 N N . SER A 1 336 ? 16.154 -19.746 1.316 1.00 90.44 336 SER A N 1
ATOM 2570 C CA . SER A 1 336 ? 15.898 -20.134 2.719 1.00 90.44 336 SER A CA 1
ATOM 2571 C C . SER A 1 336 ? 16.248 -19.031 3.722 1.00 90.44 336 SER A C 1
ATOM 2573 O O . SER A 1 336 ? 15.503 -18.790 4.671 1.00 90.44 336 SER A O 1
ATOM 2575 N N . ASP A 1 337 ? 17.350 -18.335 3.455 1.00 92.81 337 ASP A N 1
ATOM 2576 C CA . ASP A 1 337 ? 17.988 -17.367 4.343 1.00 92.81 337 ASP A CA 1
ATOM 2577 C C . ASP A 1 337 ? 17.825 -15.920 3.839 1.00 92.81 337 ASP A C 1
ATOM 2579 O O . ASP A 1 337 ? 18.476 -15.002 4.336 1.00 92.81 337 ASP A O 1
ATOM 2583 N N . SER A 1 338 ? 16.961 -15.690 2.838 1.00 95.00 338 SER A N 1
ATOM 2584 C CA . SER A 1 338 ? 16.752 -14.355 2.274 1.00 95.00 338 SER A CA 1
ATOM 2585 C C . SER A 1 338 ? 16.138 -13.401 3.312 1.00 95.00 338 SER A C 1
ATOM 2587 O O . SER A 1 338 ? 15.100 -13.754 3.891 1.00 95.00 338 SER A O 1
ATOM 2589 N N . PRO A 1 339 ? 16.693 -12.191 3.519 1.00 96.00 339 PRO A N 1
ATOM 2590 C CA . PRO A 1 339 ? 16.142 -11.215 4.454 1.00 96.00 339 PRO A CA 1
ATOM 2591 C C . PRO A 1 339 ? 14.791 -10.672 3.973 1.00 96.00 339 PRO A C 1
ATOM 2593 O O . PRO A 1 339 ? 14.438 -10.785 2.797 1.00 96.00 339 PRO A O 1
ATOM 2596 N N . ALA A 1 340 ? 14.052 -10.021 4.874 1.00 98.19 340 ALA A N 1
ATOM 2597 C CA . ALA A 1 340 ? 12.933 -9.188 4.453 1.00 98.19 340 ALA A CA 1
ATOM 2598 C C . ALA A 1 340 ? 13.420 -7.957 3.681 1.00 98.19 340 ALA A C 1
ATOM 2600 O O . ALA A 1 340 ? 14.396 -7.313 4.074 1.00 98.19 340 ALA A O 1
ATOM 2601 N N . LEU A 1 341 ? 12.689 -7.609 2.621 1.00 98.75 341 LEU A N 1
ATOM 2602 C CA . LEU A 1 341 ? 12.938 -6.431 1.793 1.00 98.75 341 LEU A CA 1
ATOM 2603 C C . LEU A 1 341 ? 11.650 -5.629 1.625 1.00 98.75 341 LEU A C 1
ATOM 2605 O O . LEU A 1 341 ? 10.597 -6.179 1.300 1.00 98.75 341 LEU A O 1
ATOM 2609 N N . GLY A 1 342 ? 11.743 -4.316 1.798 1.00 98.81 342 GLY A N 1
ATOM 2610 C CA . GLY A 1 342 ? 10.698 -3.368 1.448 1.00 98.81 342 GLY A CA 1
ATOM 2611 C C . GLY A 1 342 ? 11.021 -2.697 0.121 1.00 98.81 342 GLY A C 1
ATOM 2612 O O . GLY A 1 342 ? 12.009 -1.975 -0.005 1.00 98.81 342 GLY A O 1
ATOM 2613 N N . ILE A 1 343 ? 10.176 -2.946 -0.872 1.00 98.88 343 ILE A N 1
ATOM 2614 C CA . ILE A 1 343 ? 10.264 -2.412 -2.229 1.00 98.88 343 ILE A CA 1
ATOM 2615 C C . ILE A 1 343 ? 9.217 -1.308 -2.357 1.00 98.88 343 ILE A C 1
ATOM 2617 O O . ILE A 1 343 ? 8.023 -1.557 -2.179 1.00 98.88 343 ILE A O 1
ATOM 2621 N N . VAL A 1 344 ? 9.630 -0.097 -2.717 1.00 98.81 344 VAL A N 1
ATOM 2622 C CA . VAL A 1 344 ? 8.704 0.995 -3.038 1.00 98.81 344 VAL A CA 1
ATOM 2623 C C . VAL A 1 344 ? 9.097 1.709 -4.317 1.00 98.81 344 VAL A C 1
ATOM 2625 O O . VAL A 1 344 ? 10.277 1.827 -4.651 1.00 98.81 344 VAL A O 1
ATOM 2628 N N . PHE A 1 345 ? 8.099 2.216 -5.035 1.00 98.69 345 PHE A N 1
ATOM 2629 C CA . PHE A 1 345 ? 8.332 3.029 -6.220 1.00 98.69 345 PHE A CA 1
ATOM 2630 C C . PHE A 1 345 ? 7.197 4.011 -6.507 1.00 98.69 345 PHE A C 1
ATOM 2632 O O . PHE A 1 345 ? 6.041 3.798 -6.135 1.00 98.69 345 PHE A O 1
ATOM 2639 N N . LYS A 1 346 ? 7.547 5.097 -7.200 1.00 98.19 346 LYS A N 1
ATOM 2640 C CA . LYS A 1 346 ? 6.643 6.174 -7.621 1.00 98.19 346 LYS A CA 1
ATOM 2641 C C . LYS A 1 346 ? 6.766 6.372 -9.128 1.00 98.19 346 LYS A C 1
ATOM 2643 O O . LYS A 1 346 ? 7.810 6.806 -9.605 1.00 98.19 346 LYS A O 1
ATOM 2648 N N . ILE A 1 347 ? 5.684 6.122 -9.864 1.00 98.25 347 ILE A N 1
ATOM 2649 C CA . ILE A 1 347 ? 5.536 6.547 -11.263 1.00 98.25 347 ILE A CA 1
ATOM 2650 C C . ILE A 1 347 ? 5.156 8.031 -11.270 1.00 98.25 347 ILE A C 1
ATOM 2652 O O . ILE A 1 347 ? 4.199 8.425 -10.601 1.00 98.25 347 ILE A O 1
ATOM 2656 N N . ALA A 1 348 ? 5.902 8.871 -11.983 1.00 96.62 348 ALA A N 1
ATOM 2657 C CA . ALA A 1 348 ? 5.801 10.328 -11.927 1.00 96.62 348 ALA A CA 1
ATOM 2658 C C . ALA A 1 348 ? 4.402 10.848 -12.310 1.00 96.62 348 ALA A C 1
ATOM 2660 O O . ALA A 1 348 ? 3.816 11.618 -11.549 1.00 96.62 348 ALA A O 1
ATOM 2661 N N . ASP A 1 349 ? 3.851 10.355 -13.425 1.00 95.31 349 ASP A N 1
ATOM 2662 C CA . ASP A 1 349 ? 2.573 10.779 -14.031 1.00 95.31 349 ASP A CA 1
ATOM 2663 C C . ASP A 1 349 ? 1.301 10.347 -13.277 1.00 95.31 349 ASP A C 1
ATOM 2665 O O . ASP A 1 349 ? 0.194 10.744 -13.639 1.00 95.31 349 ASP A O 1
ATOM 2669 N N . GLY A 1 350 ? 1.451 9.537 -12.228 1.00 95.38 350 GLY A N 1
ATOM 2670 C CA . GLY A 1 350 ? 0.355 9.084 -11.382 1.00 95.38 350 GLY A CA 1
ATOM 2671 C C . GLY A 1 350 ? -0.301 7.755 -11.780 1.00 95.38 350 GLY A C 1
ATOM 2672 O O . GLY A 1 350 ? -1.105 7.250 -10.998 1.00 95.38 350 GLY A O 1
ATOM 2673 N N . ASP A 1 351 ? 0.041 7.170 -12.936 1.00 95.25 351 ASP A N 1
ATOM 2674 C CA . ASP A 1 351 ? -0.415 5.855 -13.431 1.00 95.25 351 ASP A CA 1
ATOM 2675 C C . ASP A 1 351 ? -1.879 5.496 -13.078 1.00 95.25 351 ASP A C 1
ATOM 2677 O O . ASP A 1 351 ? -2.189 4.423 -12.545 1.00 95.25 351 ASP A O 1
ATOM 2681 N N . SER A 1 352 ? -2.801 6.426 -13.345 1.00 86.25 352 SER A N 1
ATOM 2682 C CA . SER A 1 352 ? -4.200 6.365 -12.887 1.00 86.25 352 SER A CA 1
ATOM 2683 C C . SER A 1 352 ? -4.992 5.167 -13.429 1.00 86.25 352 SER A C 1
ATOM 2685 O O . SER A 1 352 ? -5.992 4.766 -12.834 1.00 86.25 352 SER A O 1
ATOM 2687 N N . ILE A 1 353 ? -4.523 4.573 -14.529 1.00 87.31 353 ILE A N 1
ATOM 2688 C CA . ILE A 1 353 ? -5.103 3.395 -15.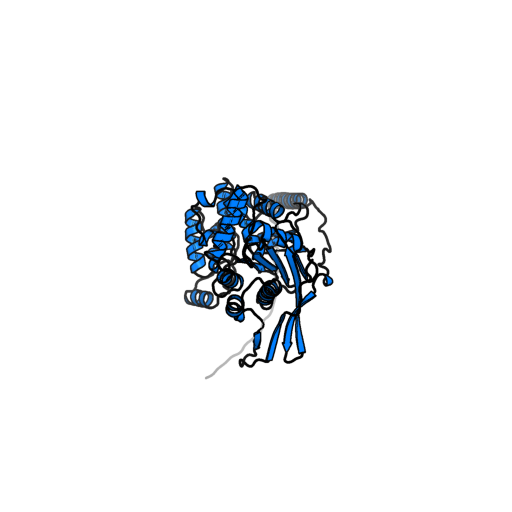191 1.00 87.31 353 ILE A CA 1
ATOM 2689 C C . ILE A 1 353 ? -4.251 2.120 -15.045 1.00 87.31 353 ILE A C 1
ATOM 2691 O O . ILE A 1 353 ? -4.538 1.124 -15.706 1.00 87.31 353 ILE A O 1
ATOM 2695 N N . GLY A 1 354 ? -3.221 2.119 -14.188 1.00 89.50 354 GLY A N 1
ATOM 2696 C CA . GLY A 1 354 ? -2.457 0.911 -13.841 1.00 89.50 354 GLY A CA 1
ATOM 2697 C C . GLY A 1 354 ? -1.671 0.291 -15.003 1.00 89.50 354 GLY A C 1
ATOM 2698 O O . GLY A 1 354 ? -1.539 -0.931 -15.079 1.00 89.50 354 GLY A O 1
ATOM 2699 N N . ARG A 1 355 ? -1.176 1.109 -15.939 1.00 92.19 355 ARG A N 1
ATOM 2700 C CA . ARG A 1 355 ? -0.333 0.652 -17.053 1.00 92.19 355 ARG A CA 1
ATOM 2701 C C . ARG A 1 355 ? 1.062 0.286 -16.562 1.00 92.19 355 ARG A C 1
ATOM 2703 O O . ARG A 1 355 ? 1.552 -0.787 -16.915 1.00 92.19 355 ARG A O 1
ATOM 2710 N N . ALA A 1 356 ? 1.678 1.170 -15.779 1.00 97.12 356 ALA A N 1
ATOM 2711 C CA . ALA A 1 356 ? 3.092 1.103 -15.430 1.00 97.12 356 ALA A CA 1
ATOM 2712 C C . ALA A 1 356 ? 3.368 0.319 -14.139 1.00 97.12 356 ALA A C 1
ATOM 2714 O O . ALA A 1 356 ? 4.278 -0.507 -14.126 1.00 97.12 356 ALA A O 1
ATOM 2715 N N . ARG A 1 357 ? 2.598 0.530 -13.061 1.00 97.38 357 ARG A N 1
ATOM 2716 C CA . ARG A 1 357 ? 2.924 -0.042 -11.743 1.00 97.38 357 ARG A CA 1
ATOM 2717 C C . ARG A 1 357 ? 3.019 -1.573 -11.704 1.00 97.38 357 ARG A C 1
ATOM 2719 O O . ARG A 1 357 ? 3.998 -2.051 -11.137 1.00 97.38 357 ARG A O 1
ATOM 2726 N N . PRO A 1 358 ? 2.083 -2.349 -12.288 1.00 97.06 358 PRO A N 1
ATOM 2727 C CA . PRO A 1 358 ? 2.173 -3.810 -12.255 1.00 97.06 358 PRO A CA 1
ATOM 2728 C C . PRO A 1 358 ? 3.430 -4.326 -12.967 1.00 97.06 358 PRO A C 1
ATOM 2730 O O . PRO A 1 358 ? 4.116 -5.217 -12.475 1.00 97.06 358 PRO A O 1
ATOM 2733 N N . LEU A 1 359 ? 3.769 -3.687 -14.090 1.00 97.56 359 LEU A N 1
ATOM 2734 C CA . LEU A 1 359 ? 4.914 -4.021 -14.928 1.00 97.56 359 LEU A CA 1
ATOM 2735 C C . LEU A 1 359 ? 6.250 -3.723 -14.232 1.00 97.56 359 LEU A C 1
ATOM 2737 O O . LEU A 1 359 ? 7.147 -4.558 -14.232 1.00 97.56 359 LEU A O 1
ATOM 2741 N N . VAL A 1 360 ? 6.360 -2.554 -13.592 1.00 98.56 360 VAL A N 1
ATOM 2742 C CA . VAL A 1 360 ? 7.536 -2.178 -12.788 1.00 98.56 360 VAL A CA 1
ATOM 2743 C C . VAL A 1 360 ? 7.690 -3.096 -11.575 1.00 98.56 360 VAL A C 1
ATOM 2745 O O . VAL A 1 360 ? 8.804 -3.510 -11.275 1.00 98.56 360 VAL A O 1
ATOM 2748 N N . GLY A 1 361 ? 6.589 -3.466 -10.913 1.00 98.31 361 GLY A N 1
ATOM 2749 C CA . GLY A 1 361 ? 6.617 -4.401 -9.787 1.00 98.31 361 GLY A CA 1
ATOM 2750 C C . GLY A 1 361 ? 7.164 -5.776 -10.177 1.00 98.31 361 GLY A C 1
ATOM 2751 O O . GLY A 1 361 ? 8.048 -6.288 -9.498 1.00 98.31 361 GLY A O 1
ATOM 2752 N N . ILE A 1 362 ? 6.692 -6.344 -11.291 1.00 97.94 362 ILE A N 1
ATOM 2753 C CA . ILE A 1 362 ? 7.191 -7.628 -11.814 1.00 97.94 362 ILE A CA 1
ATOM 2754 C C . ILE A 1 362 ? 8.660 -7.526 -12.215 1.00 97.94 362 ILE A C 1
ATOM 2756 O O . ILE A 1 362 ? 9.439 -8.408 -11.872 1.00 97.94 362 ILE A O 1
ATOM 2760 N N . GLU A 1 363 ? 9.059 -6.448 -12.891 1.00 98.38 363 GLU A N 1
ATOM 2761 C CA . GLU A 1 363 ? 10.442 -6.285 -13.339 1.00 98.38 363 GLU A CA 1
ATOM 2762 C C . GLU A 1 363 ? 11.428 -6.109 -12.169 1.00 98.38 363 GLU A C 1
ATOM 2764 O O . GLU A 1 363 ? 12.507 -6.695 -12.201 1.00 98.38 363 GLU A O 1
ATOM 2769 N N . ILE A 1 364 ? 11.053 -5.394 -11.099 1.00 98.62 364 ILE A N 1
ATOM 2770 C CA . ILE A 1 364 ? 11.858 -5.342 -9.864 1.00 98.62 364 ILE A CA 1
ATOM 2771 C C . ILE A 1 364 ? 12.017 -6.750 -9.282 1.00 98.62 364 ILE A C 1
ATOM 2773 O O . ILE A 1 364 ? 13.135 -7.184 -9.022 1.00 98.62 364 ILE A O 1
ATOM 2777 N N . LEU A 1 365 ? 10.912 -7.476 -9.096 1.00 98.00 365 LEU A N 1
ATOM 2778 C CA . LEU A 1 365 ? 10.929 -8.810 -8.490 1.00 98.00 365 LEU A CA 1
ATOM 2779 C C . LEU A 1 365 ? 11.716 -9.825 -9.344 1.00 98.00 365 LEU A C 1
ATOM 2781 O O . LEU A 1 365 ? 12.423 -10.676 -8.810 1.00 98.00 365 LEU A O 1
ATOM 2785 N N . ARG A 1 366 ? 11.669 -9.689 -10.673 1.00 96.31 366 ARG A N 1
ATOM 2786 C CA . ARG A 1 366 ? 12.500 -10.435 -11.628 1.00 96.31 366 ARG A CA 1
ATOM 2787 C C . ARG A 1 366 ? 13.988 -10.117 -11.463 1.00 96.31 366 ARG A C 1
ATOM 2789 O O . ARG A 1 366 ? 14.785 -11.039 -11.341 1.00 96.31 366 ARG A O 1
ATOM 2796 N N . GLN A 1 367 ? 14.368 -8.838 -11.434 1.00 97.50 367 GLN A N 1
ATOM 2797 C CA . GLN A 1 367 ? 15.773 -8.424 -11.300 1.00 97.50 367 GLN A CA 1
ATOM 2798 C C . GLN A 1 367 ? 16.368 -8.769 -9.926 1.00 97.50 367 GLN A C 1
ATOM 2800 O O . GLN A 1 367 ? 17.561 -9.041 -9.833 1.00 97.50 367 GLN A O 1
ATOM 2805 N N . LEU A 1 368 ? 15.547 -8.816 -8.873 1.00 96.38 368 LEU A N 1
ATOM 2806 C CA . LEU A 1 368 ? 15.939 -9.313 -7.549 1.00 96.38 368 LEU A CA 1
ATOM 2807 C C . LEU A 1 368 ? 15.994 -10.857 -7.462 1.00 96.38 368 LEU A C 1
ATOM 2809 O O . LEU A 1 368 ? 16.428 -11.383 -6.440 1.00 96.38 368 LEU A O 1
ATOM 2813 N N . GLY A 1 369 ? 15.540 -11.591 -8.487 1.00 94.38 369 GLY A N 1
ATOM 2814 C CA . GLY A 1 369 ? 15.470 -13.058 -8.478 1.00 94.38 369 GLY A CA 1
ATOM 2815 C C . GLY A 1 369 ? 14.419 -13.631 -7.516 1.00 94.38 369 GLY A C 1
ATOM 2816 O O . GLY A 1 369 ? 14.598 -14.730 -7.000 1.00 94.38 369 GLY A O 1
ATOM 2817 N N . THR A 1 370 ? 13.346 -12.884 -7.228 1.00 94.31 370 THR A N 1
ATOM 2818 C CA . THR A 1 370 ? 12.397 -13.191 -6.139 1.00 94.31 370 THR A CA 1
ATOM 2819 C C . THR A 1 370 ? 11.113 -13.888 -6.580 1.00 94.31 370 THR A C 1
ATOM 2821 O O . THR A 1 370 ? 10.235 -14.112 -5.749 1.00 94.31 370 THR A O 1
ATOM 2824 N N . LEU A 1 371 ? 10.966 -14.176 -7.873 1.00 93.19 371 LEU A N 1
ATOM 2825 C CA . LEU A 1 371 ? 9.867 -14.964 -8.426 1.00 93.19 371 LEU A CA 1
ATOM 2826 C C . LEU A 1 371 ? 10.435 -16.060 -9.330 1.00 93.19 371 LEU A C 1
ATOM 2828 O O . LEU A 1 371 ? 11.335 -15.792 -10.127 1.00 93.19 371 LEU A O 1
ATOM 2832 N N . ASP A 1 372 ? 9.885 -17.265 -9.219 1.00 91.88 372 ASP A N 1
ATOM 2833 C CA . ASP A 1 372 ? 10.140 -18.369 -10.142 1.00 91.88 372 ASP A CA 1
ATOM 2834 C C . ASP A 1 372 ? 9.373 -18.189 -11.477 1.00 91.88 372 ASP A C 1
ATOM 2836 O O . ASP A 1 372 ? 8.485 -17.337 -11.609 1.00 91.88 372 ASP A O 1
ATOM 2840 N N . ASP A 1 373 ? 9.715 -18.991 -12.491 1.00 92.00 373 ASP A N 1
ATOM 2841 C CA . ASP A 1 373 ? 9.089 -18.913 -13.820 1.00 92.00 373 ASP A CA 1
ATOM 2842 C C . ASP A 1 373 ? 7.572 -19.204 -13.792 1.00 92.00 373 ASP A C 1
ATOM 2844 O O . ASP A 1 373 ? 6.828 -18.662 -14.610 1.00 92.00 373 ASP A O 1
ATOM 2848 N N . GLU A 1 374 ? 7.082 -20.013 -12.843 1.00 95.25 374 GLU A N 1
ATOM 2849 C CA . GLU A 1 374 ? 5.652 -20.313 -12.673 1.00 95.25 374 GLU A CA 1
ATOM 2850 C C . GLU A 1 374 ? 4.907 -19.078 -12.143 1.00 95.25 374 GLU A C 1
ATOM 2852 O O . GLU A 1 374 ? 3.867 -18.690 -12.681 1.00 95.25 374 GLU A O 1
ATOM 2857 N N . GLN A 1 375 ? 5.467 -18.412 -11.131 1.00 95.50 375 GLN A N 1
ATOM 2858 C CA . GLN A 1 375 ? 4.947 -17.177 -10.548 1.00 95.50 375 GLN A CA 1
ATOM 2859 C C . GLN A 1 375 ? 4.968 -16.023 -11.562 1.00 95.50 375 GLN A C 1
ATOM 2861 O O . GLN A 1 375 ? 3.993 -15.274 -11.661 1.00 95.50 375 GLN A O 1
ATOM 2866 N N . ILE A 1 376 ? 6.037 -15.897 -12.359 1.00 93.75 376 ILE A N 1
ATOM 2867 C CA . ILE A 1 376 ? 6.122 -14.916 -13.453 1.00 93.75 376 ILE A CA 1
ATOM 2868 C C . ILE A 1 376 ? 5.065 -15.218 -14.527 1.00 93.75 376 ILE A C 1
ATOM 2870 O O . ILE A 1 376 ? 4.320 -14.321 -14.928 1.00 93.75 376 ILE A O 1
ATOM 2874 N N . GLN A 1 377 ? 4.931 -16.477 -14.955 1.00 94.94 377 GLN A N 1
ATOM 2875 C CA . GLN A 1 377 ? 3.940 -16.883 -15.954 1.00 94.94 377 GLN A CA 1
ATOM 2876 C C . GLN A 1 377 ? 2.495 -16.670 -15.463 1.00 94.94 377 GLN A C 1
ATOM 2878 O O . GLN A 1 377 ? 1.638 -16.240 -16.244 1.00 94.94 377 GLN A O 1
ATOM 2883 N N . ALA A 1 378 ? 2.220 -16.887 -14.175 1.00 96.81 378 ALA A N 1
ATOM 2884 C CA . ALA A 1 378 ? 0.929 -16.594 -13.551 1.00 96.81 378 ALA A CA 1
ATOM 2885 C C . ALA A 1 378 ? 0.605 -15.085 -13.516 1.00 96.81 378 ALA A C 1
ATOM 2887 O O . ALA A 1 378 ? -0.562 -14.703 -13.611 1.00 96.81 378 ALA A O 1
ATOM 2888 N N . LEU A 1 379 ? 1.622 -14.216 -13.454 1.00 96.81 379 LEU A N 1
ATOM 2889 C CA . LEU A 1 379 ? 1.472 -12.755 -13.507 1.00 96.81 379 LEU A CA 1
ATOM 2890 C C . LEU A 1 379 ? 1.520 -12.159 -14.928 1.00 96.81 379 LEU A C 1
ATOM 2892 O O . LEU A 1 379 ? 1.385 -10.944 -15.079 1.00 96.81 379 LEU A O 1
ATOM 2896 N N . SER A 1 380 ? 1.645 -12.976 -15.978 1.00 94.62 380 SER A N 1
ATOM 2897 C CA . SER A 1 380 ? 1.804 -12.535 -17.381 1.00 94.62 380 SER A CA 1
ATOM 2898 C C . SER A 1 380 ? 0.774 -11.506 -17.886 1.00 94.62 380 SER A C 1
ATOM 2900 O O . SER A 1 380 ? 1.107 -10.669 -18.722 1.00 94.62 380 SER A O 1
ATOM 2902 N N . ALA A 1 381 ? -0.451 -11.480 -17.346 1.00 93.94 381 ALA A N 1
ATOM 2903 C CA . ALA A 1 381 ? -1.464 -10.463 -17.672 1.00 93.94 381 ALA A CA 1
ATOM 2904 C C . ALA A 1 381 ? -1.069 -9.019 -17.273 1.00 93.94 381 ALA A C 1
ATOM 2906 O O . ALA A 1 381 ? -1.601 -8.047 -17.818 1.00 93.94 381 ALA A O 1
ATOM 2907 N N . PHE A 1 382 ? -0.144 -8.874 -16.323 1.00 95.81 382 PHE A N 1
ATOM 2908 C CA . PHE A 1 382 ? 0.366 -7.606 -15.795 1.00 95.81 382 PHE A CA 1
ATOM 2909 C C . PHE A 1 382 ? 1.739 -7.214 -16.373 1.00 95.81 382 PHE A C 1
ATOM 2911 O O . PHE A 1 382 ? 2.132 -6.046 -16.269 1.00 95.81 382 PHE A O 1
ATOM 2918 N N . ASP A 1 383 ? 2.438 -8.170 -16.989 1.00 94.56 383 ASP A N 1
ATOM 2919 C CA . ASP A 1 383 ? 3.781 -8.039 -17.562 1.00 94.56 383 ASP A CA 1
ATOM 2920 C C . ASP A 1 383 ? 3.752 -7.408 -18.977 1.00 94.56 383 ASP A C 1
ATOM 2922 O O . ASP A 1 383 ? 2.751 -6.824 -19.413 1.00 94.56 383 ASP A O 1
ATOM 2926 N N . SER A 1 384 ? 4.888 -7.449 -19.671 1.00 95.00 384 SER A N 1
ATOM 2927 C CA . SER A 1 384 ? 5.128 -6.865 -20.986 1.00 95.00 384 SER A CA 1
ATOM 2928 C C . SER A 1 384 ? 4.141 -7.411 -22.014 1.00 95.00 384 SER A C 1
ATOM 2930 O O . SER A 1 384 ? 4.101 -8.610 -22.281 1.00 95.00 384 SER A O 1
ATOM 2932 N N . ARG A 1 385 ? 3.320 -6.527 -22.588 1.00 94.56 385 ARG A N 1
ATOM 2933 C CA . ARG A 1 385 ? 2.106 -6.916 -23.327 1.00 94.56 385 ARG A CA 1
ATOM 2934 C C . ARG A 1 385 ? 1.837 -6.017 -24.532 1.00 94.56 385 ARG A C 1
ATOM 2936 O O . ARG A 1 385 ? 2.134 -4.816 -24.467 1.00 94.56 385 ARG A O 1
ATOM 2943 N N . PRO A 1 386 ? 1.274 -6.557 -25.629 1.00 95.19 386 PRO A N 1
ATOM 2944 C CA . PRO A 1 386 ? 0.976 -5.767 -26.811 1.00 95.19 386 PRO A CA 1
ATOM 2945 C C . PRO A 1 386 ? -0.055 -4.678 -26.509 1.00 95.19 386 PRO A C 1
ATOM 2947 O O . PRO A 1 386 ? -1.041 -4.876 -25.795 1.00 95.19 386 PRO A O 1
ATOM 2950 N N . ILE A 1 387 ? 0.162 -3.508 -27.099 1.00 95.12 387 ILE A N 1
ATOM 2951 C CA . ILE A 1 387 ? -0.809 -2.420 -27.128 1.00 95.12 387 ILE A CA 1
ATOM 2952 C C . ILE A 1 387 ? -1.733 -2.703 -28.308 1.00 95.12 387 ILE A C 1
ATOM 2954 O O . ILE A 1 387 ? -1.321 -2.593 -29.462 1.00 95.12 387 ILE A O 1
ATOM 2958 N N . GLN A 1 388 ? -2.982 -3.067 -28.020 1.00 96.00 388 GLN A N 1
ATOM 2959 C CA . GLN A 1 388 ? -3.976 -3.393 -29.042 1.00 96.00 388 GLN A CA 1
ATOM 2960 C C . GLN A 1 388 ? -4.843 -2.199 -29.438 1.00 96.00 388 GLN A C 1
ATOM 2962 O O . GLN A 1 388 ? -5.222 -1.375 -28.605 1.00 96.00 388 GLN A O 1
ATOM 2967 N N . ASN A 1 389 ? -5.207 -2.134 -30.719 1.00 95.88 389 ASN A N 1
ATOM 2968 C CA . ASN A 1 389 ? -6.207 -1.191 -31.214 1.00 95.88 389 ASN A CA 1
ATOM 2969 C C . ASN A 1 389 ? -7.646 -1.707 -30.984 1.00 95.88 389 ASN A C 1
ATOM 2971 O O . ASN A 1 389 ? -7.877 -2.836 -30.547 1.00 95.88 389 ASN A O 1
ATOM 2975 N N . TRP A 1 390 ? -8.645 -0.890 -31.330 1.00 96.12 390 TRP A N 1
ATOM 2976 C CA . TRP A 1 390 ? -10.067 -1.243 -31.199 1.00 96.12 390 TRP A CA 1
ATOM 2977 C C . TRP A 1 390 ? -10.502 -2.471 -32.024 1.00 96.12 390 TRP A C 1
ATOM 2979 O O . TRP A 1 390 ? -11.504 -3.096 -31.689 1.00 96.12 390 TRP A O 1
ATOM 2989 N N . ARG A 1 391 ? -9.738 -2.860 -33.056 1.00 97.19 391 ARG A N 1
ATOM 2990 C CA . ARG A 1 391 ? -9.930 -4.096 -33.840 1.00 97.19 391 ARG A CA 1
ATOM 2991 C C . ARG A 1 391 ? -9.143 -5.300 -33.296 1.00 97.19 391 ARG A C 1
ATOM 2993 O O . ARG A 1 391 ? -9.105 -6.325 -33.966 1.00 97.19 391 ARG A O 1
ATOM 3000 N N . LYS A 1 392 ? -8.528 -5.185 -32.111 1.00 96.38 392 LYS A N 1
ATOM 3001 C CA . LYS A 1 392 ? -7.680 -6.216 -31.476 1.00 96.38 392 LYS A CA 1
ATOM 3002 C C . LYS A 1 392 ? -6.438 -6.605 -32.286 1.00 96.38 392 LYS A C 1
ATOM 3004 O O . LYS A 1 392 ? -5.900 -7.689 -32.109 1.00 96.38 392 LYS A O 1
ATOM 3009 N N . MET A 1 393 ? -5.962 -5.706 -33.149 1.00 97.44 393 MET A N 1
ATOM 3010 C CA . MET A 1 393 ? -4.638 -5.836 -33.758 1.00 97.44 393 MET A CA 1
ATOM 3011 C C . MET A 1 393 ? -3.594 -5.273 -32.798 1.00 97.44 393 MET A C 1
ATOM 3013 O O . MET A 1 393 ? -3.782 -4.167 -32.277 1.00 97.44 393 MET A O 1
ATOM 3017 N N . ASP A 1 394 ? -2.488 -5.987 -32.627 1.00 97.44 394 ASP A N 1
ATOM 3018 C CA . ASP A 1 394 ? -1.301 -5.474 -31.950 1.00 97.44 394 ASP A CA 1
ATOM 3019 C C . ASP A 1 394 ? -0.694 -4.338 -32.790 1.00 97.44 394 ASP A C 1
ATOM 3021 O O . ASP A 1 394 ? -0.513 -4.462 -34.002 1.00 97.44 394 ASP A O 1
ATOM 3025 N N . VAL A 1 395 ? -0.436 -3.192 -32.159 1.00 97.31 395 VAL A N 1
ATOM 3026 C CA . VAL A 1 395 ? 0.033 -1.957 -32.821 1.00 97.31 395 VAL A CA 1
ATOM 3027 C C . VAL A 1 395 ? 1.192 -1.291 -32.067 1.00 97.31 395 VAL A C 1
ATOM 3029 O O . VAL A 1 395 ? 1.494 -0.118 -32.288 1.00 97.31 395 VAL A O 1
ATOM 3032 N N . GLY A 1 396 ? 1.830 -2.020 -31.155 1.00 97.25 396 GLY A N 1
ATOM 3033 C CA . GLY A 1 396 ? 2.909 -1.549 -30.290 1.00 97.25 396 GLY A CA 1
ATOM 3034 C C . GLY A 1 396 ? 3.066 -2.441 -29.061 1.00 97.25 396 GLY A C 1
ATOM 3035 O O . GLY A 1 396 ? 2.330 -3.414 -28.901 1.00 97.25 396 GLY A O 1
ATOM 3036 N N . LEU A 1 397 ? 4.000 -2.101 -28.178 1.00 97.00 397 LEU A N 1
ATOM 3037 C CA . LEU A 1 397 ? 4.352 -2.883 -26.991 1.00 97.00 397 LEU A CA 1
ATOM 3038 C C . LEU A 1 397 ? 4.458 -1.977 -25.759 1.00 97.00 397 LEU A C 1
ATOM 3040 O O . LEU A 1 397 ? 4.990 -0.871 -25.846 1.00 97.00 397 LEU A O 1
ATOM 3044 N N . LEU A 1 398 ? 3.980 -2.457 -24.610 1.00 97.00 398 LEU A N 1
ATOM 3045 C CA . LEU A 1 398 ? 4.279 -1.884 -23.299 1.00 97.00 398 LEU A CA 1
ATOM 3046 C C . LEU A 1 398 ? 5.345 -2.761 -22.626 1.00 97.00 398 LEU A C 1
ATOM 3048 O O . LEU A 1 398 ? 5.097 -3.950 -22.436 1.00 97.00 398 LEU A O 1
ATOM 3052 N N . LYS A 1 399 ? 6.517 -2.201 -22.300 1.00 97.38 399 LYS A N 1
ATOM 3053 C CA . LYS A 1 399 ? 7.663 -2.939 -21.725 1.00 97.38 399 LYS A CA 1
ATOM 3054 C C . LYS A 1 399 ? 8.482 -2.093 -20.736 1.00 97.38 399 LYS A C 1
ATOM 3056 O O . LYS A 1 399 ? 8.551 -0.873 -20.924 1.00 97.38 399 LYS A O 1
ATOM 3061 N N . PRO A 1 400 ? 9.125 -2.696 -19.718 1.00 97.81 400 PRO A N 1
ATOM 3062 C CA . PRO A 1 400 ? 10.079 -1.994 -18.873 1.00 97.81 400 PRO A CA 1
ATOM 3063 C C . PRO A 1 400 ? 11.360 -1.665 -19.654 1.00 97.81 400 PRO A C 1
ATOM 3065 O O . PRO A 1 400 ? 11.653 -2.282 -20.682 1.00 97.81 400 PRO A O 1
ATOM 3068 N N . VAL A 1 401 ? 12.107 -0.665 -19.182 1.00 98.06 401 VAL A N 1
ATOM 3069 C CA . VAL A 1 401 ? 13.352 -0.179 -19.814 1.00 98.06 401 VAL A CA 1
ATOM 3070 C C . VAL A 1 401 ? 14.449 0.219 -18.813 1.00 98.06 401 VAL A C 1
ATOM 3072 O O . VAL A 1 401 ? 15.413 0.882 -19.188 1.00 98.06 401 VAL A O 1
ATOM 3075 N N . PHE A 1 402 ? 14.315 -0.183 -17.548 1.00 98.62 402 PHE A N 1
ATOM 3076 C CA . PHE A 1 402 ? 15.277 0.109 -16.484 1.00 98.62 402 PHE A CA 1
ATOM 3077 C C . PHE A 1 402 ? 16.084 -1.134 -16.086 1.00 98.62 402 PHE A C 1
ATOM 3079 O O . PHE A 1 402 ? 15.684 -2.267 -16.353 1.00 98.62 402 PHE A O 1
ATOM 3086 N N . GLN A 1 403 ? 17.204 -0.908 -15.406 1.00 98.62 403 GLN A N 1
ATOM 3087 C CA . GLN A 1 403 ? 17.950 -1.918 -14.655 1.00 98.62 403 GLN A CA 1
ATOM 3088 C C . GLN A 1 403 ? 18.262 -1.325 -13.281 1.00 98.62 403 GLN A C 1
ATOM 3090 O O . GLN A 1 403 ? 18.660 -0.162 -13.196 1.00 98.62 403 GLN A O 1
ATOM 3095 N N . LEU A 1 404 ? 18.046 -2.094 -12.219 1.00 98.69 404 LEU A N 1
ATOM 3096 C CA . LEU A 1 404 ? 18.356 -1.688 -10.854 1.00 98.69 404 LEU A CA 1
ATOM 3097 C C . LEU A 1 404 ? 19.866 -1.499 -10.669 1.00 98.69 404 LEU A C 1
ATOM 3099 O O . LEU A 1 404 ? 20.671 -2.328 -11.090 1.00 98.69 404 LEU A O 1
ATOM 3103 N N . TYR A 1 405 ? 20.240 -0.422 -9.983 1.00 98.44 405 TYR A N 1
ATOM 3104 C CA . TYR A 1 405 ? 21.563 -0.284 -9.392 1.00 98.44 405 TYR A CA 1
ATOM 3105 C C . TYR A 1 405 ? 21.545 -0.957 -8.016 1.00 98.44 405 TYR A C 1
ATOM 3107 O O . TYR A 1 405 ? 20.745 -0.570 -7.165 1.00 98.44 405 TYR A O 1
ATOM 3115 N N . PHE A 1 406 ? 22.401 -1.958 -7.819 1.00 98.19 406 PHE A N 1
ATOM 3116 C CA . PHE A 1 406 ? 22.617 -2.645 -6.543 1.00 98.19 406 PHE A CA 1
ATOM 3117 C C . PHE A 1 406 ? 23.792 -1.992 -5.799 1.00 98.19 406 PHE A C 1
ATOM 3119 O O . PHE A 1 406 ? 24.728 -1.525 -6.454 1.00 98.19 406 PHE A O 1
ATOM 3126 N N . HIS A 1 407 ? 23.728 -1.953 -4.464 1.00 95.75 407 HIS A N 1
ATOM 3127 C CA . HIS A 1 407 ? 24.704 -1.276 -3.588 1.00 95.75 407 HIS A CA 1
ATOM 3128 C C . HIS A 1 407 ? 25.610 -2.262 -2.841 1.00 95.75 407 HIS A C 1
ATOM 3130 O O . HIS A 1 407 ? 25.135 -3.380 -2.541 1.00 95.75 407 HIS A O 1
#

Foldseek 3Di:
DDDDDDDDDDDDDDDDDDDDDDDDDDPPVVVVVVVVVVVVVVVVVVVVPPPPPDPPDPPQDPQLWDFWKFWDQVVHGPDTFIKKKFKAALVLDTQWIDRHQQGKDWLALQCQLLLLLVCQLLVVCVQLVDDLLLLLLSSAQEQLDPVQLVSLVSLCVSLVHDLVLAQQDDDQRPDPVRNVVCVVVVHDDGSSSHRNSSNLSSLSSSCSSVVHDSPPSQDCPGPSNVVSLVSLCVLLVHDSVPWDWDAHSRSHIITIGGNSSQWSSLNCLQPVVVPDPSSRVSSVSSLQSCLVNVCSHYHPPDLQSLLSPLQVSQKGWTHRFQQKIWMWGHACQQHNGDGIMIMIMGGRRRCRVLLRNSASVLVVCVLVNRHDPVSSVSSVVNHKDFDADPVRDGRTIMHTDDHMDGD

Secondary structure (DSSP, 8-state):
-----------------PPPP---S-TTHHHHHHHHHHHHHHHHHHHH-------TT-PPPGGG-EEEEEEEETTEEEEEEEEEEEEEETTS-EEEEES-TT-EEE-GGGGHHHHHHHHHHTTHHHHTT--HHHHHHHT------HHHHHHHHHHHHHHT--GGG--S-------HHHHHHHHHTT----GGGSTTHHHHHHHHHHHHHTT--STTTTSTTSHHHHHHHHHHHHHHT--TTTSEEEE-TTSSEEEEEEHHHHHHHHHHHH--TTS-HHHHHHHHHHHHHHHHSHHHHH-TTSHHHHHHHHTTTSEEEEE-STTEEEEEEPTTSSSTTPPPEEEEEEETT--TTSSSHHHHHHHHHHHTT-S-HHHHHHTTTTSSEEEE-TTS-EEEEEEE---PEE-

Mean predicted aligned error: 9.1 Å

Nearest PDB structures (foldseek):
  8rue-assembly1_A  TM=9.339E-01  e=2.559E-29  Rhizobium etli
  7os6-assembly2_AAA  TM=9.339E-01  e=5.951E-29  Rhizobium etli CFN 42
  7ou1-assembly1_BBB  TM=9.325E-01  e=1.688E-28  Rhizobium etli CFN 42
  8rud-assembly1_B  TM=9.342E-01  e=2.915E-28  Rhizobium etli
  8col-assembly2_DDD  TM=8.952E-01  e=1.171E-27  Rhizobium etli

pLDDT: mean 88.42, std 20.96, range [26.3, 98.88]

Solvent-accessible surface area (backbone atoms only — not comparable to full-atom values): 21733 Å² total; per-residue (Å²): 132,88,79,88,78,90,87,82,92,86,86,90,81,91,86,87,84,86,82,82,90,85,85,80,92,70,76,60,61,61,52,53,50,52,48,53,51,48,52,54,51,47,52,52,50,59,72,62,59,75,67,69,73,74,76,77,82,78,67,78,61,73,78,39,37,36,66,38,30,40,32,31,51,58,91,45,78,73,44,71,46,34,19,24,26,15,28,11,28,58,85,58,50,64,49,29,33,34,56,36,33,71,47,70,46,59,36,50,52,32,47,25,57,54,59,43,35,65,32,40,43,71,44,43,41,72,75,52,67,59,49,41,52,48,54,8,23,22,34,18,57,26,50,45,43,69,78,52,39,60,46,45,54,54,48,30,58,60,65,73,55,55,67,85,69,55,71,49,52,63,60,85,57,84,39,62,72,58,41,52,55,34,55,77,70,72,55,76,72,48,39,62,39,21,38,51,35,36,34,50,52,45,49,45,43,40,18,56,79,65,79,46,72,72,75,65,57,46,39,67,90,25,73,58,35,45,49,33,52,49,51,40,22,65,50,31,75,45,60,80,91,70,54,41,77,50,71,41,97,44,60,29,73,32,56,22,45,28,29,40,33,56,1,17,29,32,1,36,42,42,42,30,83,92,44,61,68,52,50,26,50,22,30,50,53,48,55,51,11,36,32,76,22,23,45,36,30,38,24,81,94,29,64,41,16,51,50,12,54,64,33,73,68,28,25,48,50,29,59,23,59,60,23,19,38,36,36,21,29,19,62,46,48,62,43,87,82,32,69,21,33,2,36,22,36,38,34,69,90,16,48,88,82,58,70,52,59,46,30,52,53,50,51,51,36,53,75,70,58,51,56,55,73,67,46,49,62,72,44,46,92,45,40,73,42,68,40,59,47,99,86,71,45,73,48,20,39,37,38,77,68,65,74,76,46,71,108